Protein AF-0000000075153307 (afdb_homodimer)

Structure (mmCIF, N/CA/C/O backbone):
data_AF-0000000075153307-model_v1
#
loop_
_entity.id
_entity.type
_entity.pdbx_description
1 polymer 'Uncharacterized protein'
#
loop_
_atom_site.group_PDB
_atom_site.id
_atom_site.type_symbol
_atom_site.l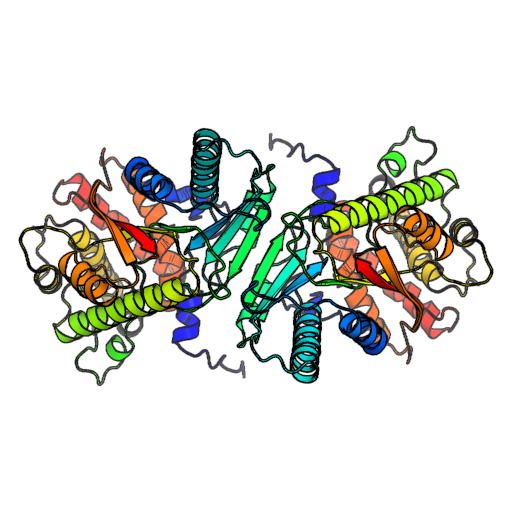abel_atom_id
_atom_site.label_alt_id
_atom_site.label_comp_id
_atom_site.label_asym_id
_atom_site.label_entity_id
_atom_site.label_seq_id
_atom_site.pdbx_PDB_ins_code
_atom_site.Cartn_x
_atom_site.Cartn_y
_atom_site.Cartn_z
_atom_site.occupancy
_atom_site.B_iso_or_equiv
_atom_site.auth_seq_id
_atom_site.auth_comp_id
_atom_site.auth_asym_id
_atom_site.auth_atom_id
_atom_site.pdbx_PDB_model_num
ATOM 1 N N . MET A 1 1 ? -23.688 -10.867 23.875 1 20.62 1 MET A N 1
ATOM 2 C CA . MET A 1 1 ? -22.672 -10.234 24.703 1 20.62 1 MET A CA 1
ATOM 3 C C . MET A 1 1 ? -21.453 -9.836 23.875 1 20.62 1 MET A C 1
ATOM 5 O O . MET A 1 1 ? -20.625 -10.688 23.531 1 20.62 1 MET A O 1
ATOM 9 N N . THR A 1 2 ? -21.656 -8.938 22.922 1 22.39 2 THR A N 1
ATOM 10 C CA . THR A 1 2 ? -20.875 -8.422 21.797 1 22.39 2 THR A CA 1
ATOM 11 C C . THR A 1 2 ? -19.609 -7.734 22.297 1 22.39 2 THR A C 1
ATOM 13 O O . THR A 1 2 ? -19.672 -6.746 23.031 1 22.39 2 THR A O 1
ATOM 16 N N . GLU A 1 3 ? -18.594 -8.57 22.703 1 26.27 3 GLU A N 1
ATOM 17 C CA . GLU A 1 3 ? -17.375 -8.195 23.406 1 26.27 3 GLU A CA 1
ATOM 18 C C . GLU A 1 3 ? -16.766 -6.926 22.812 1 26.27 3 GLU A C 1
ATOM 20 O O . GLU A 1 3 ? -16.766 -6.75 21.594 1 26.27 3 GLU A O 1
ATOM 25 N N . GLY A 1 4 ? -16.75 -5.906 23.594 1 27.17 4 GLY A N 1
ATOM 26 C CA . GLY A 1 4 ? -16.25 -4.543 23.578 1 27.17 4 GLY A CA 1
ATOM 27 C C . GLY A 1 4 ? -14.805 -4.438 23.125 1 27.17 4 GLY A C 1
ATOM 28 O O . GLY A 1 4 ? -13.93 -5.121 23.656 1 27.17 4 GLY A O 1
ATOM 29 N N . THR A 1 5 ? -14.594 -4.301 21.828 1 31.84 5 THR A N 1
ATOM 30 C CA . THR A 1 5 ? -13.242 -4.023 21.328 1 31.84 5 THR A CA 1
ATOM 31 C C . THR A 1 5 ? -12.516 -3.062 22.266 1 31.84 5 THR A C 1
ATOM 33 O O . THR A 1 5 ? -13.016 -1.968 22.547 1 31.84 5 THR A O 1
ATOM 36 N N . ASP A 1 6 ? -11.992 -3.479 23.359 1 32.81 6 ASP A N 1
ATOM 37 C CA . ASP A 1 6 ? -11.102 -2.754 24.266 1 32.81 6 ASP A CA 1
ATOM 38 C C . ASP A 1 6 ? -10.172 -1.82 23.484 1 32.81 6 ASP A C 1
ATOM 40 O O . ASP A 1 6 ? -9.086 -2.219 23.062 1 32.81 6 ASP A O 1
ATOM 44 N N . GLY A 1 7 ? -10.656 -1.181 22.5 1 35.25 7 GLY A N 1
ATOM 45 C CA . GLY A 1 7 ? -9.961 -0.26 21.609 1 35.25 7 GLY A CA 1
ATOM 46 C C . GLY A 1 7 ? -9.188 0.813 22.359 1 35.25 7 GLY A C 1
ATOM 47 O O . GLY A 1 7 ? -9.766 1.586 23.125 1 35.25 7 GLY A O 1
ATOM 48 N N . LYS A 1 8 ? -7.957 0.608 22.641 1 37.59 8 LYS A N 1
ATOM 49 C CA . LYS A 1 8 ? -7.195 1.725 23.203 1 37.59 8 LYS A CA 1
ATOM 50 C C . LYS A 1 8 ? -7.551 3.033 22.5 1 37.59 8 LYS A C 1
ATOM 52 O O . LYS A 1 8 ? -7.566 3.102 21.266 1 37.59 8 LYS A O 1
ATOM 57 N N . PRO A 1 9 ? -8.031 4.086 23.234 1 38.59 9 PRO A N 1
ATOM 58 C CA . PRO A 1 9 ? -8.508 5.363 22.703 1 38.59 9 PRO A CA 1
ATOM 59 C C . PRO A 1 9 ? -7.594 5.926 21.609 1 38.59 9 PRO A C 1
ATOM 61 O O . PRO A 1 9 ? -8.078 6.484 20.625 1 38.59 9 PRO A O 1
ATOM 64 N N . GLY A 1 10 ? -6.336 5.965 21.828 1 41.22 10 GLY A N 1
ATOM 65 C CA . GLY A 1 10 ? -5.383 6.512 20.891 1 41.22 10 GLY A CA 1
ATOM 66 C C . GLY A 1 10 ? -5.418 5.82 19.531 1 41.22 10 GLY A C 1
ATOM 67 O O . GLY A 1 10 ? -5.254 6.469 18.5 1 41.22 10 GLY A O 1
ATOM 68 N N . THR A 1 11 ? -5.52 4.492 19.562 1 45.19 11 THR A N 1
ATOM 69 C CA . THR A 1 11 ? -5.574 3.656 18.359 1 45.19 11 THR A CA 1
ATOM 70 C C . THR A 1 11 ? -6.793 4.004 17.516 1 45.19 11 THR A C 1
ATOM 72 O O . THR A 1 11 ? -6.723 3.99 16.281 1 45.19 11 THR A O 1
ATOM 75 N N . MET A 1 12 ? -7.812 4.629 18.219 1 48.25 12 MET A N 1
ATOM 76 C CA . MET A 1 12 ? -9.062 4.953 17.547 1 48.25 12 MET A CA 1
ATOM 77 C C . MET A 1 12 ? -8.93 6.227 16.719 1 48.25 12 MET A C 1
ATOM 79 O O . MET A 1 12 ? -9.469 6.32 15.617 1 48.25 12 MET A O 1
ATOM 83 N N . ILE A 1 13 ? -8.086 7.078 17.281 1 50.72 13 ILE A N 1
ATOM 84 C CA . ILE A 1 13 ? -8.07 8.375 16.625 1 50.72 13 ILE A CA 1
ATOM 85 C C . ILE A 1 13 ? -7.375 8.258 15.266 1 50.72 13 ILE A C 1
ATOM 87 O O . ILE A 1 13 ? -7.828 8.836 14.281 1 50.72 13 ILE A O 1
ATOM 91 N N . SER A 1 14 ? -6.41 7.43 15.312 1 58.91 14 SER A N 1
ATOM 92 C CA . SER A 1 14 ? -5.688 7.293 14.055 1 58.91 14 SER A CA 1
ATOM 93 C C . SER A 1 14 ? -6.578 6.703 12.969 1 58.91 14 SER A C 1
ATOM 95 O O . SER A 1 14 ? -6.387 6.984 11.781 1 58.91 14 SER A O 1
ATOM 97 N N . ARG A 1 15 ? -7.598 6.117 13.461 1 61.53 15 ARG A N 1
ATOM 98 C CA . ARG A 1 15 ? -8.477 5.445 12.5 1 61.53 15 ARG A CA 1
ATOM 99 C C . ARG A 1 15 ? -9.516 6.406 11.945 1 61.53 15 ARG A C 1
ATOM 101 O O . ARG A 1 15 ? -10.141 6.125 10.922 1 61.53 15 ARG A O 1
ATOM 108 N N . VAL A 1 16 ? -9.523 7.555 12.656 1 69.44 16 VAL A N 1
ATOM 109 C CA . VAL A 1 16 ? -10.617 8.422 12.227 1 69.44 16 VAL A CA 1
ATOM 110 C C . VAL A 1 16 ? -10.062 9.734 11.688 1 69.44 16 VAL A C 1
ATOM 112 O O . VAL A 1 16 ? -10.812 10.688 11.469 1 69.44 16 VAL A O 1
ATOM 115 N N . LEU A 1 17 ? -8.812 9.719 11.445 1 77.31 17 LEU A N 1
ATOM 116 C CA . LEU A 1 17 ? -8.195 10.953 10.977 1 77.31 17 LEU A CA 1
ATOM 117 C C . LEU A 1 17 ? -7.996 10.922 9.469 1 77.31 17 LEU A C 1
ATOM 119 O O . LEU A 1 17 ? -7.613 11.93 8.867 1 77.31 17 LEU A O 1
ATOM 123 N N . ALA A 1 18 ? -8.391 9.805 8.945 1 81.19 18 ALA A N 1
ATOM 124 C CA . ALA A 1 18 ? -8.289 9.75 7.488 1 81.19 18 ALA A CA 1
ATOM 125 C C . ALA A 1 18 ? -9.414 10.539 6.828 1 81.19 18 ALA A C 1
ATOM 127 O O . ALA A 1 18 ? -10.562 10.492 7.281 1 81.19 18 ALA A O 1
ATOM 128 N N . MET A 1 19 ? -9.031 11.227 5.77 1 87.19 19 MET A N 1
ATOM 129 C CA . MET A 1 19 ? -10.039 11.977 5.012 1 87.19 19 MET A CA 1
ATOM 130 C C . MET A 1 19 ? -10.914 11.031 4.199 1 87.19 19 MET A C 1
ATOM 132 O O . MET A 1 19 ? -10.586 9.859 4.027 1 87.19 19 MET A O 1
ATOM 136 N N . ILE A 1 20 ? -12.062 11.602 3.693 1 86.19 20 ILE A N 1
ATOM 137 C CA . ILE A 1 20 ? -13.008 10.75 2.979 1 86.19 20 ILE A CA 1
ATOM 138 C C . ILE A 1 20 ? -12.344 10.195 1.717 1 86.19 20 ILE A C 1
ATOM 140 O O . ILE A 1 20 ? -11.852 10.961 0.883 1 86.19 20 ILE A O 1
ATOM 144 N N . GLY A 1 21 ? -12.391 8.93 1.606 1 88.12 21 GLY A N 1
ATOM 145 C CA . GLY A 1 21 ? -11.75 8.25 0.489 1 88.12 21 GLY A CA 1
ATOM 146 C C . GLY A 1 21 ? -12.648 8.133 -0.728 1 88.12 21 GLY A C 1
ATOM 147 O O . GLY A 1 21 ? -13.797 8.594 -0.708 1 88.12 21 GLY A O 1
ATOM 148 N N . GLY A 1 22 ? -12.078 7.52 -1.791 1 89.56 22 GLY A N 1
ATOM 149 C CA . GLY A 1 22 ? -12.828 7.227 -3 1 89.56 22 GLY A CA 1
ATOM 150 C C . GLY A 1 22 ? -12.922 8.406 -3.945 1 89.56 22 GLY A C 1
ATOM 151 O O . GLY A 1 22 ? -12.125 9.344 -3.859 1 89.56 22 GLY A O 1
ATOM 152 N N . ASP A 1 23 ? -13.82 8.289 -4.875 1 88.5 23 ASP A N 1
ATOM 153 C CA . ASP A 1 23 ? -13.984 9.312 -5.906 1 88.5 23 ASP A CA 1
ATOM 154 C C . ASP A 1 23 ? -15.406 9.859 -5.922 1 88.5 23 ASP A C 1
ATOM 156 O O . ASP A 1 23 ? -15.859 10.406 -6.93 1 88.5 23 ASP A O 1
ATOM 160 N N . GLY A 1 24 ? -16.078 9.656 -4.855 1 89.38 24 GLY A N 1
ATOM 161 C CA . GLY A 1 24 ? -17.406 10.211 -4.742 1 89.38 24 GLY A CA 1
ATOM 162 C C . GLY A 1 24 ? -17.422 11.727 -4.617 1 89.38 24 GLY A C 1
ATOM 163 O O . GLY A 1 24 ? -16.375 12.344 -4.43 1 89.38 24 GLY A O 1
ATOM 164 N N . GLU A 1 25 ? -18.547 12.336 -4.598 1 88.88 25 GLU A N 1
ATOM 165 C CA . GLU A 1 25 ? -18.688 13.789 -4.574 1 88.88 25 GLU A CA 1
ATOM 166 C C . GLU A 1 25 ? -18.141 14.375 -3.277 1 88.88 25 GLU A C 1
ATOM 168 O O . GLU A 1 25 ? -17.594 15.484 -3.273 1 88.88 25 GLU A O 1
ATOM 173 N N . ASP A 1 26 ? -18.188 13.641 -2.27 1 89.44 26 ASP A N 1
ATOM 174 C CA . ASP A 1 26 ? -17.781 14.141 -0.959 1 89.44 26 ASP A CA 1
ATOM 175 C C . ASP A 1 26 ? -16.344 13.734 -0.638 1 89.44 26 ASP A C 1
ATOM 177 O O . ASP A 1 26 ? -15.836 14.039 0.44 1 89.44 26 ASP A O 1
ATOM 181 N N . SER A 1 27 ? -15.734 13.086 -1.601 1 90.69 27 SER A N 1
ATOM 182 C CA . SER A 1 27 ? -14.391 12.578 -1.362 1 90.69 27 SER A CA 1
ATOM 183 C C . SER A 1 27 ? -13.383 13.711 -1.271 1 90.69 27 SER A C 1
ATOM 185 O O . SER A 1 27 ? -13.578 14.773 -1.863 1 90.69 27 SER A O 1
ATOM 187 N N . TYR A 1 28 ? -12.336 13.516 -0.469 1 89.38 28 TYR A N 1
ATOM 188 C CA . TYR A 1 28 ? -11.234 14.469 -0.405 1 89.38 28 TYR A CA 1
ATOM 189 C C . TYR A 1 28 ? -10.594 14.656 -1.773 1 89.38 28 TYR A C 1
ATOM 191 O O . TYR A 1 28 ? -10.195 15.766 -2.137 1 89.38 28 TYR A O 1
ATOM 199 N N . ALA A 1 29 ? -10.539 13.617 -2.521 1 87.62 29 ALA A N 1
ATOM 200 C CA . ALA A 1 29 ? -9.969 13.656 -3.863 1 87.62 29 ALA A CA 1
ATOM 201 C C . ALA A 1 29 ? -10.648 14.719 -4.723 1 87.62 29 ALA A C 1
ATOM 203 O O . ALA A 1 29 ? -9.984 15.414 -5.496 1 87.62 29 ALA A O 1
ATOM 204 N N . ARG A 1 30 ? -11.883 14.891 -4.531 1 89.06 30 ARG A N 1
ATOM 205 C CA . ARG A 1 30 ? -12.641 15.812 -5.375 1 89.06 30 ARG A CA 1
ATOM 206 C C . ARG A 1 30 ? -12.758 17.188 -4.727 1 89.06 30 ARG A C 1
ATOM 208 O O . ARG A 1 30 ? -13.234 18.141 -5.355 1 89.06 30 ARG A O 1
ATOM 215 N N . ASN A 1 31 ? -12.352 17.297 -3.49 1 87.88 31 ASN A N 1
ATOM 216 C CA . ASN A 1 31 ? -12.602 18.531 -2.762 1 87.88 31 ASN A CA 1
ATOM 217 C C . ASN A 1 31 ? -11.32 19.078 -2.133 1 87.88 31 ASN A C 1
ATOM 219 O O . ASN A 1 31 ? -11.352 19.625 -1.027 1 87.88 31 ASN A O 1
ATOM 223 N N . SER A 1 32 ? -10.188 18.922 -2.844 1 89.44 32 SER A N 1
ATOM 224 C CA . SER A 1 32 ? -8.906 19.344 -2.271 1 89.44 32 SER A CA 1
ATOM 225 C C . SER A 1 32 ? -8.188 20.328 -3.18 1 89.44 32 SER A C 1
ATOM 227 O O . SER A 1 32 ? -6.961 20.391 -3.207 1 89.44 32 SER A O 1
ATOM 229 N N . SER A 1 33 ? -8.906 21.094 -3.975 1 88.06 33 SER A N 1
ATOM 230 C CA . SER A 1 33 ? -8.305 22.062 -4.891 1 88.06 33 SER A CA 1
ATOM 231 C C . SER A 1 33 ? -7.562 23.156 -4.133 1 88.06 33 SER A C 1
ATOM 233 O O . SER A 1 33 ? -6.527 23.641 -4.59 1 88.06 33 SER A O 1
ATOM 235 N N . PHE A 1 34 ? -8.094 23.594 -3.035 1 86.19 34 PHE A N 1
ATOM 236 C CA . PHE A 1 34 ? -7.438 24.609 -2.225 1 86.19 34 PHE A CA 1
ATOM 237 C C . PHE A 1 34 ? -6.055 24.141 -1.788 1 86.19 34 PHE A C 1
ATOM 239 O O . PHE A 1 34 ? -5.078 24.875 -1.898 1 86.19 34 PHE A O 1
ATOM 246 N N . GLN A 1 35 ? -5.98 22.938 -1.285 1 87.94 35 GLN A N 1
ATOM 247 C CA . GLN A 1 35 ? -4.699 22.375 -0.871 1 87.94 35 GLN A CA 1
ATOM 248 C C . GLN A 1 35 ? -3.715 22.328 -2.037 1 87.94 35 GLN A C 1
ATOM 250 O O . GLN A 1 35 ? -2.523 22.594 -1.863 1 87.94 35 GLN A O 1
ATOM 255 N N . GLN A 1 36 ? -4.207 22 -3.191 1 88.06 36 GLN A N 1
ATOM 256 C CA . GLN A 1 36 ? -3.369 22 -4.383 1 88.06 36 GLN A CA 1
ATOM 257 C C . GLN A 1 36 ? -2.781 23.375 -4.652 1 88.06 36 GLN A C 1
ATOM 259 O O . GLN A 1 36 ? -1.612 23.5 -5.02 1 88.06 36 GLN A O 1
ATOM 264 N N . GLU A 1 37 ? -3.58 24.344 -4.496 1 87.19 37 GLU A N 1
ATOM 265 C CA . GLU A 1 37 ? -3.125 25.703 -4.711 1 87.19 37 GLU A CA 1
ATOM 266 C C . GLU A 1 37 ? -2.025 26.094 -3.725 1 87.19 37 GLU A C 1
ATOM 268 O O . GLU A 1 37 ? -1.036 26.719 -4.102 1 87.19 37 GLU A O 1
ATOM 273 N N . VAL A 1 38 ? -2.211 25.781 -2.531 1 85.31 38 VAL A N 1
ATOM 274 C CA . VAL A 1 38 ? -1.221 26.047 -1.497 1 85.31 38 VAL A CA 1
ATOM 275 C C . VAL A 1 38 ? 0.106 25.391 -1.861 1 85.31 38 VAL A C 1
ATOM 277 O O . VAL A 1 38 ? 1.16 26.031 -1.806 1 85.31 38 VAL A O 1
ATOM 280 N N . ILE A 1 39 ? 0.04 24.188 -2.307 1 87.25 39 ILE A N 1
ATOM 281 C CA . ILE A 1 39 ? 1.22 23.406 -2.666 1 87.25 39 ILE A CA 1
ATOM 282 C C . ILE A 1 39 ? 1.925 24.062 -3.854 1 87.25 39 ILE A C 1
ATOM 284 O O . ILE A 1 39 ? 3.139 24.266 -3.824 1 87.25 39 ILE A O 1
ATOM 288 N N . SER A 1 40 ? 1.207 24.438 -4.809 1 87.75 40 SER A N 1
ATOM 289 C CA . SER A 1 40 ? 1.768 24.984 -6.043 1 87.75 40 SER A CA 1
ATOM 290 C C . SER A 1 40 ? 2.412 26.344 -5.805 1 87.75 40 SER A C 1
ATOM 292 O O . SER A 1 40 ? 3.369 26.719 -6.488 1 87.75 40 SER A O 1
ATOM 294 N N . SER A 1 41 ? 1.915 27 -4.867 1 87.56 41 SER A N 1
ATOM 295 C CA . SER A 1 41 ? 2.416 28.344 -4.582 1 87.56 41 SER A CA 1
ATOM 296 C C . SER A 1 41 ? 3.824 28.297 -4 1 87.56 41 SER A C 1
ATOM 298 O O . SER A 1 41 ? 4.516 29.312 -3.951 1 87.56 41 SER A O 1
ATOM 300 N N . ALA A 1 42 ? 4.242 27.141 -3.602 1 88.44 42 ALA A N 1
ATOM 301 C CA . ALA A 1 42 ? 5.535 27.016 -2.936 1 88.44 42 ALA A CA 1
ATOM 302 C C . ALA A 1 42 ? 6.543 26.281 -3.824 1 88.44 42 ALA A C 1
ATOM 304 O O . ALA A 1 42 ? 7.582 25.828 -3.348 1 88.44 42 ALA A O 1
ATOM 305 N N . ASP A 1 43 ? 6.328 26.188 -5.078 1 89.94 43 ASP A N 1
ATOM 306 C CA . ASP A 1 43 ? 7.156 25.438 -6.016 1 89.94 43 ASP A CA 1
ATOM 307 C C . ASP A 1 43 ? 8.578 25.984 -6.059 1 89.94 43 ASP A C 1
ATOM 309 O O . ASP A 1 43 ? 9.539 25.219 -6.207 1 89.94 43 ASP A O 1
ATOM 313 N N . ALA A 1 44 ? 8.656 27.281 -5.945 1 89.56 44 ALA A N 1
ATOM 314 C CA . ALA A 1 44 ? 9.969 27.906 -6.004 1 89.56 44 ALA A CA 1
ATOM 315 C C . ALA A 1 44 ? 10.852 27.453 -4.84 1 89.56 44 ALA A C 1
ATOM 317 O O . ALA A 1 44 ? 12.055 27.266 -5.004 1 89.56 44 ALA A O 1
ATOM 318 N N . VAL A 1 45 ? 10.234 27.312 -3.701 1 90.81 45 VAL A N 1
ATOM 319 C CA . VAL A 1 45 ? 10.961 26.859 -2.525 1 90.81 45 VAL A CA 1
ATOM 320 C C . VAL A 1 45 ? 11.43 25.422 -2.742 1 90.81 45 VAL A C 1
ATOM 322 O O . VAL A 1 45 ? 12.57 25.062 -2.422 1 90.81 45 VAL A O 1
ATOM 325 N N . LEU A 1 46 ? 10.586 24.609 -3.26 1 93.56 46 LEU A N 1
ATOM 326 C CA . LEU A 1 46 ? 10.93 23.219 -3.555 1 93.56 46 LEU A CA 1
ATOM 327 C C . LEU A 1 46 ? 12.109 23.156 -4.523 1 93.56 46 LEU A C 1
ATOM 329 O O . LEU A 1 46 ? 13.047 22.375 -4.312 1 93.56 46 LEU A O 1
ATOM 333 N N . ALA A 1 47 ? 12.07 23.984 -5.527 1 94.06 47 ALA A N 1
ATOM 334 C CA . ALA A 1 47 ? 13.148 24.031 -6.516 1 94.06 47 ALA A CA 1
ATOM 335 C C . ALA A 1 47 ? 14.477 24.391 -5.867 1 94.06 47 ALA A C 1
ATOM 337 O O . ALA A 1 47 ? 15.508 23.781 -6.168 1 94.06 47 ALA A O 1
ATOM 338 N N . THR A 1 48 ? 14.438 25.344 -4.992 1 94.69 48 THR A N 1
ATOM 339 C CA . THR A 1 48 ? 15.641 25.766 -4.277 1 94.69 48 THR A CA 1
ATOM 340 C C . THR A 1 48 ? 16.203 24.609 -3.445 1 94.69 48 THR A C 1
ATOM 342 O O . THR A 1 48 ? 17.422 24.422 -3.389 1 94.69 48 THR A O 1
ATOM 345 N N . GLY A 1 49 ? 15.336 23.891 -2.785 1 95.75 49 GLY A N 1
ATOM 346 C CA . GLY A 1 49 ? 15.766 22.719 -2.025 1 95.75 49 GLY A CA 1
ATOM 347 C C . GLY A 1 49 ? 16.422 21.656 -2.885 1 95.75 49 GLY A C 1
ATOM 348 O O . GLY A 1 49 ? 17.453 21.094 -2.508 1 95.75 49 GLY A O 1
ATOM 349 N N . ILE A 1 50 ? 15.859 21.391 -4.023 1 96.56 50 ILE A N 1
ATOM 350 C CA . ILE A 1 50 ? 16.328 20.359 -4.938 1 96.56 50 ILE A CA 1
ATOM 351 C C . ILE A 1 50 ? 17.734 20.688 -5.418 1 96.56 50 ILE A C 1
ATOM 353 O O . ILE A 1 50 ? 18.578 19.797 -5.57 1 96.56 50 ILE A O 1
ATOM 357 N N . GLU A 1 51 ? 18 21.953 -5.613 1 95.81 51 GLU A N 1
ATOM 358 C CA . GLU A 1 51 ? 19.312 22.391 -6.07 1 95.81 51 GLU A CA 1
ATOM 359 C C . GLU A 1 51 ? 20.406 22.047 -5.051 1 95.81 51 GLU A C 1
ATOM 361 O O . GLU A 1 51 ? 21.562 21.891 -5.41 1 95.81 51 GLU A O 1
ATOM 366 N N . GLN A 1 52 ? 20.031 21.938 -3.842 1 96.06 52 GLN A N 1
ATOM 367 C CA . GLN A 1 52 ? 21 21.688 -2.777 1 96.06 52 GLN A CA 1
ATOM 368 C C . GLN A 1 52 ? 21.125 20.203 -2.48 1 96.06 52 GLN A C 1
ATOM 370 O O . GLN A 1 52 ? 22.047 19.781 -1.769 1 96.06 52 GLN A O 1
ATOM 375 N N . LEU A 1 53 ? 20.266 19.391 -3.006 1 96.44 53 LEU A N 1
ATOM 376 C CA . LEU A 1 53 ? 20.188 17.938 -2.781 1 96.44 53 LEU A CA 1
ATOM 377 C C . LEU A 1 53 ? 21.438 17.25 -3.303 1 96.44 53 LEU A C 1
ATOM 379 O O . LEU A 1 53 ? 21.938 17.578 -4.383 1 96.44 53 LEU A O 1
ATOM 383 N N . THR A 1 54 ? 21.969 16.312 -2.529 1 95.94 54 THR A N 1
ATOM 384 C CA . THR A 1 54 ? 23 15.422 -3.039 1 95.94 54 THR A CA 1
ATOM 385 C C . THR A 1 54 ? 22.375 14.25 -3.797 1 95.94 54 THR A C 1
ATOM 387 O O . THR A 1 54 ? 21.641 13.453 -3.215 1 95.94 54 THR A O 1
ATOM 390 N N . LEU A 1 55 ? 22.672 14.18 -5.039 1 95.38 55 LEU A N 1
ATOM 391 C CA . LEU A 1 55 ? 22.141 13.078 -5.836 1 95.38 55 LEU A CA 1
ATOM 392 C C . LEU A 1 55 ? 22.891 11.789 -5.539 1 95.38 55 LEU A C 1
ATOM 394 O O . LEU A 1 55 ? 24.125 11.805 -5.355 1 95.38 55 LEU A O 1
ATOM 398 N N . PRO A 1 56 ? 22.125 10.68 -5.523 1 92.5 56 PRO A N 1
ATOM 399 C CA . PRO A 1 56 ? 22.828 9.406 -5.363 1 92.5 56 PRO A CA 1
ATOM 400 C C . PRO A 1 56 ? 23.906 9.188 -6.422 1 92.5 56 PRO A C 1
ATOM 402 O O . PRO A 1 56 ? 23.719 9.586 -7.578 1 92.5 56 PRO A O 1
ATOM 405 N N . ALA A 1 57 ? 24.984 8.5 -5.965 1 89.31 57 ALA A N 1
ATOM 406 C CA . ALA A 1 57 ? 26.047 8.141 -6.914 1 89.31 57 ALA A CA 1
ATOM 407 C C . ALA A 1 57 ? 25.516 7.18 -7.977 1 89.31 57 ALA A C 1
ATOM 409 O O . ALA A 1 57 ? 24.5 6.5 -7.766 1 89.31 57 ALA A O 1
ATOM 410 N N . PRO A 1 58 ? 26.266 7.203 -9.055 1 85.81 58 PRO A N 1
ATOM 411 C CA . PRO A 1 58 ? 25.891 6.207 -10.062 1 85.81 58 PRO A CA 1
ATOM 412 C C . PRO A 1 58 ? 25.891 4.781 -9.516 1 85.81 58 PRO A C 1
ATOM 414 O O . PRO A 1 58 ? 26.766 4.418 -8.734 1 85.81 58 PRO A O 1
ATOM 417 N N . ASN A 1 59 ? 24.906 3.996 -9.664 1 80.62 59 ASN A N 1
ATOM 418 C CA . ASN A 1 59 ? 24.781 2.596 -9.281 1 80.62 59 ASN A CA 1
ATOM 419 C C . ASN A 1 59 ? 24.406 2.453 -7.805 1 80.62 59 ASN A C 1
ATOM 421 O O . ASN A 1 59 ? 24.453 1.353 -7.254 1 80.62 59 ASN A O 1
ATOM 425 N N . ALA A 1 60 ? 24.203 3.664 -7.176 1 85.19 60 ALA A N 1
ATOM 426 C CA . ALA A 1 60 ? 23.844 3.604 -5.762 1 85.19 60 ALA A CA 1
ATOM 427 C C . ALA A 1 60 ? 22.359 3.297 -5.582 1 85.19 60 ALA A C 1
ATOM 429 O O . ALA A 1 60 ? 21.859 3.246 -4.457 1 85.19 60 ALA A O 1
ATOM 430 N N . GLY A 1 61 ? 21.719 3.004 -6.633 1 89.56 61 GLY A N 1
ATOM 431 C CA . GLY A 1 61 ? 20.297 2.719 -6.535 1 89.56 61 GLY A CA 1
ATOM 432 C C . GLY A 1 61 ? 19.422 3.895 -6.934 1 89.56 61 GLY A C 1
ATOM 433 O O . GLY A 1 61 ? 19.938 4.926 -7.383 1 89.56 61 GLY A O 1
ATOM 434 N N . PRO A 1 62 ? 18.141 3.734 -6.738 1 96.06 62 PRO A N 1
ATOM 435 C CA . PRO A 1 62 ? 17.219 4.793 -7.141 1 96.06 62 PRO A CA 1
ATOM 436 C C . PRO A 1 62 ? 17.219 5.977 -6.176 1 96.06 62 PRO A C 1
ATOM 438 O O . PRO A 1 62 ? 17.625 5.836 -5.016 1 96.06 62 PRO A O 1
ATOM 441 N N . LEU A 1 63 ? 16.938 7.16 -6.699 1 97.88 63 LEU A N 1
ATOM 442 C CA . LEU A 1 63 ? 16.578 8.258 -5.801 1 97.88 63 LEU A CA 1
ATOM 443 C C . LEU A 1 63 ? 15.211 8.016 -5.168 1 97.88 63 LEU A C 1
ATOM 445 O O . LEU A 1 63 ? 14.219 7.828 -5.875 1 97.88 63 LEU A O 1
ATOM 449 N N . VAL A 1 64 ? 15.141 8.016 -3.857 1 98.38 64 VAL A N 1
ATOM 450 C CA . VAL A 1 64 ? 13.953 7.633 -3.105 1 98.38 64 VAL A CA 1
ATOM 451 C C . VAL A 1 64 ? 13.242 8.883 -2.594 1 98.38 64 VAL A C 1
ATOM 453 O O . VAL A 1 64 ? 13.852 9.734 -1.951 1 98.38 64 VAL A O 1
ATOM 456 N N . ILE A 1 65 ? 11.961 8.977 -2.867 1 98.62 65 ILE A N 1
ATOM 457 C CA . ILE A 1 65 ? 11.094 10.062 -2.447 1 98.62 65 ILE A CA 1
ATOM 458 C C . ILE A 1 65 ? 9.953 9.516 -1.587 1 98.62 65 ILE A C 1
ATOM 460 O O . ILE A 1 65 ? 9.453 8.414 -1.837 1 98.62 65 ILE A O 1
ATOM 464 N N . SER A 1 66 ? 9.57 10.242 -0.6 1 98.81 66 SER A N 1
ATOM 465 C CA . SER A 1 66 ? 8.359 9.859 0.12 1 98.81 66 SER A CA 1
ATOM 466 C C . SER A 1 66 ? 7.457 11.07 0.362 1 98.81 66 SER A C 1
ATOM 468 O O . SER A 1 66 ? 7.926 12.117 0.823 1 98.81 66 SER A O 1
ATOM 470 N N . ASP A 1 67 ? 6.25 10.977 -0.005 1 98.69 67 ASP A N 1
ATOM 471 C CA . ASP A 1 67 ? 5.219 11.93 0.381 1 98.69 67 ASP A CA 1
ATOM 472 C C . ASP A 1 67 ? 4.555 11.523 1.694 1 98.69 67 ASP A C 1
ATOM 474 O O . ASP A 1 67 ? 3.797 10.555 1.736 1 98.69 67 ASP A O 1
ATOM 478 N N . LEU A 1 68 ? 4.773 12.234 2.756 1 98.44 68 LEU A N 1
ATOM 479 C CA . LEU A 1 68 ? 4.273 11.938 4.094 1 98.44 68 LEU A CA 1
ATOM 480 C C . LEU A 1 68 ? 2.92 12.609 4.324 1 98.44 68 LEU A C 1
ATOM 482 O O . LEU A 1 68 ? 2.795 13.828 4.199 1 98.44 68 LEU A O 1
ATOM 486 N N . GLY A 1 69 ? 1.95 11.797 4.781 1 96.88 69 GLY A N 1
ATOM 487 C CA . GLY A 1 69 ? 0.591 12.297 4.879 1 96.88 69 GLY A CA 1
ATOM 488 C C . GLY A 1 69 ? -0.058 12.539 3.529 1 96.88 69 GLY A C 1
ATOM 489 O O . GLY A 1 69 ? -0.62 13.609 3.283 1 96.88 69 GLY A O 1
ATOM 490 N N . CYS A 1 70 ? -0.009 11.516 2.705 1 96.19 70 CYS A N 1
ATOM 491 C CA . CYS A 1 70 ? -0.297 11.695 1.287 1 96.19 70 CYS A CA 1
ATOM 492 C C . CYS A 1 70 ? -1.799 11.695 1.031 1 96.19 70 CYS A C 1
ATOM 494 O O . CYS A 1 70 ? -2.25 12.117 -0.038 1 96.19 70 CYS A O 1
ATOM 496 N N . SER A 1 71 ? -2.566 11.266 1.958 1 93.5 71 SER A N 1
ATOM 497 C CA . SER A 1 71 ? -3.979 11.008 1.699 1 93.5 71 SER A CA 1
ATOM 498 C C . SER A 1 71 ? -4.164 10.133 0.466 1 93.5 71 SER A C 1
ATOM 500 O O . SER A 1 71 ? -3.365 9.227 0.217 1 93.5 71 SER A O 1
ATOM 502 N N . SER A 1 72 ? -5.289 10.172 -0.285 1 89.5 72 SER A N 1
ATOM 503 C CA . SER A 1 72 ? -5.5 9.172 -1.328 1 89.5 72 SER A CA 1
ATOM 504 C C . SER A 1 72 ? -5.867 9.82 -2.654 1 89.5 72 SER A C 1
ATOM 506 O O . SER A 1 72 ? -6.211 9.133 -3.619 1 89.5 72 SER A O 1
ATOM 508 N N . GLY A 1 73 ? -5.633 11.055 -2.898 1 88.75 73 GLY A N 1
ATOM 509 C CA . GLY A 1 73 ? -6.172 11.711 -4.078 1 88.75 73 GLY A CA 1
ATOM 510 C C . GLY A 1 73 ? -5.102 12.133 -5.066 1 88.75 73 GLY A C 1
ATOM 511 O O . GLY A 1 73 ? -3.936 11.75 -4.93 1 88.75 73 GLY A O 1
ATOM 512 N N . PRO A 1 74 ? -5.543 12.836 -6.082 1 92 74 PRO A N 1
ATOM 513 C CA . PRO A 1 74 ? -4.652 13.219 -7.18 1 92 74 PRO A CA 1
ATOM 514 C C . PRO A 1 74 ? -3.551 14.18 -6.734 1 92 74 PRO A C 1
ATOM 516 O O . PRO A 1 74 ? -2.48 14.227 -7.348 1 92 74 PRO A O 1
ATOM 519 N N . ASN A 1 75 ? -3.771 14.992 -5.668 1 93.31 75 ASN A N 1
ATOM 520 C CA . ASN A 1 75 ? -2.779 15.961 -5.227 1 93.31 75 ASN A CA 1
ATOM 521 C C . ASN A 1 75 ? -1.434 15.305 -4.941 1 93.31 75 ASN A C 1
ATOM 523 O O . ASN A 1 75 ? -0.387 15.828 -5.328 1 93.31 75 ASN A O 1
ATOM 527 N N . THR A 1 76 ? -1.469 14.195 -4.258 1 96.31 76 THR A N 1
ATOM 528 C CA . THR A 1 76 ? -0.223 13.516 -3.92 1 96.31 76 THR A CA 1
ATOM 529 C C . THR A 1 76 ? 0.45 12.969 -5.176 1 96.31 76 THR A C 1
ATOM 531 O O . THR A 1 76 ? 1.672 13.055 -5.32 1 96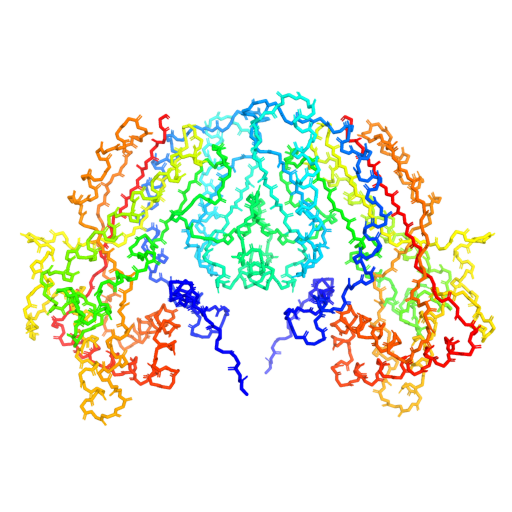.31 76 THR A O 1
ATOM 534 N N . VAL A 1 77 ? -0.301 12.414 -6.113 1 96.12 77 VAL A N 1
ATOM 535 C CA . VAL A 1 77 ? 0.245 11.898 -7.359 1 96.12 77 VAL A CA 1
ATOM 536 C C . VAL A 1 77 ? 0.875 13.031 -8.164 1 96.12 77 VAL A C 1
ATOM 538 O O . VAL A 1 77 ? 1.984 12.891 -8.68 1 96.12 77 VAL A O 1
ATOM 541 N N . ASN A 1 78 ? 0.222 14.141 -8.164 1 94.19 78 ASN A N 1
ATOM 542 C CA . ASN A 1 78 ? 0.674 15.297 -8.938 1 94.19 78 ASN A CA 1
ATOM 543 C C . ASN A 1 78 ? 1.962 15.883 -8.367 1 94.19 78 ASN A C 1
ATOM 545 O O . ASN A 1 78 ? 2.885 16.203 -9.117 1 94.19 78 ASN A O 1
ATOM 549 N N . ILE A 1 79 ? 2.01 16.094 -7.109 1 95.19 79 ILE A N 1
ATOM 550 C CA . ILE A 1 79 ? 3.188 16.734 -6.531 1 95.19 79 ILE A CA 1
ATOM 551 C C . ILE A 1 79 ? 4.398 15.82 -6.684 1 95.19 79 ILE A C 1
ATOM 553 O O . ILE A 1 79 ? 5.512 16.281 -6.926 1 95.19 79 ILE A O 1
ATOM 557 N N . VAL A 1 80 ? 4.242 14.531 -6.539 1 97.38 80 VAL A N 1
ATOM 558 C CA . VAL A 1 80 ? 5.34 13.594 -6.711 1 97.38 80 VAL A CA 1
ATOM 559 C C . VAL A 1 80 ? 5.793 13.586 -8.172 1 97.38 80 VAL A C 1
ATOM 561 O O . VAL A 1 80 ? 6.992 13.586 -8.453 1 97.38 80 VAL A O 1
ATOM 564 N N . SER A 1 81 ? 4.844 13.578 -9.094 1 96.25 81 SER A N 1
ATOM 565 C CA . SER A 1 81 ? 5.184 13.641 -10.516 1 96.25 81 SER A CA 1
ATOM 566 C C . SER A 1 81 ? 5.969 14.906 -10.836 1 96.25 81 SER A C 1
ATOM 568 O O . SER A 1 81 ? 6.941 14.859 -11.594 1 96.25 81 SER A O 1
ATOM 570 N N . ARG A 1 82 ? 5.527 16 -10.289 1 94.88 82 ARG A N 1
ATOM 571 C CA . ARG A 1 82 ? 6.223 17.266 -10.5 1 94.88 82 ARG A CA 1
ATOM 572 C C . ARG A 1 82 ? 7.633 17.219 -9.922 1 94.88 82 ARG A C 1
ATOM 574 O O . ARG A 1 82 ? 8.586 17.688 -10.547 1 94.88 82 ARG A O 1
ATOM 581 N N . LEU A 1 83 ? 7.715 16.719 -8.695 1 96.88 83 LEU A N 1
ATOM 582 C CA . LEU A 1 83 ? 9.031 16.562 -8.07 1 96.88 83 LEU A CA 1
ATOM 583 C C . LEU A 1 83 ? 9.953 15.719 -8.938 1 96.88 83 LEU A C 1
ATOM 585 O O . LEU A 1 83 ? 11.117 16.062 -9.133 1 96.88 83 LEU A O 1
ATOM 589 N N . VAL A 1 84 ? 9.477 14.594 -9.461 1 97.62 84 VAL A N 1
ATOM 590 C CA . VAL A 1 84 ? 10.266 13.703 -10.312 1 97.62 84 VAL A CA 1
ATOM 591 C C . VAL A 1 84 ? 10.742 14.461 -11.547 1 97.62 84 VAL A C 1
ATOM 593 O O . VAL A 1 84 ? 11.898 14.328 -11.953 1 97.62 84 VAL A O 1
ATOM 596 N N . LYS A 1 85 ? 9.875 15.258 -12.125 1 96.25 85 LYS A N 1
ATOM 597 C CA . LYS A 1 85 ? 10.266 16.062 -13.281 1 96.25 85 LYS A CA 1
ATOM 598 C C . LYS A 1 85 ? 11.383 17.047 -12.922 1 96.25 85 LYS A C 1
ATOM 600 O O . LYS A 1 85 ? 12.344 17.188 -13.68 1 96.25 85 LYS A O 1
ATOM 605 N N . MET A 1 86 ? 11.211 17.688 -11.82 1 96.38 86 MET A N 1
ATOM 606 C CA . MET A 1 86 ? 12.242 18.625 -11.359 1 96.38 86 MET A CA 1
ATOM 607 C C . MET A 1 86 ? 13.562 17.891 -11.133 1 96.38 86 MET A C 1
ATOM 609 O O . MET A 1 86 ? 14.625 18.406 -11.484 1 96.38 86 MET A O 1
ATOM 613 N N . LEU A 1 87 ? 13.5 16.703 -10.531 1 97.38 87 LEU A N 1
ATOM 614 C CA . LEU A 1 87 ? 14.703 15.93 -10.234 1 97.38 87 LEU A CA 1
ATOM 615 C C . LEU A 1 87 ? 15.367 15.461 -11.523 1 97.38 87 LEU A C 1
ATOM 617 O O . LEU A 1 87 ? 16.594 15.461 -11.633 1 97.38 87 LEU A O 1
ATOM 621 N N . LYS A 1 88 ? 14.586 15.055 -12.5 1 96.44 88 LYS A N 1
ATOM 622 C CA . LYS A 1 88 ? 15.125 14.68 -13.805 1 96.44 88 LYS A CA 1
ATOM 623 C C . LYS A 1 88 ? 15.906 15.828 -14.43 1 96.44 88 LYS A C 1
ATOM 625 O O . LYS A 1 88 ? 17 15.633 -14.953 1 96.44 88 LYS A O 1
ATOM 630 N N . SER A 1 89 ? 15.281 16.953 -14.352 1 95.69 89 SER A N 1
ATOM 631 C CA . SER A 1 89 ? 15.953 18.141 -14.867 1 95.69 89 SER A CA 1
ATOM 632 C C . SER A 1 89 ? 17.266 18.406 -14.133 1 95.69 89 SER A C 1
ATOM 634 O O . SER A 1 89 ? 18.25 18.812 -14.742 1 95.69 89 SER A O 1
ATOM 636 N N . GLU A 1 90 ? 17.219 18.234 -12.852 1 96.25 90 GLU A N 1
ATOM 637 C CA . GLU A 1 90 ? 18.438 18.422 -12.055 1 96.25 90 GLU A CA 1
ATOM 638 C C . GLU A 1 90 ? 19.516 17.422 -12.438 1 96.25 90 GLU A C 1
ATOM 640 O O . GLU A 1 90 ? 20.688 17.781 -12.531 1 96.25 90 GLU A O 1
ATOM 645 N N . TYR A 1 91 ? 19.156 16.125 -12.602 1 95.81 91 TYR A N 1
ATOM 646 C CA . TYR A 1 91 ? 20.094 15.109 -13.086 1 95.81 91 TYR A CA 1
ATOM 647 C C . TYR A 1 91 ? 20.734 15.539 -14.406 1 95.81 91 TYR A C 1
ATOM 649 O O . TYR A 1 91 ? 21.953 15.492 -14.562 1 95.81 91 TYR A O 1
ATOM 657 N N . GLN A 1 92 ? 19.906 16.016 -15.297 1 95.81 92 GLN A N 1
ATOM 658 C CA . GLN A 1 92 ? 20.375 16.438 -16.609 1 95.81 92 GLN A CA 1
ATOM 659 C C . GLN A 1 92 ? 21.312 17.641 -16.5 1 95.81 92 GLN A C 1
ATOM 661 O O . GLN A 1 92 ? 22.344 17.688 -17.172 1 95.81 92 GLN A O 1
ATOM 666 N N . ARG A 1 93 ? 20.938 18.562 -15.734 1 96.19 93 ARG A N 1
ATOM 667 C CA . ARG A 1 93 ? 21.75 19.75 -15.516 1 96.19 93 ARG A CA 1
ATOM 668 C C . ARG A 1 93 ? 23.141 19.375 -15.016 1 96.19 93 ARG A C 1
ATOM 670 O O . ARG A 1 93 ? 24.125 20.016 -15.359 1 96.19 93 ARG A O 1
ATOM 677 N N . ARG A 1 94 ? 23.156 18.266 -14.297 1 95.12 94 ARG A N 1
ATOM 678 C CA . ARG A 1 94 ? 24.422 17.828 -13.711 1 95.12 94 ARG A CA 1
ATOM 679 C C . ARG A 1 94 ? 25.109 16.781 -14.578 1 95.12 94 ARG A C 1
ATOM 681 O O . ARG A 1 94 ? 26.062 16.125 -14.141 1 95.12 94 ARG A O 1
ATOM 688 N N . GLY A 1 95 ? 24.625 16.484 -15.758 1 94.69 95 GLY A N 1
ATOM 689 C CA . GLY A 1 95 ? 25.234 15.617 -16.75 1 94.69 95 GLY A CA 1
ATOM 690 C C . GLY A 1 95 ? 25.047 14.141 -16.453 1 94.69 95 GLY A C 1
ATOM 691 O O . GLY A 1 95 ? 25.891 13.312 -16.797 1 94.69 95 GLY A O 1
ATOM 692 N N . ARG A 1 96 ? 24.016 13.82 -15.703 1 92.88 96 ARG A N 1
ATOM 693 C CA . ARG A 1 96 ? 23.719 12.445 -15.32 1 92.88 96 ARG A CA 1
ATOM 694 C C . ARG A 1 96 ? 22.484 11.922 -16.047 1 92.88 96 ARG A C 1
ATOM 696 O O . ARG A 1 96 ? 21.531 12.656 -16.25 1 92.88 96 ARG A O 1
ATOM 703 N N . ASP A 1 97 ? 22.531 10.617 -16.484 1 89.5 97 ASP A N 1
ATOM 704 C CA . ASP A 1 97 ? 21.406 9.992 -17.156 1 89.5 97 ASP A CA 1
ATOM 705 C C . ASP A 1 97 ? 21.047 8.656 -16.516 1 89.5 97 ASP A C 1
ATOM 707 O O . ASP A 1 97 ? 20.172 7.934 -17.016 1 89.5 97 ASP A O 1
ATOM 711 N N . ASP A 1 98 ? 21.594 8.375 -15.438 1 87.69 98 ASP A N 1
ATOM 712 C CA . ASP A 1 98 ? 21.422 7.102 -14.742 1 87.69 98 ASP A CA 1
ATOM 713 C C . ASP A 1 98 ? 20.453 7.234 -13.578 1 87.69 98 ASP A C 1
ATOM 715 O O . ASP A 1 98 ? 20.859 7.199 -12.414 1 87.69 98 ASP A O 1
ATOM 719 N N . TYR A 1 99 ? 19.25 7.531 -13.883 1 89.88 99 TYR A N 1
ATOM 720 C CA . TYR A 1 99 ? 18.344 7.715 -12.758 1 89.88 99 TYR A CA 1
ATOM 721 C C . TYR A 1 99 ? 17.156 6.758 -12.844 1 89.88 99 TYR A C 1
ATOM 723 O O . TYR A 1 99 ? 16.703 6.43 -13.938 1 89.88 99 TYR A O 1
ATOM 731 N N . GLU A 1 100 ? 16.781 6.199 -11.711 1 96.12 100 GLU A N 1
ATOM 732 C CA . GLU A 1 100 ? 15.477 5.609 -11.414 1 96.12 100 GLU A CA 1
ATOM 733 C C . GLU A 1 100 ? 14.875 6.215 -10.148 1 96.12 100 GLU A C 1
ATOM 735 O O . GLU A 1 100 ? 15.609 6.629 -9.242 1 96.12 100 GLU A O 1
ATOM 740 N N . PHE A 1 101 ? 13.617 6.379 -10.141 1 98.06 101 PHE A N 1
ATOM 741 C CA . PHE A 1 101 ? 12.945 6.977 -8.992 1 98.06 101 PHE A CA 1
ATOM 742 C C . PHE A 1 101 ? 12.031 5.969 -8.305 1 98.06 101 PHE A C 1
ATOM 744 O O . PHE A 1 101 ? 11.328 5.207 -8.977 1 98.06 101 PHE A O 1
ATOM 751 N N . GLN A 1 102 ? 12.125 5.883 -7.027 1 98.56 102 GLN A N 1
ATOM 752 C CA . GLN A 1 102 ? 11.195 5.152 -6.168 1 98.56 102 GLN A CA 1
ATOM 753 C C . GLN A 1 102 ? 10.398 6.109 -5.285 1 98.56 102 GLN A C 1
ATOM 755 O O . GLN A 1 102 ? 10.969 6.848 -4.484 1 98.56 102 GLN A O 1
ATOM 760 N N . ALA A 1 103 ? 9.117 6.105 -5.422 1 98.81 103 ALA A N 1
ATOM 761 C CA . ALA A 1 103 ? 8.258 6.988 -4.641 1 98.81 103 ALA A CA 1
ATOM 762 C C . ALA A 1 103 ? 7.453 6.199 -3.613 1 98.81 103 ALA A C 1
ATOM 764 O O . ALA A 1 103 ? 6.809 5.203 -3.951 1 98.81 103 ALA A O 1
ATOM 765 N N . TYR A 1 104 ? 7.516 6.629 -2.363 1 98.88 104 TYR A N 1
ATOM 766 C CA . TYR A 1 104 ? 6.699 6.078 -1.287 1 98.88 104 TYR A CA 1
ATOM 767 C C . TYR A 1 104 ? 5.586 7.039 -0.899 1 98.88 104 TYR A C 1
ATOM 769 O O . TYR A 1 104 ? 5.832 8.227 -0.676 1 98.88 104 TYR A O 1
ATOM 777 N N . PHE A 1 105 ? 4.406 6.539 -0.855 1 98.81 105 PHE A N 1
ATOM 778 C CA . PHE A 1 105 ? 3.242 7.281 -0.39 1 98.81 105 PHE A CA 1
ATOM 779 C C . PHE A 1 105 ? 2.834 6.828 1.007 1 98.81 105 PHE A C 1
ATOM 781 O O . PHE A 1 105 ? 2.361 5.707 1.188 1 98.81 105 PHE A O 1
ATOM 788 N N . ASN A 1 106 ? 2.975 7.73 1.935 1 98.5 106 ASN A N 1
ATOM 789 C CA . ASN A 1 106 ? 2.762 7.371 3.334 1 98.5 106 ASN A CA 1
ATOM 790 C C . ASN A 1 106 ? 1.521 8.055 3.904 1 98.5 106 ASN A C 1
ATOM 792 O O . ASN A 1 106 ? 1.296 9.242 3.664 1 98.5 106 ASN A O 1
ATOM 796 N N . ASP A 1 107 ? 0.792 7.344 4.625 1 97 107 ASP A N 1
ATOM 797 C CA . ASP A 1 107 ? -0.28 7.875 5.465 1 97 107 ASP A CA 1
ATOM 798 C C . ASP A 1 107 ? -0.717 6.848 6.508 1 97 107 ASP A C 1
ATOM 800 O O . ASP A 1 107 ? -0.154 5.754 6.586 1 97 107 ASP A O 1
ATOM 804 N N . LEU A 1 108 ? -1.626 7.242 7.316 1 94.81 108 LEU A N 1
ATOM 805 C CA . LEU A 1 108 ? -2.168 6.328 8.32 1 94.81 108 LEU A CA 1
ATOM 806 C C . LEU A 1 108 ? -2.803 5.109 7.656 1 94.81 108 LEU A C 1
ATOM 808 O O . LEU A 1 108 ? -3.309 5.203 6.535 1 94.81 108 LEU A O 1
ATOM 812 N N . PRO A 1 109 ? -2.836 3.912 8.359 1 93.25 109 PRO A N 1
ATOM 813 C CA . PRO A 1 109 ? -3.385 2.684 7.781 1 93.25 109 PRO A CA 1
ATOM 814 C C . PRO A 1 109 ? -4.852 2.824 7.379 1 93.25 109 PRO A C 1
ATOM 816 O O . PRO A 1 109 ? -5.324 2.105 6.496 1 93.25 109 PRO A O 1
ATOM 819 N N . SER A 1 110 ? -5.551 3.75 7.957 1 91.38 110 SER A N 1
ATOM 820 C CA . SER A 1 110 ? -6.973 3.926 7.691 1 91.38 110 SER A CA 1
ATOM 821 C C . SER A 1 110 ? -7.207 4.656 6.375 1 91.38 110 SER A C 1
ATOM 823 O O . SER A 1 110 ? -8.336 4.727 5.887 1 91.38 110 SER A O 1
ATOM 825 N N . THR A 1 111 ? -6.141 5.207 5.828 1 94 111 THR A N 1
ATOM 826 C CA . THR A 1 111 ? -6.25 5.895 4.547 1 94 111 THR A CA 1
ATOM 827 C C . THR A 1 111 ? -6.676 4.93 3.447 1 94 111 THR A C 1
ATOM 829 O O . THR A 1 111 ? -6.348 3.742 3.494 1 94 111 THR A O 1
ATOM 832 N N . ASP A 1 112 ? -7.406 5.398 2.48 1 94.5 112 ASP A N 1
ATOM 833 C CA . ASP A 1 112 ? -7.883 4.586 1.364 1 94.5 112 ASP A CA 1
ATOM 834 C C . ASP A 1 112 ? -6.762 4.32 0.361 1 94.5 112 ASP A C 1
ATOM 836 O O . ASP A 1 112 ? -6.762 4.871 -0.74 1 94.5 112 ASP A O 1
ATOM 840 N N . PHE A 1 113 ? -5.902 3.42 0.612 1 96.75 113 PHE A N 1
ATOM 841 C CA . PHE A 1 113 ? -4.785 3.076 -0.258 1 96.75 113 PHE A CA 1
ATOM 842 C C . PHE A 1 113 ? -5.277 2.387 -1.525 1 96.75 113 PHE A C 1
ATOM 844 O O . PHE A 1 113 ? -4.648 2.494 -2.58 1 96.75 113 PHE A O 1
ATOM 851 N N . ASN A 1 114 ? -6.41 1.618 -1.397 1 95.06 114 ASN A N 1
ATOM 852 C CA . ASN A 1 114 ? -6.949 0.979 -2.594 1 95.06 114 ASN A CA 1
ATOM 853 C C . ASN A 1 114 ? -7.262 2.002 -3.682 1 95.06 114 ASN A C 1
ATOM 855 O O . ASN A 1 114 ? -6.895 1.814 -4.84 1 95.06 114 ASN A O 1
ATOM 859 N N . PHE A 1 115 ? -7.867 3.104 -3.285 1 95.25 115 PHE A N 1
ATOM 860 C CA . PHE A 1 115 ? -8.18 4.148 -4.254 1 95.25 115 PHE A CA 1
ATOM 861 C C . PHE A 1 115 ? -6.902 4.785 -4.789 1 95.25 115 PHE A C 1
ATOM 863 O O . PHE A 1 115 ? -6.781 5.035 -5.992 1 95.25 115 PHE A O 1
ATOM 870 N N . LEU A 1 116 ? -5.984 5.059 -3.896 1 97.06 116 LEU A N 1
ATOM 871 C CA . LEU A 1 116 ? -4.711 5.637 -4.305 1 97.06 116 LEU A CA 1
ATOM 872 C C . LEU A 1 116 ? -4.016 4.75 -5.332 1 97.06 116 LEU A C 1
ATOM 874 O O . LEU A 1 116 ? -3.506 5.242 -6.34 1 97.06 116 LEU A O 1
ATOM 878 N N . PHE A 1 117 ? -3.988 3.473 -5.113 1 96.62 117 PHE A N 1
ATOM 879 C CA . PHE A 1 117 ? -3.303 2.541 -6 1 96.62 117 PHE A CA 1
ATOM 880 C C . PHE A 1 117 ? -4.008 2.459 -7.348 1 96.62 117 PHE A C 1
ATOM 882 O O . PHE A 1 117 ? -3.363 2.295 -8.383 1 96.62 117 PHE A O 1
ATOM 889 N N . GLU A 1 118 ? -5.281 2.549 -7.316 1 93.5 118 GLU A N 1
ATOM 890 C CA . GLU A 1 118 ? -6.016 2.635 -8.578 1 93.5 118 GLU A CA 1
ATOM 891 C C . GLU A 1 118 ? -5.602 3.869 -9.375 1 93.5 118 GLU A C 1
ATOM 893 O O . GLU A 1 118 ? -5.406 3.793 -10.586 1 93.5 118 GLU A O 1
ATOM 898 N N . LEU A 1 119 ? -5.496 4.961 -8.656 1 94.44 119 LEU A N 1
ATOM 899 C CA . LEU A 1 119 ? -5.086 6.203 -9.305 1 94.44 119 LEU A CA 1
ATOM 900 C C . LEU A 1 119 ? -3.672 6.078 -9.859 1 94.44 119 LEU A C 1
ATOM 902 O O . LEU A 1 119 ? -3.424 6.434 -11.016 1 94.44 119 LEU A O 1
ATOM 906 N N . LEU A 1 120 ? -2.795 5.59 -9.094 1 96.88 120 LEU A N 1
ATOM 907 C CA . LEU A 1 120 ? -1.394 5.465 -9.484 1 96.88 120 LEU A CA 1
ATOM 908 C C . LEU A 1 120 ? -1.236 4.512 -10.664 1 96.88 120 LEU A C 1
ATOM 910 O O . LEU A 1 120 ? -0.367 4.711 -11.516 1 96.88 120 LEU A O 1
ATOM 914 N N . SER A 1 121 ? -2.072 3.5 -10.688 1 94.06 121 SER A N 1
ATOM 915 C CA . SER A 1 121 ? -1.941 2.445 -11.68 1 94.06 121 SER A CA 1
ATOM 916 C C . SER A 1 121 ? -2.686 2.803 -12.969 1 94.06 121 SER A C 1
ATOM 918 O O . SER A 1 121 ? -2.652 2.047 -13.938 1 94.06 121 SER A O 1
ATOM 920 N N . SER A 1 122 ? -3.359 3.908 -12.969 1 91.88 122 SER A N 1
ATOM 921 C CA . SER A 1 122 ? -4.215 4.27 -14.094 1 91.88 122 SER A CA 1
ATOM 922 C C . SER A 1 122 ? -3.389 4.715 -15.297 1 91.88 122 SER A C 1
ATOM 924 O O . SER A 1 122 ? -3.875 4.707 -16.438 1 91.88 122 SER A O 1
ATOM 926 N N . GLU A 1 123 ? -2.182 5.121 -15.07 1 92.44 123 GLU A N 1
ATOM 927 C CA . GLU A 1 123 ? -1.268 5.508 -16.141 1 92.44 123 GLU A CA 1
ATOM 928 C C . GLU A 1 123 ? 0.169 5.113 -15.812 1 92.44 123 GLU A C 1
ATOM 930 O O . GLU A 1 123 ? 0.489 4.832 -14.656 1 92.44 123 GLU A O 1
ATOM 935 N N . ARG A 1 124 ? 0.896 5.082 -16.844 1 92.19 124 ARG A N 1
ATOM 936 C CA . ARG A 1 124 ? 2.311 4.785 -16.641 1 92.19 124 ARG A CA 1
ATOM 937 C C . ARG A 1 124 ? 3.01 5.922 -15.906 1 92.19 124 ARG A C 1
ATOM 939 O O . ARG A 1 124 ? 2.805 7.094 -16.219 1 92.19 124 ARG A O 1
ATOM 946 N N . ARG A 1 125 ? 3.771 5.57 -14.984 1 95.56 125 ARG A N 1
ATOM 947 C CA . ARG A 1 125 ? 4.508 6.547 -14.188 1 95.56 125 ARG A CA 1
ATOM 948 C C . ARG A 1 125 ? 6 6.484 -14.484 1 95.56 125 ARG A C 1
ATOM 950 O O . ARG A 1 125 ? 6.52 5.434 -14.875 1 95.56 125 ARG A O 1
ATOM 957 N N . GLU A 1 126 ? 6.703 7.555 -14.273 1 96.19 126 GLU A N 1
ATOM 958 C CA . GLU A 1 126 ? 8.148 7.625 -14.477 1 96.19 126 GLU A CA 1
ATOM 959 C C . GLU A 1 126 ? 8.898 7.258 -13.203 1 96.19 126 GLU A C 1
ATOM 961 O O . GLU A 1 126 ? 10.07 7.613 -13.039 1 96.19 126 GLU A O 1
ATOM 966 N N . PHE A 1 127 ? 8.195 6.684 -12.305 1 98.06 127 PHE A N 1
ATOM 967 C CA . PHE A 1 127 ? 8.766 6.23 -11.039 1 98.06 127 PHE A CA 1
ATOM 968 C C . PHE A 1 127 ? 8.07 4.961 -10.555 1 98.06 127 PHE A C 1
ATOM 970 O O . PHE A 1 127 ? 6.902 4.73 -10.875 1 98.06 127 PHE A O 1
ATOM 977 N N . PHE A 1 128 ? 8.828 4.125 -9.906 1 98.44 128 PHE A N 1
ATOM 978 C CA . PHE A 1 128 ? 8.203 3.041 -9.156 1 98.44 128 PHE A CA 1
ATOM 979 C C . PHE A 1 128 ? 7.516 3.574 -7.906 1 98.44 128 PHE A C 1
ATOM 981 O O . PHE A 1 128 ? 7.871 4.641 -7.402 1 98.44 128 PHE A O 1
ATOM 988 N N . TYR A 1 129 ? 6.508 2.895 -7.434 1 98.56 129 TYR A N 1
ATOM 989 C CA . TYR A 1 129 ? 5.785 3.457 -6.301 1 98.56 129 TYR A CA 1
ATOM 990 C C . TYR A 1 129 ? 5.32 2.357 -5.352 1 98.56 129 TYR A C 1
ATOM 992 O O . TYR A 1 129 ? 5.184 1.2 -5.75 1 98.56 129 TYR A O 1
ATOM 1000 N N . ALA A 1 130 ? 5.137 2.73 -4.098 1 98.75 130 ALA A N 1
ATOM 1001 C CA . ALA A 1 130 ? 4.645 1.868 -3.027 1 98.75 130 ALA A CA 1
ATOM 1002 C C . ALA A 1 130 ? 3.895 2.676 -1.971 1 98.75 130 ALA A C 1
ATOM 1004 O O . ALA A 1 130 ? 4.086 3.889 -1.856 1 98.75 130 ALA A O 1
ATOM 1005 N N . GLY A 1 131 ? 2.947 2.023 -1.324 1 98.69 131 GLY A N 1
ATOM 1006 C CA . GLY A 1 131 ? 2.248 2.621 -0.197 1 98.69 131 GLY A CA 1
ATOM 1007 C C . GLY A 1 131 ? 2.826 2.215 1.146 1 98.69 131 GLY A C 1
ATOM 1008 O O . GLY A 1 131 ? 3.141 1.042 1.364 1 98.69 131 GLY A O 1
ATOM 1009 N N . VAL A 1 132 ? 2.988 3.156 2.07 1 98.69 132 VAL A N 1
ATOM 1010 C CA . VAL A 1 132 ? 3.561 2.906 3.389 1 98.69 132 VAL A CA 1
ATOM 1011 C C . VAL A 1 132 ? 2.572 3.336 4.473 1 98.69 132 VAL A C 1
ATOM 1013 O O . VAL A 1 132 ? 2.469 4.523 4.793 1 98.69 132 VAL A O 1
ATOM 1016 N N . PRO A 1 133 ? 1.865 2.387 5.059 1 97.31 133 PRO A N 1
ATOM 1017 C CA . PRO A 1 133 ? 0.988 2.736 6.18 1 97.31 133 PRO A CA 1
ATOM 1018 C C . PRO A 1 133 ? 1.757 2.99 7.473 1 97.31 133 PRO A C 1
ATOM 1020 O O . PRO A 1 133 ? 2.729 2.291 7.766 1 97.31 133 PRO A O 1
ATOM 1023 N N . GLY A 1 134 ? 1.362 4.008 8.18 1 95.94 134 GLY A N 1
ATOM 1024 C CA . GLY A 1 134 ? 1.962 4.293 9.469 1 95.94 134 GLY A CA 1
ATOM 1025 C C . GLY A 1 134 ? 2.002 5.777 9.789 1 95.94 134 GLY A C 1
ATOM 1026 O O . GLY A 1 134 ? 1.838 6.613 8.898 1 95.94 134 GLY A O 1
ATOM 1027 N N . SER A 1 135 ? 2.252 6.062 11.023 1 95.44 135 SER A N 1
ATOM 1028 C CA . SER A 1 135 ? 2.381 7.453 11.445 1 95.44 135 SER A CA 1
ATOM 1029 C C . SER A 1 135 ? 3.787 7.984 11.188 1 95.44 135 SER A C 1
ATOM 1031 O O . SER A 1 135 ? 4.773 7.375 11.617 1 95.44 135 SER A O 1
ATOM 1033 N N . PHE A 1 136 ? 3.881 9.109 10.523 1 97.31 136 PHE A N 1
ATOM 1034 C CA . PHE A 1 136 ? 5.191 9.672 10.227 1 97.31 136 PHE A CA 1
ATOM 1035 C C . PHE A 1 136 ? 5.82 10.273 11.477 1 97.31 136 PHE A C 1
ATOM 1037 O O . PHE A 1 136 ? 6.957 10.75 11.445 1 97.31 136 PHE A O 1
ATOM 1044 N N . TYR A 1 137 ? 5.137 10.273 12.641 1 97 137 TYR A N 1
ATOM 1045 C CA . TYR A 1 137 ? 5.715 10.703 13.906 1 97 137 TYR A CA 1
ATOM 1046 C C . TYR A 1 137 ? 6.566 9.602 14.516 1 97 137 TYR A C 1
ATOM 1048 O O . TYR A 1 137 ? 7.199 9.805 15.555 1 97 137 TYR A O 1
ATOM 1056 N N . GLU A 1 138 ? 6.582 8.461 13.898 1 96.19 138 GLU A N 1
ATOM 1057 C CA . GLU A 1 138 ? 7.453 7.328 14.219 1 96.19 138 GLU A CA 1
ATOM 1058 C C . GLU A 1 138 ? 8.336 6.965 13.031 1 96.19 138 GLU A C 1
ATOM 1060 O O . GLU A 1 138 ? 8.156 7.484 11.93 1 96.19 138 GLU A O 1
ATOM 1065 N N . ARG A 1 139 ? 9.281 6.102 13.344 1 96.94 139 ARG A N 1
ATOM 1066 C CA . ARG A 1 139 ? 10.094 5.609 12.234 1 96.94 139 ARG A CA 1
ATOM 1067 C C . ARG A 1 139 ? 9.305 4.637 11.367 1 96.94 139 ARG A C 1
ATOM 1069 O O . ARG A 1 139 ? 8.742 3.662 11.867 1 96.94 139 ARG A O 1
ATOM 1076 N N . ILE A 1 140 ? 9.281 4.914 10.07 1 97.88 140 ILE A N 1
ATOM 1077 C CA . ILE A 1 140 ? 8.5 4.082 9.164 1 97.88 140 ILE A CA 1
ATOM 1078 C C . ILE A 1 140 ? 9.375 3.66 7.98 1 97.88 140 ILE A C 1
ATOM 1080 O O . ILE A 1 140 ? 8.906 2.975 7.066 1 97.88 140 ILE A O 1
ATOM 1084 N N . PHE A 1 141 ? 10.625 4.035 7.961 1 98.5 141 PHE A N 1
ATOM 1085 C CA . PHE A 1 141 ? 11.609 3.66 6.949 1 98.5 141 PHE A CA 1
ATOM 1086 C C . PHE A 1 141 ? 12.906 3.189 7.598 1 98.5 141 PHE A C 1
ATOM 1088 O O . PHE A 1 141 ? 13.211 3.568 8.727 1 98.5 141 PHE A O 1
ATOM 1095 N N . PRO A 1 142 ? 13.688 2.371 6.879 1 97.81 142 PRO A N 1
ATOM 1096 C CA . PRO A 1 142 ? 15.023 2.021 7.363 1 97.81 142 PRO A CA 1
ATOM 1097 C C . PRO A 1 142 ? 15.945 3.236 7.48 1 97.81 142 PRO A C 1
ATOM 1099 O O . PRO A 1 142 ? 15.641 4.297 6.926 1 97.81 142 PRO A O 1
ATOM 1102 N N . LYS A 1 143 ? 17 3.033 8.219 1 97 143 LYS A N 1
ATOM 1103 C CA . LYS A 1 143 ? 17.984 4.09 8.422 1 97 143 LYS A CA 1
ATOM 1104 C C . LYS A 1 143 ? 18.562 4.555 7.086 1 97 143 LYS A C 1
ATOM 1106 O O . LYS A 1 143 ? 18.891 3.734 6.227 1 97 143 LYS A O 1
ATOM 1111 N N . SER A 1 144 ? 18.578 5.879 6.887 1 96.12 144 SER A N 1
ATOM 1112 C CA . SER A 1 144 ? 19.25 6.516 5.754 1 96.12 144 SER A CA 1
ATOM 1113 C C . SER A 1 144 ? 18.797 5.902 4.434 1 96.12 144 SER A C 1
ATOM 1115 O O . SER A 1 144 ? 19.625 5.523 3.602 1 96.12 144 SER A O 1
ATOM 1117 N N . SER A 1 145 ? 17.5 5.84 4.258 1 96.81 145 SER A N 1
ATOM 1118 C CA . SER A 1 145 ? 16.984 5.125 3.092 1 96.81 145 SER A CA 1
ATOM 1119 C C . SER A 1 145 ? 16.172 6.047 2.186 1 96.81 145 SER A C 1
ATOM 1121 O O . SER A 1 145 ? 15.805 5.664 1.074 1 96.81 145 SER A O 1
ATOM 1123 N N . VAL A 1 146 ? 15.891 7.262 2.617 1 98.38 146 VAL A N 1
ATOM 1124 C CA . VAL A 1 146 ? 15.07 8.18 1.831 1 98.38 146 VAL A CA 1
ATOM 1125 C C . VAL A 1 146 ? 15.891 9.422 1.476 1 98.38 146 VAL A C 1
ATOM 1127 O O . VAL A 1 146 ? 16.594 9.969 2.322 1 98.38 146 VAL A O 1
ATOM 1130 N N . ASN A 1 147 ? 15.789 9.883 0.229 1 98.44 147 ASN A N 1
ATOM 1131 C CA . ASN A 1 147 ? 16.547 11.039 -0.23 1 98.44 147 ASN A CA 1
ATOM 1132 C C . ASN A 1 147 ? 15.766 12.336 -0.066 1 98.44 147 ASN A C 1
ATOM 1134 O O . ASN A 1 147 ? 16.344 13.383 0.231 1 98.44 147 ASN A O 1
ATOM 1138 N N . VAL A 1 148 ? 14.484 12.234 -0.309 1 98.75 148 VAL A N 1
ATOM 1139 C CA . VAL A 1 148 ? 13.633 13.422 -0.244 1 98.75 148 VAL A CA 1
ATOM 1140 C C . VAL A 1 148 ? 12.328 13.094 0.475 1 98.75 148 VAL A C 1
ATOM 1142 O O . VAL A 1 148 ? 11.594 12.195 0.057 1 98.75 148 VAL A O 1
ATOM 1145 N N . PHE A 1 149 ? 12.062 13.789 1.527 1 98.75 149 PHE A N 1
ATOM 1146 C CA . PHE A 1 149 ? 10.742 13.766 2.146 1 98.75 149 PHE A CA 1
ATOM 1147 C C . PHE A 1 149 ? 9.938 14.992 1.749 1 98.75 149 PHE A C 1
ATOM 1149 O O . PHE A 1 149 ? 10.438 16.125 1.796 1 98.75 149 PHE A O 1
ATOM 1156 N N . LEU A 1 150 ? 8.703 14.727 1.379 1 97.88 150 LEU A N 1
ATOM 1157 C CA . LEU A 1 150 ? 7.676 15.734 1.196 1 97.88 150 LEU A CA 1
ATOM 1158 C C . LEU A 1 150 ? 6.566 15.578 2.23 1 97.88 150 LEU A C 1
ATOM 1160 O O . LEU A 1 150 ? 6.137 14.461 2.518 1 97.88 150 LEU A O 1
ATOM 1164 N N . SER A 1 151 ? 6.16 16.625 2.812 1 97.75 151 SER A N 1
ATOM 1165 C CA . SER A 1 151 ? 4.969 16.641 3.654 1 97.75 151 SER A CA 1
ATOM 1166 C C . SER A 1 151 ? 4.176 17.938 3.461 1 97.75 151 SER A C 1
ATOM 1168 O O . SER A 1 151 ? 4.641 19.016 3.836 1 97.75 151 SER A O 1
ATOM 1170 N N . THR A 1 152 ? 2.98 17.781 2.922 1 96.06 152 THR A N 1
ATOM 1171 C CA . THR A 1 152 ? 2.229 18.984 2.594 1 96.06 152 THR A CA 1
ATOM 1172 C C . THR A 1 152 ? 0.877 18.984 3.301 1 96.06 152 THR A C 1
ATOM 1174 O O . THR A 1 152 ? 0.085 18.047 3.145 1 96.06 152 THR A O 1
ATOM 1177 N N . ASN A 1 153 ? 0.665 20 4.094 1 92.94 153 ASN A N 1
ATOM 1178 C CA . ASN A 1 153 ? -0.594 20.297 4.77 1 92.94 153 ASN A CA 1
ATOM 1179 C C . ASN A 1 153 ? -0.975 19.188 5.746 1 92.94 153 ASN A C 1
ATOM 1181 O O . ASN A 1 153 ? -2.145 18.797 5.836 1 92.94 153 ASN A O 1
ATOM 1185 N N . THR A 1 154 ? -0.007 18.672 6.422 1 93.75 154 THR A N 1
ATOM 1186 C CA . THR A 1 154 ? -0.321 17.531 7.277 1 93.75 154 THR A CA 1
ATOM 1187 C C . THR A 1 154 ? 0.252 17.719 8.68 1 93.75 154 THR A C 1
ATOM 1189 O O . THR A 1 154 ? -0.356 17.312 9.664 1 93.75 154 THR A O 1
ATOM 1192 N N . LEU A 1 155 ? 1.272 18.438 8.883 1 95.75 155 LEU A N 1
ATOM 1193 C CA . LEU A 1 155 ? 2.035 18.438 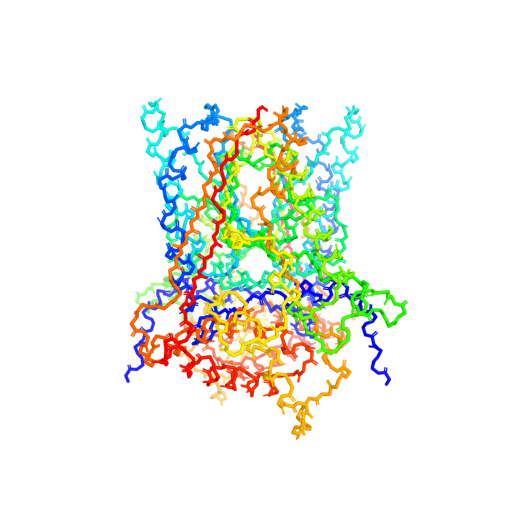10.125 1 95.75 155 LEU A CA 1
ATOM 1194 C C . LEU A 1 155 ? 1.312 19.234 11.203 1 95.75 155 LEU A C 1
ATOM 1196 O O . LEU A 1 155 ? 1.664 19.156 12.383 1 95.75 155 LEU A O 1
ATOM 1200 N N . HIS A 1 156 ? 0.282 20.031 10.867 1 93.62 156 HIS A N 1
ATOM 1201 C CA . HIS A 1 156 ? -0.522 20.703 11.875 1 93.62 156 HIS A CA 1
ATOM 1202 C C . HIS A 1 156 ? -1.524 19.75 12.516 1 93.62 156 HIS A C 1
ATOM 1204 O O . HIS A 1 156 ? -2.102 20.062 13.562 1 93.62 156 HIS A O 1
ATOM 1210 N N . TRP A 1 157 ? -1.743 18.641 11.836 1 93.88 157 TRP A N 1
ATOM 1211 C CA . TRP A 1 157 ? -2.457 17.547 12.492 1 93.88 157 TRP A CA 1
ATOM 1212 C C . TRP A 1 157 ? -1.556 16.828 13.492 1 93.88 157 TRP A C 1
ATOM 1214 O O . TRP A 1 157 ? -0.648 16.094 13.102 1 93.88 157 TRP A O 1
ATOM 1224 N N . ILE A 1 158 ? -1.86 16.969 14.742 1 94.81 158 ILE A N 1
ATOM 1225 C CA . ILE A 1 158 ? -1.025 16.328 15.75 1 94.81 158 ILE A CA 1
ATOM 1226 C C . ILE A 1 158 ? -1.479 14.875 15.953 1 94.81 158 ILE A C 1
ATOM 1228 O O . ILE A 1 158 ? -2.566 14.492 15.516 1 94.81 158 ILE A O 1
ATOM 1232 N N . SER A 1 159 ? -0.602 14.031 16.484 1 93.69 159 SER A N 1
ATOM 1233 C CA . SER A 1 159 ? -0.787 12.578 16.516 1 93.69 159 SER A CA 1
ATOM 1234 C C . SER A 1 159 ? -2.053 12.203 17.281 1 93.69 159 SER A C 1
ATOM 1236 O O . SER A 1 159 ? -2.652 11.156 17.031 1 93.69 159 SER A O 1
ATOM 1238 N N . GLN A 1 160 ? -2.455 13.039 18.266 1 92.25 160 GLN A N 1
ATOM 1239 C CA . GLN A 1 160 ? -3.645 12.852 19.094 1 92.25 160 GLN A CA 1
ATOM 1240 C C . GLN A 1 160 ? -3.986 14.117 19.859 1 92.25 160 GLN A C 1
ATOM 1242 O O . GLN A 1 160 ? -3.117 14.961 20.109 1 92.25 160 GLN A O 1
ATOM 1247 N N . ALA A 1 161 ? -5.258 14.203 20.188 1 93.12 161 ALA A N 1
ATOM 1248 C CA . ALA A 1 161 ? -5.574 15.203 21.203 1 93.12 161 ALA A CA 1
ATOM 1249 C C . ALA A 1 161 ? -4.914 14.859 22.531 1 93.12 161 ALA A C 1
ATOM 1251 O O . ALA A 1 161 ? -4.836 13.688 22.906 1 93.12 161 ALA A O 1
ATOM 1252 N N . PRO A 1 162 ? -4.465 15.961 23.172 1 95.31 162 PRO A N 1
ATOM 1253 C CA . PRO A 1 162 ? -3.891 15.648 24.484 1 95.31 162 PRO A CA 1
ATOM 1254 C C . PRO A 1 162 ? -4.848 14.859 25.375 1 95.31 162 PRO A C 1
ATOM 1256 O O . PRO A 1 162 ? -6.039 15.172 25.438 1 95.31 162 PRO A O 1
ATOM 1259 N N . ARG A 1 163 ? -4.34 13.859 26.047 1 92.06 163 ARG A N 1
ATOM 1260 C CA . ARG A 1 163 ? -5.176 12.992 26.875 1 92.06 163 ARG A CA 1
ATOM 1261 C C . ARG A 1 163 ? -5.824 13.773 28.016 1 92.06 163 ARG A C 1
ATOM 1263 O O . ARG A 1 163 ? -6.961 13.492 28.391 1 92.06 163 ARG A O 1
ATOM 1270 N N . GLU A 1 164 ? -5.145 14.734 28.453 1 95.5 164 GLU A N 1
ATOM 1271 C CA . GLU A 1 164 ? -5.582 15.5 29.625 1 95.5 164 GLU A CA 1
ATOM 1272 C C . GLU A 1 164 ? -6.859 16.281 29.312 1 95.5 164 GLU A C 1
ATOM 1274 O O . GLU A 1 164 ? -7.629 16.594 30.234 1 95.5 164 GLU A O 1
ATOM 1279 N N . VAL A 1 165 ? -7.117 16.594 28.109 1 95.88 165 VAL A N 1
ATOM 1280 C CA . VAL A 1 165 ? -8.211 17.5 27.766 1 95.88 165 VAL A CA 1
ATOM 1281 C C . VAL A 1 165 ? -9.547 16.766 27.906 1 95.88 165 VAL A C 1
ATOM 1283 O O . VAL A 1 165 ? -10.609 17.391 27.922 1 95.88 165 VAL A O 1
ATOM 1286 N N . THR A 1 166 ? -9.508 15.398 27.953 1 93.81 166 THR A N 1
ATOM 1287 C CA . THR A 1 166 ? -10.727 14.625 28.125 1 93.81 166 THR A CA 1
ATOM 1288 C C . THR A 1 166 ? -10.82 14.055 29.547 1 93.81 166 THR A C 1
ATOM 1290 O O . THR A 1 166 ? -11.75 13.32 29.859 1 93.81 166 THR A O 1
ATOM 1293 N N . ASP A 1 167 ? -9.844 14.305 30.359 1 95.31 167 ASP A N 1
ATOM 1294 C CA . ASP A 1 167 ? -9.82 13.859 31.734 1 95.31 167 ASP A CA 1
ATOM 1295 C C . ASP A 1 167 ? -10.492 14.875 32.656 1 95.31 167 ASP A C 1
ATOM 1297 O O . ASP A 1 167 ? -9.922 15.938 32.938 1 95.31 167 ASP A O 1
ATOM 1301 N N . GLU A 1 168 ? -11.547 14.539 33.281 1 94.81 168 GLU A N 1
ATOM 1302 C CA . GLU A 1 168 ? -12.359 15.453 34.062 1 94.81 168 GLU A CA 1
ATOM 1303 C C . GLU A 1 168 ? -11.602 15.914 35.312 1 94.81 168 GLU A C 1
ATOM 1305 O O . GLU A 1 168 ? -11.938 16.953 35.906 1 94.81 168 GLU A O 1
ATOM 1310 N N . ASN A 1 169 ? -10.648 15.211 35.656 1 96.38 169 ASN A N 1
ATOM 1311 C CA . ASN A 1 169 ? -9.898 15.539 36.844 1 96.38 169 ASN A CA 1
ATOM 1312 C C . ASN A 1 169 ? -8.664 16.375 36.531 1 96.38 169 ASN A C 1
ATOM 1314 O O . ASN A 1 169 ? -7.938 16.781 37.438 1 96.38 169 ASN A O 1
ATOM 1318 N N . SER A 1 170 ? -8.484 16.688 35.312 1 96.62 170 SER A N 1
ATOM 1319 C CA . SER A 1 170 ? -7.312 17.453 34.906 1 96.62 170 SER A CA 1
ATOM 1320 C C . SER A 1 170 ? -7.602 18.953 34.875 1 96.62 170 SER A C 1
ATOM 1322 O O . SER A 1 170 ? -8.711 19.359 34.531 1 96.62 170 SER A O 1
ATOM 1324 N N . ALA A 1 171 ? -6.586 19.719 35.188 1 96.88 171 ALA A N 1
ATOM 1325 C CA . ALA A 1 171 ? -6.695 21.156 35.031 1 96.88 171 ALA A CA 1
ATOM 1326 C C . ALA A 1 171 ? -6.906 21.547 33.562 1 96.88 171 ALA A C 1
ATOM 1328 O O . ALA A 1 171 ? -7.434 22.609 33.281 1 96.88 171 ALA A O 1
ATOM 1329 N N . ALA A 1 172 ? -6.582 20.703 32.656 1 96.75 172 ALA A N 1
ATOM 1330 C CA . ALA A 1 172 ? -6.695 20.953 31.219 1 96.75 172 ALA A CA 1
ATOM 1331 C C . ALA A 1 172 ? -7.965 20.328 30.656 1 96.75 172 ALA A C 1
ATOM 1333 O O . ALA A 1 172 ? -8.102 20.172 29.438 1 96.75 172 ALA A O 1
ATOM 1334 N N . TYR A 1 173 ? -8.797 19.938 31.562 1 96.38 173 TYR A N 1
ATOM 1335 C CA . TYR A 1 173 ? -10.078 19.438 31.078 1 96.38 173 TYR A CA 1
ATOM 1336 C C . TYR A 1 173 ? -10.781 20.5 30.219 1 96.38 173 TYR A C 1
ATOM 1338 O O . TYR A 1 173 ? -11.086 21.594 30.703 1 96.38 173 TYR A O 1
ATOM 1346 N N . ASN A 1 174 ? -11.094 20.188 28.953 1 94.38 174 ASN A N 1
ATOM 1347 C CA . ASN A 1 174 ? -11.633 21.172 28.016 1 94.38 174 ASN A CA 1
ATOM 1348 C C . ASN A 1 174 ? -13.156 21.141 27.984 1 94.38 174 ASN A C 1
ATOM 1350 O O . ASN A 1 174 ? -13.758 21.047 26.906 1 94.38 174 ASN A O 1
ATOM 1354 N N . LYS A 1 175 ? -13.703 21.234 29.109 1 90.81 175 LYS A N 1
ATOM 1355 C CA . LYS A 1 175 ? -15.156 21.172 29.234 1 90.81 175 LYS A CA 1
ATOM 1356 C C . LYS A 1 175 ? -15.828 22.281 28.438 1 90.81 175 LYS A C 1
ATOM 1358 O O . LYS A 1 175 ? -15.422 23.438 28.516 1 90.81 175 LYS A O 1
ATOM 1363 N N . GLY A 1 176 ? -16.812 21.875 27.672 1 90.88 176 GLY A N 1
ATOM 1364 C CA . GLY A 1 176 ? -17.641 22.844 26.969 1 90.88 176 GLY A CA 1
ATOM 1365 C C . GLY A 1 176 ? -17.062 23.25 25.625 1 90.88 176 GLY A C 1
ATOM 1366 O O . GLY A 1 176 ? -17.609 24.141 24.953 1 90.88 176 GLY A O 1
ATOM 1367 N N . ARG A 1 177 ? -15.938 22.609 25.25 1 91.81 177 ARG A N 1
ATOM 1368 C CA . ARG A 1 177 ? -15.297 22.984 24 1 91.81 177 ARG A CA 1
ATOM 1369 C C . ARG A 1 177 ? -14.781 21.75 23.266 1 91.81 177 ARG A C 1
ATOM 1371 O O . ARG A 1 177 ? -14.633 20.688 23.859 1 91.81 177 ARG A O 1
ATOM 1378 N N . ILE A 1 178 ? -14.5 21.938 21.938 1 91.62 178 ILE A N 1
ATOM 1379 C CA . ILE A 1 178 ? -13.961 20.812 21.172 1 91.62 178 ILE A CA 1
ATOM 1380 C C . ILE A 1 178 ? -12.547 21.141 20.703 1 91.62 178 ILE A C 1
ATOM 1382 O O . ILE A 1 178 ? -11.891 20.312 20.062 1 91.62 178 ILE A O 1
ATOM 1386 N N . TRP A 1 179 ? -12.148 22.438 20.969 1 89.44 179 TRP A N 1
ATOM 1387 C CA . TRP A 1 179 ? -10.82 22.859 20.531 1 89.44 179 TRP A CA 1
ATOM 1388 C C . TRP A 1 179 ? -10.281 23.969 21.422 1 89.44 179 TRP A C 1
ATOM 1390 O O . TRP A 1 179 ? -10.609 24.047 22.609 1 89.44 179 TRP A O 1
ATOM 1400 N N . LEU A 1 180 ? -9.391 24.875 20.891 1 87.19 180 LEU A N 1
ATOM 1401 C CA . LEU A 1 180 ? -8.594 25.797 21.688 1 87.19 180 LEU A CA 1
ATOM 1402 C C . LEU A 1 180 ? -9.344 27.109 21.906 1 87.19 180 LEU A C 1
ATOM 1404 O O . LEU A 1 180 ? -9.07 27.828 22.875 1 87.19 180 LEU A O 1
ATOM 1408 N N . HIS A 1 181 ? -10.258 27.391 21.062 1 82 181 HIS A N 1
ATOM 1409 C CA . HIS A 1 181 ? -10.891 28.703 21.156 1 82 181 HIS A CA 1
ATOM 1410 C C . HIS A 1 181 ? -11.703 28.828 22.438 1 82 181 HIS A C 1
ATOM 1412 O O . HIS A 1 181 ? -12.656 28.078 22.656 1 82 181 HIS A O 1
ATOM 1418 N N . GLY A 1 182 ? -11.336 29.859 23.203 1 80.88 182 GLY A N 1
ATOM 1419 C CA . GLY A 1 182 ? -12.031 30.094 24.453 1 80.88 182 GLY A CA 1
ATOM 1420 C C . GLY A 1 182 ? -11.641 29.125 25.562 1 80.88 182 GLY A C 1
ATOM 1421 O O . GLY A 1 182 ? -12.258 29.109 26.625 1 80.88 182 GLY A O 1
ATOM 1422 N N . ALA A 1 183 ? -10.656 28.344 25.312 1 87.94 183 ALA A N 1
ATOM 1423 C CA . ALA A 1 183 ? -10.203 27.375 26.297 1 87.94 183 ALA A CA 1
ATOM 1424 C C . ALA A 1 183 ? -9.352 28.047 27.375 1 87.94 183 ALA A C 1
ATOM 1426 O O . ALA A 1 183 ? -8.969 29.219 27.234 1 87.94 183 ALA A O 1
ATOM 1427 N N . ASN A 1 184 ? -9.172 27.375 28.469 1 88.81 184 ASN A N 1
ATOM 1428 C CA . ASN A 1 184 ? -8.305 27.922 29.5 1 88.81 184 ASN A CA 1
ATOM 1429 C C . ASN A 1 184 ? -6.828 27.719 29.156 1 88.81 184 ASN A C 1
ATOM 1431 O O . ASN A 1 184 ? -6.504 27.016 28.203 1 88.81 184 ASN A O 1
ATOM 1435 N N . GLU A 1 185 ? -6.012 28.266 29.969 1 91.69 185 GLU A N 1
ATOM 1436 C CA . GLU A 1 185 ? -4.586 28.297 29.672 1 91.69 185 GLU A CA 1
ATOM 1437 C C . GLU A 1 185 ? -3.979 26.906 29.734 1 91.69 185 GLU A C 1
ATOM 1439 O O . GLU A 1 185 ? -3.051 26.594 28.984 1 91.69 185 GLU A O 1
ATOM 1444 N N . HIS A 1 186 ? -4.484 26.031 30.562 1 95.69 186 HIS A N 1
ATOM 1445 C CA . HIS A 1 186 ? -3.949 24.688 30.719 1 95.69 186 HIS A CA 1
ATOM 1446 C C . HIS A 1 186 ? -4.227 23.844 29.469 1 95.69 186 HIS A C 1
ATOM 1448 O O . HIS A 1 186 ? -3.426 22.984 29.109 1 95.69 186 HIS A O 1
ATOM 1454 N N . VAL A 1 187 ? -5.363 24.078 28.844 1 95 187 VAL A N 1
ATOM 1455 C CA . VAL A 1 187 ? -5.707 23.391 27.594 1 95 187 VAL A CA 1
ATOM 1456 C C . VAL A 1 187 ? -4.746 23.812 26.484 1 95 187 VAL A C 1
ATOM 1458 O O . VAL A 1 187 ? -4.215 22.969 25.766 1 95 187 VAL A O 1
ATOM 1461 N N . ILE A 1 188 ? -4.52 25.078 26.406 1 92.88 188 ILE A N 1
ATOM 1462 C CA . ILE A 1 188 ? -3.617 25.625 25.391 1 92.88 188 ILE A CA 1
ATOM 1463 C C . ILE A 1 188 ? -2.217 25.047 25.594 1 92.88 188 ILE A C 1
ATOM 1465 O O . ILE A 1 188 ? -1.578 24.609 24.625 1 92.88 188 ILE A O 1
ATOM 1469 N N . ASP A 1 189 ? -1.79 24.984 26.797 1 95.44 189 ASP A N 1
ATOM 1470 C CA . ASP A 1 189 ? -0.473 24.438 27.109 1 95.44 189 ASP A CA 1
ATOM 1471 C C . ASP A 1 189 ? -0.384 22.953 26.734 1 95.44 189 ASP A C 1
ATOM 1473 O O . ASP A 1 189 ? 0.657 22.5 26.266 1 95.44 189 ASP A O 1
ATOM 1477 N N . ALA A 1 190 ? -1.428 22.25 27.016 1 96.75 190 ALA A N 1
ATOM 1478 C CA . ALA A 1 190 ? -1.452 20.812 26.688 1 96.75 190 ALA A CA 1
ATOM 1479 C C . ALA A 1 190 ? -1.325 20.594 25.188 1 96.75 190 ALA A C 1
ATOM 1481 O O . ALA A 1 190 ? -0.559 19.734 24.734 1 96.75 190 ALA A O 1
ATOM 1482 N N . TYR A 1 191 ? -2.018 21.391 24.406 1 95.19 191 TYR A N 1
ATOM 1483 C CA . TYR A 1 191 ? -1.944 21.281 22.953 1 95.19 191 TYR A CA 1
ATOM 1484 C C . TYR A 1 191 ? -0.569 21.688 22.453 1 95.19 191 TYR A C 1
ATOM 1486 O O . TYR A 1 191 ? -0.01 21.047 21.562 1 95.19 191 TYR A O 1
ATOM 1494 N N . LYS A 1 192 ? -0.078 22.734 23.016 1 95.06 192 LYS A N 1
ATOM 1495 C CA . LYS A 1 192 ? 1.266 23.188 22.656 1 95.06 192 LYS A CA 1
ATOM 1496 C C . LYS A 1 192 ? 2.293 22.078 22.922 1 95.06 192 LYS A C 1
ATOM 1498 O O . LYS A 1 192 ? 3.123 21.781 22.062 1 95.06 192 LYS A O 1
ATOM 1503 N N . ARG A 1 193 ? 2.213 21.5 24.062 1 97.25 193 ARG A N 1
ATOM 1504 C CA . ARG A 1 193 ? 3.139 20.438 24.438 1 97.25 193 ARG A CA 1
ATOM 1505 C C . ARG A 1 193 ? 3.018 19.25 23.469 1 97.25 193 ARG A C 1
ATOM 1507 O O . ARG A 1 193 ? 4.027 18.703 23.016 1 97.25 193 ARG A O 1
ATOM 1514 N N . GLN A 1 194 ? 1.816 18.875 23.188 1 96.56 194 GLN A N 1
ATOM 1515 C CA . GLN A 1 194 ? 1.578 17.766 22.266 1 96.56 194 GLN A CA 1
ATOM 1516 C C . GLN A 1 194 ? 2.117 18.078 20.875 1 96.56 194 GLN A C 1
ATOM 1518 O O . GLN A 1 194 ? 2.775 17.25 20.25 1 96.56 194 GLN A O 1
ATOM 1523 N N . GLY A 1 195 ? 1.833 19.266 20.391 1 96.62 195 GLY A N 1
ATOM 1524 C CA . GLY A 1 195 ? 2.309 19.688 19.094 1 96.62 195 GLY A CA 1
ATOM 1525 C C . GLY A 1 195 ? 3.822 19.75 18.984 1 96.62 195 GLY A C 1
ATOM 1526 O O . GLY A 1 195 ? 4.402 19.266 18.016 1 96.62 195 GLY A O 1
ATOM 1527 N N . GLU A 1 196 ? 4.43 20.297 19.969 1 97.69 196 GLU A N 1
ATOM 1528 C CA . GLU A 1 196 ? 5.887 20.391 20 1 97.69 196 GLU A CA 1
ATOM 1529 C C . GLU A 1 196 ? 6.523 19 20.078 1 97.69 196 GLU A C 1
ATOM 1531 O O . GLU A 1 196 ? 7.516 18.719 19.406 1 97.69 196 GLU A O 1
ATOM 1536 N N . ASN A 1 197 ? 5.949 18.188 20.938 1 97.81 197 ASN A N 1
ATOM 1537 C CA . ASN A 1 197 ? 6.449 16.812 21.047 1 97.81 197 ASN A CA 1
ATOM 1538 C C . ASN A 1 197 ? 6.328 16.062 19.719 1 97.81 197 ASN A C 1
ATOM 1540 O O . ASN A 1 197 ? 7.246 15.344 19.328 1 97.81 197 ASN A O 1
ATOM 1544 N N . ASP A 1 198 ? 5.215 16.188 19.094 1 97.62 198 ASP A N 1
ATOM 1545 C CA . ASP A 1 198 ? 5.008 15.531 17.812 1 97.62 198 ASP A CA 1
ATOM 1546 C C . ASP A 1 198 ? 6.023 16.016 16.781 1 97.62 198 ASP A C 1
ATOM 1548 O O . ASP A 1 198 ? 6.574 15.219 16.016 1 97.62 198 ASP A O 1
ATOM 1552 N N . MET A 1 199 ? 6.246 17.328 16.734 1 98.31 199 MET A N 1
ATOM 1553 C CA . MET A 1 199 ? 7.234 17.859 15.812 1 98.31 199 MET A CA 1
ATOM 1554 C C . MET A 1 199 ? 8.617 17.297 16.109 1 98.31 199 MET A C 1
ATOM 1556 O O . MET A 1 199 ? 9.352 16.922 15.188 1 98.31 199 MET A O 1
ATOM 1560 N N . ARG A 1 200 ? 9 17.203 17.328 1 98.56 200 ARG A N 1
ATOM 1561 C CA . ARG A 1 200 ? 10.281 16.625 17.703 1 98.56 200 ARG A CA 1
ATOM 1562 C C . ARG A 1 200 ? 10.359 15.164 17.312 1 98.56 200 ARG A C 1
ATOM 1564 O O . ARG A 1 200 ? 11.383 14.711 16.781 1 98.56 200 ARG A O 1
ATOM 1571 N N . ASN A 1 201 ? 9.297 14.398 17.609 1 98.5 201 ASN A N 1
ATOM 1572 C CA . ASN A 1 201 ? 9.25 13 17.188 1 98.5 201 ASN A CA 1
ATOM 1573 C C . ASN A 1 201 ? 9.422 12.852 15.688 1 98.5 201 ASN A C 1
ATOM 1575 O O . ASN A 1 201 ? 10.141 11.961 15.219 1 98.5 201 ASN A O 1
ATOM 1579 N N . PHE A 1 202 ? 8.75 13.742 15.008 1 98.56 202 PHE A N 1
ATOM 1580 C CA . PHE A 1 202 ? 8.836 13.766 13.547 1 98.56 202 PHE A CA 1
ATOM 1581 C C . PHE A 1 202 ? 10.273 13.992 13.102 1 98.56 202 PHE A C 1
ATOM 1583 O O . PHE A 1 202 ? 10.805 13.227 12.297 1 98.56 202 PHE A O 1
ATOM 1590 N N . LEU A 1 203 ? 10.883 14.977 13.57 1 98.75 203 LEU A N 1
ATOM 1591 C CA . LEU A 1 203 ? 12.242 15.32 13.18 1 98.75 203 LEU A CA 1
ATOM 1592 C C . LEU A 1 203 ? 13.227 14.227 13.602 1 98.75 203 LEU A C 1
ATOM 1594 O O . LEU A 1 203 ? 14.156 13.898 12.867 1 98.75 203 LEU A O 1
ATOM 1598 N N . ASP A 1 204 ? 13.039 13.664 14.797 1 98.62 204 ASP A N 1
ATOM 1599 C CA . ASP A 1 204 ? 13.891 12.578 15.258 1 98.62 204 ASP A CA 1
ATOM 1600 C C . ASP A 1 204 ? 13.836 11.383 14.305 1 98.62 204 ASP A C 1
ATOM 1602 O O . ASP A 1 204 ? 14.859 10.766 14.016 1 98.62 204 ASP A O 1
ATOM 1606 N N . ALA A 1 205 ? 12.648 11.055 13.859 1 98.56 205 ALA A N 1
ATOM 1607 C CA . ALA A 1 205 ? 12.492 9.969 12.891 1 98.56 205 ALA A CA 1
ATOM 1608 C C . ALA A 1 205 ? 13.18 10.312 11.578 1 98.56 205 ALA A C 1
ATOM 1610 O O . ALA A 1 205 ? 13.875 9.477 10.992 1 98.56 205 ALA A O 1
ATOM 1611 N N . LYS A 1 206 ? 13.008 11.547 11.109 1 98.56 206 LYS A N 1
ATOM 1612 C CA . LYS A 1 206 ? 13.562 11.953 9.82 1 98.56 206 LYS A CA 1
ATOM 1613 C C . LYS A 1 206 ? 15.078 12.039 9.875 1 98.56 206 LYS A C 1
ATOM 1615 O O . LYS A 1 206 ? 15.758 11.781 8.875 1 98.56 206 LYS A O 1
ATOM 1620 N N . VAL A 1 207 ? 15.625 12.367 11.016 1 97.88 207 VAL A N 1
ATOM 1621 C CA . VAL A 1 207 ? 17.078 12.359 11.195 1 97.88 207 VAL A CA 1
ATOM 1622 C C . VAL A 1 207 ? 17.625 10.969 10.898 1 97.88 207 VAL A C 1
ATOM 1624 O O . VAL A 1 207 ? 18.688 10.828 10.289 1 97.88 207 VAL A O 1
ATOM 1627 N N . GLN A 1 208 ? 16.953 9.977 11.281 1 97.62 208 GLN A N 1
ATOM 1628 C CA . GLN A 1 208 ? 17.391 8.594 11.102 1 97.62 208 GLN A CA 1
ATOM 1629 C C . GLN A 1 208 ? 17.125 8.109 9.68 1 97.62 208 GLN A C 1
ATOM 1631 O O . GLN A 1 208 ? 17.938 7.41 9.094 1 97.62 208 GLN A O 1
ATOM 1636 N N . GLU A 1 209 ? 16.031 8.5 9.102 1 98.5 209 GLU A N 1
ATOM 1637 C CA . GLU A 1 209 ? 15.539 7.906 7.859 1 98.5 209 GLU A CA 1
ATOM 1638 C C . GLU A 1 209 ? 16.125 8.602 6.637 1 98.5 209 GLU A C 1
ATOM 1640 O O . GLU A 1 209 ? 16.281 7.988 5.582 1 98.5 209 GLU A O 1
ATOM 1645 N N . LEU A 1 210 ? 16.375 9.875 6.781 1 98.38 210 LEU A N 1
ATOM 1646 C CA . LEU A 1 210 ? 16.875 10.672 5.676 1 98.38 210 LEU A CA 1
ATOM 1647 C C . LEU A 1 210 ? 18.359 10.406 5.453 1 98.38 210 LEU A C 1
ATOM 1649 O O . LEU A 1 210 ? 19.141 10.32 6.41 1 98.38 210 LEU A O 1
ATOM 1653 N N . VAL A 1 211 ? 18.781 10.234 4.203 1 97 211 VAL A N 1
ATOM 1654 C CA . VAL A 1 211 ? 20.203 10.055 3.875 1 97 211 VAL A CA 1
ATOM 1655 C C . VAL A 1 211 ? 20.938 11.367 4.105 1 97 211 VAL A C 1
ATOM 1657 O O . VAL A 1 211 ? 20.375 12.453 3.928 1 97 211 VAL A O 1
ATOM 1660 N N . PRO A 1 212 ? 22.234 11.305 4.512 1 96.38 212 PRO A N 1
ATOM 1661 C CA . PRO A 1 212 ? 23.016 12.539 4.477 1 96.38 212 PRO A CA 1
ATOM 1662 C C . PRO A 1 212 ? 22.969 13.227 3.111 1 96.38 212 PRO A C 1
ATOM 1664 O O . PRO A 1 212 ? 23.109 12.562 2.08 1 96.38 212 PRO A O 1
ATOM 1667 N N . GLY A 1 213 ? 22.688 14.516 3.105 1 97.69 213 GLY A N 1
ATOM 1668 C CA . GLY A 1 213 ? 22.531 15.242 1.858 1 97.69 213 GLY A CA 1
ATOM 1669 C C . GLY A 1 213 ? 21.109 15.227 1.324 1 97.69 213 GLY A C 1
ATOM 1670 O O . GLY A 1 213 ? 20.828 15.82 0.281 1 97.69 213 GLY A O 1
ATOM 1671 N N . GLY A 1 214 ? 20.234 14.547 2.072 1 98.5 214 GLY A N 1
ATOM 1672 C CA . GLY A 1 214 ? 18.844 14.477 1.672 1 98.5 214 GLY A CA 1
ATOM 1673 C C . GLY A 1 214 ? 18.047 15.719 2.037 1 98.5 214 GLY A C 1
ATOM 1674 O O . GLY A 1 214 ? 18.531 16.578 2.789 1 98.5 214 GLY A O 1
ATOM 1675 N N . LEU A 1 215 ? 16.875 15.852 1.507 1 98.62 215 LEU A N 1
ATOM 1676 C CA . LEU A 1 215 ? 16.031 17.047 1.646 1 98.62 215 LEU A CA 1
ATOM 1677 C C . LEU A 1 215 ? 14.734 16.719 2.363 1 98.62 215 LEU A C 1
ATOM 1679 O O . LEU A 1 215 ? 14.07 15.734 2.027 1 98.62 215 LEU A O 1
ATOM 1683 N N . LEU A 1 216 ? 14.414 17.422 3.381 1 98.62 216 LEU A N 1
ATOM 1684 C CA . LEU A 1 216 ? 13.102 17.422 4.008 1 98.62 216 LEU A CA 1
ATOM 1685 C C . LEU A 1 216 ? 12.336 18.703 3.662 1 98.62 216 LEU A C 1
ATOM 1687 O O . LEU A 1 216 ? 12.734 19.797 4.059 1 98.62 216 LEU A O 1
ATOM 1691 N N . TYR A 1 217 ? 11.266 18.594 2.936 1 98.19 217 TYR A N 1
ATOM 1692 C CA . TYR A 1 217 ? 10.453 19.719 2.49 1 98.19 217 TYR A CA 1
ATOM 1693 C C . TYR A 1 217 ? 9.047 19.625 3.08 1 98.19 217 TYR A C 1
ATOM 1695 O O . TYR A 1 217 ? 8.344 18.641 2.891 1 98.19 217 TYR A O 1
ATOM 1703 N N . CYS A 1 218 ? 8.602 20.703 3.709 1 97.69 218 CYS A N 1
ATOM 1704 C CA . CYS A 1 218 ? 7.312 20.688 4.395 1 97.69 218 CYS A CA 1
ATOM 1705 C C . CYS A 1 218 ? 6.539 21.969 4.137 1 97.69 218 CYS A C 1
ATOM 1707 O O . CYS A 1 218 ? 7.125 23.062 4.105 1 97.69 218 CYS A O 1
ATOM 1709 N N . ILE A 1 219 ? 5.281 21.844 3.967 1 96.75 219 ILE A N 1
ATOM 1710 C CA . ILE A 1 219 ? 4.297 22.922 4.027 1 96.75 219 ILE A CA 1
ATOM 1711 C C . ILE A 1 219 ? 3.193 22.547 5.02 1 96.75 219 ILE A C 1
ATOM 1713 O O . ILE A 1 219 ? 2.547 21.5 4.879 1 96.75 219 ILE A O 1
ATOM 1717 N N . PHE A 1 220 ? 2.975 23.344 6.004 1 95.44 220 PHE A N 1
ATOM 1718 C CA . PHE A 1 220 ? 1.937 23 6.965 1 95.44 220 PHE A CA 1
ATOM 1719 C C . PHE A 1 220 ? 1.383 24.25 7.641 1 95.44 220 PHE A C 1
ATOM 1721 O O . PHE A 1 220 ? 2.006 25.312 7.602 1 95.44 220 PHE A O 1
ATOM 1728 N N . GLY A 1 221 ? 0.222 24.125 8.18 1 92.62 221 GLY A N 1
ATOM 1729 C CA . GLY A 1 221 ? -0.463 25.25 8.797 1 92.62 221 GLY A CA 1
ATOM 1730 C C . GLY A 1 221 ? 0.336 25.906 9.914 1 92.62 221 GLY A C 1
ATOM 1731 O O . GLY A 1 221 ? 0.983 25.203 10.703 1 92.62 221 GLY A O 1
ATOM 1732 N N . SER A 1 222 ? 0.297 27.203 9.906 1 91.38 222 SER A N 1
ATOM 1733 C CA . SER A 1 222 ? 0.997 28 10.914 1 91.38 222 SER A CA 1
ATOM 1734 C C . SER A 1 222 ? 0.03 28.891 11.688 1 91.38 222 SER A C 1
ATOM 1736 O O . SER A 1 222 ? -1.053 29.219 11.195 1 91.38 222 SER A O 1
ATOM 1738 N N . ALA A 1 223 ? 0.417 29.141 12.953 1 84.44 223 ALA A N 1
ATOM 1739 C CA . ALA A 1 223 ? -0.335 30.141 13.711 1 84.44 223 ALA A CA 1
ATOM 1740 C C . ALA A 1 223 ? -0.155 31.531 13.109 1 84.44 223 ALA A C 1
ATOM 1742 O O . ALA A 1 223 ? 0.894 31.828 12.539 1 84.44 223 ALA A O 1
ATOM 1743 N N . ARG A 1 224 ? -1.244 32.188 12.977 1 72.12 224 ARG A N 1
ATOM 1744 C CA . ARG A 1 224 ? -1.229 33.531 12.344 1 72.12 224 ARG A CA 1
ATOM 1745 C C . ARG A 1 224 ? -0.13 34.406 12.938 1 72.12 224 ARG A C 1
ATOM 1747 O O . ARG A 1 224 ? 0.128 34.344 14.141 1 72.12 224 ARG A O 1
ATOM 1754 N N . ILE A 1 225 ? 0.609 35 11.961 1 58.34 225 ILE A N 1
ATOM 1755 C CA . ILE A 1 225 ? 1.769 35.844 12.156 1 58.34 225 ILE A CA 1
ATOM 1756 C C . ILE A 1 225 ? 1.338 37.156 12.844 1 58.34 225 ILE A C 1
ATOM 1758 O O . ILE A 1 225 ? 2.168 37.875 13.414 1 58.34 225 ILE A O 1
ATOM 1762 N N . GLU A 1 226 ? 0.117 37.469 12.898 1 54.72 226 GLU A N 1
ATOM 1763 C CA . GLU A 1 226 ? -0.138 38.812 13.328 1 54.72 226 GLU A CA 1
ATOM 1764 C C . GLU A 1 226 ? 0.498 39.094 14.688 1 54.72 226 GLU A C 1
ATOM 1766 O O . GLU A 1 226 ? 0.815 38.188 15.438 1 54.72 226 GLU A O 1
ATOM 1771 N N . ASN A 1 227 ? 0.724 40.344 14.914 1 48.56 227 ASN A N 1
ATOM 1772 C CA . ASN A 1 227 ? 1.489 41.094 15.906 1 48.56 227 ASN A CA 1
ATOM 1773 C C . ASN A 1 227 ? 1.127 40.688 17.328 1 48.56 227 ASN A C 1
ATOM 1775 O O . ASN A 1 227 ? 1.539 41.344 18.297 1 48.56 227 ASN A O 1
ATOM 1779 N N . GLY A 1 228 ? 0.393 39.438 17.406 1 51.81 228 GLY A N 1
ATOM 1780 C CA . GLY A 1 228 ? 0.204 39.125 18.812 1 51.81 228 GLY A CA 1
ATOM 1781 C C . GLY A 1 228 ? 0.543 37.688 19.156 1 51.81 228 GLY A C 1
ATOM 1782 O O . GLY A 1 228 ? 0.957 36.906 18.281 1 51.81 228 GLY A O 1
ATOM 1783 N N . ASP A 1 229 ? 0.543 37.406 20.469 1 55.88 229 ASP A N 1
ATOM 1784 C CA . ASP A 1 229 ? 0.744 36.125 21.094 1 55.88 229 ASP A CA 1
ATOM 1785 C C . ASP A 1 229 ? -0.336 35.125 20.672 1 55.88 229 ASP A C 1
ATOM 1787 O O . ASP A 1 229 ? -1.526 35.375 20.875 1 55.88 229 ASP A O 1
ATOM 1791 N N . THR A 1 230 ? -0.051 34.156 19.734 1 64.75 230 THR A N 1
ATOM 1792 C CA . THR A 1 230 ? -0.94 33.094 19.297 1 64.75 230 THR A CA 1
ATOM 1793 C C . THR A 1 230 ? -1.829 32.625 20.438 1 64.75 230 THR A C 1
ATOM 1795 O O . THR A 1 230 ? -3.016 32.344 20.25 1 64.75 230 THR A O 1
ATOM 1798 N N . ARG A 1 231 ? -1.337 32.688 21.547 1 71.69 231 ARG A N 1
ATOM 1799 C CA . ARG A 1 231 ? -2.051 32.25 22.75 1 71.69 231 ARG A CA 1
ATOM 1800 C C . ARG A 1 231 ? -3.225 33.188 23.047 1 71.69 231 ARG A C 1
ATOM 1802 O O . ARG A 1 231 ? -4.309 32.719 23.406 1 71.69 231 ARG A O 1
ATOM 1809 N N . GLU A 1 232 ? -3.025 34.406 22.812 1 65.81 232 GLU A N 1
ATOM 1810 C CA . GLU A 1 232 ? -4.059 35.375 23.125 1 65.81 232 GLU A CA 1
ATOM 1811 C C . GLU A 1 232 ? -5.266 35.219 22.203 1 65.81 232 GLU A C 1
ATOM 1813 O O . GLU A 1 232 ? -6.402 35.438 22.609 1 65.81 232 GLU A O 1
ATOM 1818 N N . GLN A 1 233 ? -4.93 34.75 21.078 1 70.06 233 GLN A N 1
ATOM 1819 C CA . GLN A 1 233 ? -6.004 34.562 20.109 1 70.06 233 GLN A CA 1
ATOM 1820 C C . GLN A 1 233 ? -6.934 33.438 20.531 1 70.06 233 GLN A C 1
ATOM 1822 O O . GLN A 1 233 ? -8.141 33.469 20.266 1 70.06 233 GLN A O 1
ATOM 1827 N N . TYR A 1 234 ? -6.418 32.5 21.219 1 74.25 234 TYR A N 1
ATOM 1828 C CA . TYR A 1 234 ? -7.219 31.375 21.688 1 74.25 234 TYR A CA 1
ATOM 1829 C C . TYR A 1 234 ? -8.008 31.734 22.938 1 74.25 234 TYR A C 1
ATOM 1831 O O . TYR A 1 234 ? -9.141 31.297 23.109 1 74.25 234 TYR A O 1
ATOM 1839 N N . LEU A 1 235 ? -7.379 32.625 23.719 1 68.88 235 LEU A N 1
ATOM 1840 C CA . LEU A 1 235 ? -7.961 32.938 25.031 1 68.88 235 LEU A CA 1
ATOM 1841 C C . LEU A 1 235 ? -9.047 34 24.891 1 68.88 235 LEU A C 1
ATOM 1843 O O . LEU A 1 235 ? -9.898 34.156 25.766 1 68.88 235 LEU A O 1
ATOM 1847 N N . ALA A 1 236 ? -8.953 34.719 23.734 1 66.5 236 ALA A N 1
ATOM 1848 C CA . ALA A 1 236 ? -9.891 35.812 23.578 1 66.5 236 ALA A CA 1
ATOM 1849 C C . ALA A 1 236 ? -11.328 35.312 23.484 1 66.5 236 ALA A C 1
ATOM 1851 O O . ALA A 1 236 ? -11.586 34.312 22.828 1 66.5 236 ALA A O 1
ATOM 1852 N N . PRO A 1 237 ? -12.125 35.969 24.312 1 62.03 237 PRO A N 1
ATOM 1853 C CA . PRO A 1 237 ? -13.539 35.594 24.188 1 62.03 237 PRO A CA 1
ATOM 1854 C C . PRO A 1 237 ? -14.086 35.812 22.781 1 62.03 237 PRO A C 1
ATOM 1856 O O . PRO A 1 237 ? -13.508 36.562 22 1 62.03 237 PRO A O 1
ATOM 1859 N N . PHE A 1 238 ? -15.086 35.062 22.5 1 59.12 238 PHE A N 1
ATOM 1860 C CA . PHE A 1 238 ? -15.758 35.219 21.203 1 59.12 238 PHE A CA 1
ATOM 1861 C C . PHE A 1 238 ? -16.297 36.625 21.047 1 59.12 238 PHE A C 1
ATOM 1863 O O . PHE A 1 238 ? -16.906 37.156 21.969 1 59.12 238 PHE A O 1
ATOM 1870 N N . SER A 1 239 ? -15.703 37.312 20.156 1 58.81 239 SER A N 1
ATOM 1871 C CA . SER A 1 239 ? -16.312 38.594 19.797 1 58.81 239 SER A CA 1
ATOM 1872 C C . SER A 1 239 ? -16.875 38.562 18.375 1 58.81 239 SER A C 1
ATOM 1874 O O . SER A 1 239 ? -16.25 38 17.469 1 58.81 239 SER A O 1
ATOM 1876 N N . GLU A 1 240 ? -18.094 38.844 18.25 1 54.66 240 GLU A N 1
ATOM 1877 C CA . GLU A 1 240 ? -18.75 38.906 16.953 1 54.66 240 GLU A CA 1
ATOM 1878 C C . GLU A 1 240 ? -17.938 39.719 15.961 1 54.66 240 GLU A C 1
ATOM 1880 O O . GLU A 1 240 ? -18.047 39.531 14.75 1 54.66 240 GLU A O 1
ATOM 1885 N N . ASP A 1 241 ? -17.094 40.562 16.5 1 53.25 241 ASP A N 1
ATOM 1886 C CA . ASP A 1 241 ? -16.344 41.469 15.648 1 53.25 241 ASP A CA 1
ATOM 1887 C C . ASP A 1 241 ? -15.008 40.875 15.242 1 53.25 241 ASP A C 1
ATOM 1889 O O . ASP A 1 241 ? -14.156 41.531 14.648 1 53.25 241 ASP A O 1
ATOM 1893 N N . GLU A 1 242 ? -14.969 39.656 15.57 1 57.09 242 GLU A N 1
ATOM 1894 C CA . GLU A 1 242 ? -13.656 39.062 15.328 1 57.09 242 GLU A CA 1
ATOM 1895 C C . GLU A 1 242 ? -13.43 38.812 13.836 1 57.09 242 GLU A C 1
ATOM 1897 O O . GLU A 1 242 ? -14.297 38.25 13.156 1 57.09 242 GLU A O 1
ATOM 1902 N N . THR A 1 243 ? -12.438 39.438 13.281 1 53.5 243 THR A N 1
ATOM 1903 C CA . THR A 1 243 ? -12.07 39.406 11.867 1 53.5 243 THR A CA 1
ATOM 1904 C C . THR A 1 243 ? -11.039 38.312 11.617 1 53.5 243 THR A C 1
ATOM 1906 O O . THR A 1 243 ? -10.625 38.094 10.477 1 53.5 243 THR A O 1
ATOM 1909 N N . SER A 1 244 ? -10.672 37.594 12.695 1 55.19 244 SER A N 1
ATOM 1910 C CA . SER A 1 244 ? -9.57 36.656 12.422 1 55.19 244 SER A CA 1
ATOM 1911 C C . SER A 1 244 ? -10.078 35.344 11.852 1 55.19 244 SER A C 1
ATOM 1913 O O . SER A 1 244 ? -11.102 34.812 12.297 1 55.19 244 SER A O 1
ATOM 1915 N N . THR A 1 245 ? -9.492 34.875 10.727 1 55.31 245 THR A N 1
ATOM 1916 C CA . THR A 1 245 ? -9.867 33.75 9.891 1 55.31 245 THR A CA 1
ATOM 1917 C C . THR A 1 245 ? -9.914 32.438 10.711 1 55.31 245 THR A C 1
ATOM 1919 O O . THR A 1 245 ? -10.875 31.688 10.625 1 55.31 245 THR A O 1
ATOM 1922 N N . ASN A 1 246 ? -8.734 32.062 11.344 1 56.16 246 ASN A N 1
ATOM 1923 C CA . ASN A 1 246 ? -8.648 30.781 12.047 1 56.16 246 ASN A CA 1
ATOM 1924 C C . ASN A 1 246 ? -9.539 30.766 13.289 1 56.16 246 ASN A C 1
ATOM 1926 O O . ASN A 1 246 ? -10.188 29.766 13.586 1 56.16 246 ASN A O 1
ATOM 1930 N N . VAL A 1 247 ? -9.578 31.922 13.805 1 57.44 247 VAL A N 1
ATOM 1931 C CA . VAL A 1 247 ? -10.352 32.031 15.039 1 57.44 247 VAL A CA 1
ATOM 1932 C C . VAL A 1 247 ? -11.844 31.984 14.719 1 57.44 247 VAL A C 1
ATOM 1934 O O . VAL A 1 247 ? -12.609 31.328 15.43 1 57.44 247 VAL A O 1
ATOM 1937 N N . SER A 1 248 ? -12.047 32.312 13.438 1 65.56 248 SER A N 1
ATOM 1938 C CA . SER A 1 248 ? -13.477 32.406 13.164 1 65.56 248 SER A CA 1
ATOM 1939 C C . SER A 1 248 ? -14.055 31.062 12.75 1 65.56 248 SER A C 1
ATOM 1941 O O . SER A 1 248 ? -15.164 30.703 13.164 1 65.56 248 SER A O 1
ATOM 1943 N N . PHE A 1 249 ? -13.109 30.281 12.133 1 74.56 249 PHE A N 1
ATOM 1944 C CA . PHE A 1 249 ? -13.625 28.984 11.703 1 74.56 249 PHE A CA 1
ATOM 1945 C C . PHE A 1 249 ? -13.898 28.094 12.906 1 74.56 249 PHE A C 1
ATOM 1947 O O . PHE A 1 249 ? -14.992 27.547 13.039 1 74.56 249 PHE A O 1
ATOM 1954 N N . GLY A 1 250 ? -12.953 28.031 13.781 1 78 250 GLY A N 1
ATOM 1955 C CA . GLY A 1 250 ? -13.086 27.234 14.984 1 78 250 GLY A CA 1
ATOM 1956 C C . GLY A 1 250 ? -14.102 27.797 15.961 1 78 250 GLY A C 1
ATOM 1957 O O . GLY A 1 250 ? -14.844 27.031 16.594 1 78 250 GLY A O 1
ATOM 1958 N N . ARG A 1 251 ? -14.133 29 15.969 1 80 251 ARG A N 1
ATOM 1959 C CA . ARG A 1 251 ? -15.062 29.656 16.891 1 80 251 ARG A CA 1
ATOM 1960 C C . ARG A 1 251 ? -16.5 29.453 16.438 1 80 251 ARG A C 1
ATOM 1962 O O . ARG A 1 251 ? -17.391 29.234 17.25 1 80 251 ARG A O 1
ATOM 1969 N N . ILE A 1 252 ? -16.672 29.656 15.164 1 85.44 252 ILE A N 1
ATOM 1970 C CA . ILE A 1 252 ? -18 29.453 14.617 1 85.44 252 ILE A CA 1
ATOM 1971 C C . ILE A 1 252 ? -18.453 28.016 14.875 1 85.44 252 ILE A C 1
ATOM 1973 O O . ILE A 1 252 ? -19.609 27.766 15.195 1 85.44 252 ILE A O 1
ATOM 1977 N N . LEU A 1 253 ? -17.516 27.156 14.734 1 88.81 253 LEU A N 1
ATOM 1978 C CA . LEU A 1 253 ? -17.812 25.75 14.984 1 88.81 253 LEU A CA 1
ATOM 1979 C C . LEU A 1 253 ? -18.234 25.531 16.438 1 88.81 253 LEU A C 1
ATOM 1981 O O . LEU A 1 253 ? -19.156 24.766 16.703 1 88.81 253 LEU A O 1
ATOM 1985 N N . GLU A 1 254 ? -17.578 26.172 17.359 1 88.06 254 GLU A N 1
ATOM 1986 C CA . GLU A 1 254 ? -17.953 26.094 18.766 1 88.06 254 GLU A CA 1
ATOM 1987 C C . GLU A 1 254 ? -19.375 26.578 19 1 88.06 254 GLU A C 1
ATOM 1989 O O . GLU A 1 254 ? -20.125 25.969 19.75 1 88.06 254 GLU A O 1
ATOM 1994 N N . HIS A 1 255 ? -19.703 27.594 18.344 1 87.94 255 HIS A N 1
ATOM 1995 C CA . HIS A 1 255 ? -21.047 28.156 18.469 1 87.94 255 HIS A CA 1
ATOM 1996 C C . HIS A 1 255 ? -22.094 27.188 17.922 1 87.94 255 HIS A C 1
ATOM 1998 O O . HIS A 1 255 ? -23.188 27.078 18.484 1 87.94 255 HIS A O 1
ATOM 2004 N N . VAL A 1 256 ? -21.766 26.641 16.859 1 93.06 256 VAL A N 1
ATOM 2005 C CA . VAL A 1 256 ? -22.688 25.672 16.266 1 93.06 256 VAL A CA 1
ATOM 2006 C C . VAL A 1 256 ? -22.906 24.516 17.234 1 93.06 256 VAL A C 1
ATOM 2008 O O . VAL A 1 256 ? -24.047 24.047 17.375 1 93.06 256 VAL A O 1
ATOM 2011 N N . TRP A 1 257 ? -21.875 24.062 17.906 1 94.56 257 TRP A N 1
ATOM 2012 C CA . TRP A 1 257 ? -22.016 23.031 18.938 1 94.56 257 TRP A CA 1
ATOM 2013 C C . TRP A 1 257 ? -22.953 23.484 20.047 1 94.56 257 TRP A C 1
ATOM 2015 O O . TRP A 1 257 ? -23.812 22.734 20.5 1 94.56 257 TRP A O 1
ATOM 2025 N N . ASP A 1 258 ? -22.859 24.703 20.469 1 94.19 258 ASP A N 1
ATOM 2026 C CA . ASP A 1 258 ? -23.734 25.266 21.5 1 94.19 258 ASP A CA 1
ATOM 2027 C C . ASP A 1 258 ? -25.203 25.188 21.062 1 94.19 258 ASP A C 1
ATOM 2029 O O . ASP A 1 258 ? -26.062 24.797 21.844 1 94.19 258 ASP A O 1
ATOM 2033 N N . GLU A 1 259 ? -25.422 25.594 19.844 1 95.56 259 GLU A N 1
ATOM 2034 C CA . GLU A 1 259 ? -26.766 25.594 19.297 1 95.56 259 GLU A CA 1
ATOM 2035 C C . GLU A 1 259 ? -27.359 24.188 19.281 1 95.56 259 GLU A C 1
ATOM 2037 O O . GLU A 1 259 ? -28.5 23.984 19.672 1 95.56 259 GLU A O 1
ATOM 2042 N N . LEU A 1 260 ? -26.594 23.25 18.812 1 97.31 260 LEU A N 1
ATOM 2043 C CA . LEU A 1 260 ? -27.094 21.875 18.656 1 97.31 260 LEU A CA 1
ATOM 2044 C C . LEU A 1 260 ? -27.344 21.234 20.016 1 97.31 260 LEU A C 1
ATOM 2046 O O . LEU A 1 260 ? -28.266 20.438 20.172 1 97.31 260 LEU A O 1
ATOM 2050 N N . ILE A 1 261 ? -26.578 21.578 21 1 97.25 261 ILE A N 1
ATOM 2051 C CA . ILE A 1 261 ? -26.797 21.078 22.359 1 97.25 261 ILE A CA 1
ATOM 2052 C C . ILE A 1 261 ? -28.031 21.719 22.953 1 97.25 261 ILE A C 1
ATOM 2054 O O . ILE A 1 261 ? -28.859 21.031 23.578 1 97.25 261 ILE A O 1
ATOM 2058 N N . ALA A 1 262 ? -28.219 23 22.781 1 97.56 262 ALA A N 1
ATOM 2059 C CA . ALA A 1 262 ? -29.391 23.703 23.266 1 97.56 262 ALA A CA 1
ATOM 2060 C C . ALA A 1 262 ? -30.672 23.109 22.672 1 97.56 262 ALA A C 1
ATOM 2062 O O . ALA A 1 262 ? -31.703 23.062 23.328 1 97.56 262 ALA A O 1
ATOM 2063 N N . GLU A 1 263 ? -30.547 22.656 21.453 1 97.25 263 GLU A N 1
ATOM 2064 C CA . GLU A 1 263 ? -31.688 22.078 20.75 1 97.25 263 GLU A CA 1
ATOM 2065 C C . GLU A 1 263 ? -31.891 20.609 21.109 1 97.25 263 GLU A C 1
ATOM 2067 O O . GLU A 1 263 ? -32.875 19.984 20.688 1 97.25 263 GLU A O 1
ATOM 2072 N N . GLY A 1 264 ? -30.922 20.016 21.812 1 96.94 264 GLY A N 1
ATOM 2073 C CA . GLY A 1 264 ? -31.031 18.625 22.25 1 96.94 264 GLY A CA 1
ATOM 2074 C C . GLY A 1 264 ? -30.547 17.625 21.219 1 96.94 264 GLY A C 1
ATOM 2075 O O . GLY A 1 264 ? -30.766 16.422 21.359 1 96.94 264 GLY A O 1
ATOM 2076 N N . LEU A 1 265 ? -29.891 18.094 20.188 1 97 265 LEU A N 1
ATOM 2077 C CA . LEU A 1 265 ? -29.422 17.219 19.125 1 97 265 LEU A CA 1
ATOM 2078 C C . LEU A 1 265 ? -28.078 16.578 19.5 1 97 265 LEU A C 1
ATOM 2080 O O . LEU A 1 265 ? -27.75 15.5 19.016 1 97 265 LEU A O 1
ATOM 2084 N N . LEU A 1 266 ? -27.281 17.281 20.328 1 97.56 266 LEU A N 1
ATOM 2085 C CA . LEU A 1 266 ? -26.016 16.781 20.875 1 97.56 266 LEU A CA 1
ATOM 2086 C C . LEU A 1 266 ? -25.969 16.953 22.391 1 97.56 266 LEU A C 1
ATOM 2088 O O . LEU A 1 266 ? -26.781 17.672 22.969 1 97.56 266 LEU A O 1
ATOM 2092 N N . THR A 1 267 ? -25.047 16.219 23.016 1 96.94 267 THR A N 1
ATOM 2093 C CA . THR A 1 267 ? -24.922 16.312 24.469 1 96.94 267 THR A CA 1
ATOM 2094 C C . THR A 1 267 ? -23.562 16.875 24.859 1 96.94 267 THR A C 1
ATOM 2096 O O . THR A 1 267 ? -22.609 16.812 24.062 1 96.94 267 THR A O 1
ATOM 2099 N N . GLU A 1 268 ? -23.531 17.344 26.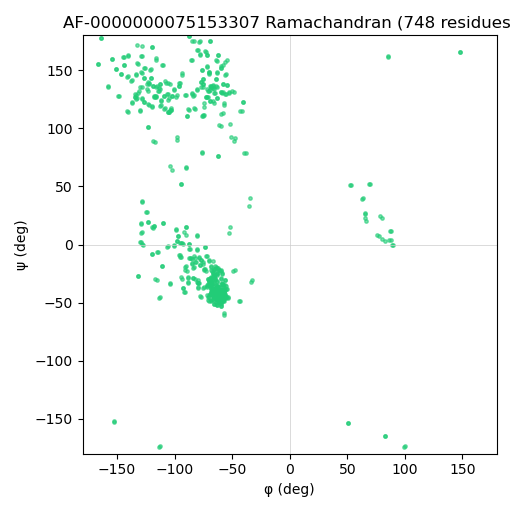031 1 95.5 268 GLU A N 1
ATOM 2100 C CA . GLU A 1 268 ? -22.266 17.812 26.562 1 95.5 268 GLU A CA 1
ATOM 2101 C C . GLU A 1 268 ? -21.266 16.672 26.719 1 95.5 268 GLU A C 1
ATOM 2103 O O . GLU A 1 268 ? -20.062 16.875 26.594 1 95.5 268 GLU A O 1
ATOM 2108 N N . GLU A 1 269 ? -21.734 15.555 26.953 1 93.69 269 GLU A N 1
ATOM 2109 C CA . GLU A 1 269 ? -20.875 14.391 27.062 1 93.69 269 GLU A CA 1
ATOM 2110 C C . GLU A 1 269 ? -20.203 14.078 25.734 1 93.69 269 GLU A C 1
ATOM 2112 O O . GLU A 1 269 ? -19 13.758 25.703 1 93.69 269 GLU A O 1
ATOM 2117 N N . GLN A 1 270 ? -20.938 14.156 24.688 1 94.12 270 GLN A N 1
ATOM 2118 C CA . GLN A 1 270 ? -20.375 13.953 23.344 1 94.12 270 GLN A CA 1
ATOM 2119 C C . GLN A 1 270 ? -19.312 15 23.031 1 94.12 270 GLN A C 1
ATOM 2121 O O . GLN A 1 270 ? -18.25 14.664 22.516 1 94.12 270 GLN A O 1
ATOM 2126 N N . ARG A 1 271 ? -19.609 16.203 23.391 1 94.56 271 ARG A N 1
ATOM 2127 C CA . ARG A 1 271 ? -18.672 17.281 23.141 1 94.56 271 ARG A CA 1
ATOM 2128 C C . ARG A 1 271 ? -17.375 17.078 23.938 1 94.56 271 ARG A C 1
ATOM 2130 O O . ARG A 1 271 ? -16.281 17.297 23.406 1 94.56 271 ARG A O 1
ATOM 2137 N N . ALA A 1 272 ? -17.531 16.672 25.156 1 92.56 272 ALA A N 1
ATOM 2138 C CA . ALA A 1 272 ? -16.375 16.516 26.047 1 92.56 272 ALA A CA 1
ATOM 2139 C C . ALA A 1 272 ? -15.414 15.453 25.516 1 92.56 272 ALA A C 1
ATOM 2141 O O . ALA A 1 272 ? -14.211 15.539 25.734 1 92.56 272 ALA A O 1
ATOM 2142 N N . ARG A 1 273 ? -15.938 14.594 24.781 1 91.62 273 ARG A N 1
ATOM 2143 C CA . ARG A 1 273 ? -15.117 13.508 24.25 1 91.62 273 ARG A CA 1
ATOM 2144 C C . ARG A 1 273 ? -14.508 13.891 22.906 1 91.62 273 ARG A C 1
ATOM 2146 O O . ARG A 1 273 ? -13.539 13.281 22.469 1 91.62 273 ARG A O 1
ATOM 2153 N N . CYS A 1 274 ? -15.086 14.875 22.328 1 92.88 274 CYS A N 1
ATOM 2154 C CA . CYS A 1 274 ? -14.711 15.273 20.984 1 92.88 274 CYS A CA 1
ATOM 2155 C C . CYS A 1 274 ? -13.742 16.453 21 1 92.88 274 CYS A C 1
ATOM 2157 O O . CYS A 1 274 ? -14.164 17.609 21.016 1 92.88 274 CYS A O 1
ATOM 2159 N N . ASN A 1 275 ? -12.461 16.219 21.031 1 93.56 275 ASN A N 1
ATOM 2160 C CA . ASN A 1 275 ? -11.453 17.281 20.953 1 93.56 275 ASN A CA 1
ATOM 2161 C C . ASN A 1 275 ? -10.602 17.141 19.688 1 93.56 275 ASN A C 1
ATOM 2163 O O . ASN A 1 275 ? -10.023 16.094 19.438 1 93.56 275 ASN A O 1
ATOM 2167 N N . LEU A 1 276 ? -10.492 18.188 18.922 1 91.69 276 LEU A N 1
ATOM 2168 C CA . LEU A 1 276 ? -9.797 18.156 17.625 1 91.69 276 LEU A CA 1
ATOM 2169 C C . LEU A 1 276 ? -8.289 18.047 17.828 1 91.69 276 LEU A C 1
ATOM 2171 O O . LEU A 1 276 ? -7.707 18.797 18.609 1 91.69 276 LEU A O 1
ATOM 2175 N N . PRO A 1 277 ? -7.625 17.156 17.094 1 92.94 277 PRO A N 1
ATOM 2176 C CA . PRO A 1 277 ? -6.172 17 17.188 1 92.94 277 PRO A CA 1
ATOM 2177 C C . PRO A 1 277 ? -5.418 17.891 16.203 1 92.94 277 PRO A C 1
ATOM 2179 O O . PRO A 1 277 ? -4.707 17.391 15.328 1 92.94 277 PRO A O 1
ATOM 2182 N N . TRP A 1 278 ? -5.543 19.156 16.438 1 90.75 278 TRP A N 1
ATOM 2183 C CA . TRP A 1 278 ? -4.93 20.156 15.578 1 90.75 278 TRP A CA 1
ATOM 2184 C C . TRP A 1 278 ? -4.176 21.203 16.391 1 90.75 278 TRP A C 1
ATOM 2186 O O . TRP A 1 278 ? -4.68 21.688 17.422 1 90.75 278 TRP A O 1
ATOM 2196 N N . TYR A 1 279 ? -3.002 21.453 16.016 1 92.25 279 TYR A N 1
ATOM 2197 C CA . TYR A 1 279 ? -2.207 22.516 16.625 1 92.25 279 TYR A CA 1
ATOM 2198 C C . TYR A 1 279 ? -1.252 23.125 15.609 1 92.25 279 TYR A C 1
ATOM 2200 O O . TYR A 1 279 ? -0.488 22.422 14.953 1 92.25 279 TYR A O 1
ATOM 2208 N N . LYS A 1 280 ? -1.261 24.406 15.469 1 92.38 280 LYS A N 1
ATOM 2209 C CA . LYS A 1 280 ? -0.392 25.125 14.547 1 92.38 280 LYS A CA 1
ATOM 2210 C C . LYS A 1 280 ? 0.761 25.797 15.289 1 92.38 280 LYS A C 1
ATOM 2212 O O . LYS A 1 280 ? 0.545 26.719 16.078 1 92.38 280 LYS A O 1
ATOM 2217 N N . LEU A 1 281 ? 1.904 25.406 15 1 93.88 281 LEU A N 1
ATOM 2218 C CA . LEU A 1 281 ? 3.088 26 15.602 1 93.88 281 LEU A CA 1
ATOM 2219 C C . LEU A 1 281 ? 3.283 27.438 15.102 1 93.88 281 LEU A C 1
ATOM 2221 O O . LEU A 1 281 ? 3.127 27.703 13.906 1 93.88 281 LEU A O 1
ATOM 2225 N N . SER A 1 282 ? 3.602 28.297 16.031 1 91.31 282 SER A N 1
ATOM 2226 C CA . SER A 1 282 ? 4.094 29.609 15.602 1 91.31 282 SER A CA 1
ATOM 2227 C C . SER A 1 282 ? 5.504 29.5 15.023 1 91.31 282 SER A C 1
ATOM 2229 O O . SER A 1 282 ? 6.18 28.484 15.195 1 91.31 282 SER A O 1
ATOM 2231 N N . GLU A 1 283 ? 5.875 30.516 14.312 1 92.69 283 GLU A N 1
ATOM 2232 C CA . GLU A 1 283 ? 7.238 30.531 13.781 1 92.69 283 GLU A CA 1
ATOM 2233 C C . GLU A 1 283 ? 8.266 30.453 14.906 1 92.69 283 GLU A C 1
ATOM 2235 O O . GLU A 1 283 ? 9.289 29.781 14.773 1 92.69 283 GLU A O 1
ATOM 2240 N N . GLU A 1 284 ? 8 31.188 15.969 1 92.06 284 GLU A N 1
ATOM 2241 C CA . GLU A 1 284 ? 8.906 31.188 17.125 1 92.06 284 GLU A CA 1
ATOM 2242 C C . GLU A 1 284 ? 9.047 29.781 17.703 1 92.06 284 GLU A C 1
ATOM 2244 O O . GLU A 1 284 ? 10.164 29.328 17.984 1 92.06 284 GLU A O 1
ATOM 2249 N N . GLU A 1 285 ? 7.922 29.141 17.922 1 93.5 285 GLU A N 1
ATOM 2250 C CA . GLU A 1 285 ? 7.945 27.766 18.422 1 93.5 285 GLU A CA 1
ATOM 2251 C C . GLU A 1 285 ? 8.727 26.844 17.5 1 93.5 285 GLU A C 1
ATOM 2253 O O . GLU A 1 285 ? 9.531 26.031 17.953 1 93.5 285 GLU A O 1
ATOM 2258 N N . LEU A 1 286 ? 8.484 26.984 16.219 1 96.12 286 LEU A N 1
ATOM 2259 C CA . LEU A 1 286 ? 9.156 26.156 15.227 1 96.12 286 LEU A CA 1
ATOM 2260 C C . LEU A 1 286 ? 10.664 26.406 15.25 1 96.12 286 LEU A C 1
ATOM 2262 O O . LEU A 1 286 ? 11.445 25.453 15.273 1 96.12 286 LEU A O 1
ATOM 2266 N N . ARG A 1 287 ? 11.078 27.625 15.25 1 95.75 287 ARG A N 1
ATOM 2267 C CA . ARG A 1 287 ? 12.5 27.984 15.273 1 95.75 287 ARG A CA 1
ATOM 2268 C C . ARG A 1 287 ? 13.172 27.453 16.531 1 95.75 287 ARG A C 1
ATOM 2270 O O . ARG A 1 287 ? 14.32 27 16.5 1 95.75 287 ARG A O 1
ATOM 2277 N N . ASP A 1 288 ? 12.445 27.578 17.594 1 96.25 288 ASP A N 1
ATOM 2278 C CA . ASP A 1 288 ? 12.984 27.062 18.859 1 96.25 288 ASP A CA 1
ATOM 2279 C C . ASP A 1 288 ? 13.242 25.562 18.766 1 96.25 288 ASP A C 1
ATOM 2281 O O . ASP A 1 288 ? 14.273 25.078 19.25 1 96.25 288 ASP A O 1
ATOM 2285 N N . ILE A 1 289 ? 12.359 24.828 18.25 1 97.88 289 ILE A N 1
ATOM 2286 C CA . ILE A 1 289 ? 12.523 23.375 18.078 1 97.88 289 ILE A CA 1
ATOM 2287 C C . ILE A 1 289 ? 13.695 23.109 17.141 1 97.88 289 ILE A C 1
ATOM 2289 O O . ILE A 1 289 ? 14.547 22.266 17.422 1 97.88 289 ILE A O 1
ATOM 2293 N N . LEU A 1 290 ? 13.82 23.828 16.016 1 98.12 290 LEU A N 1
ATOM 2294 C CA . LEU A 1 290 ? 14.828 23.578 14.992 1 98.12 290 LEU A CA 1
ATOM 2295 C C . LEU A 1 290 ? 16.219 23.859 15.523 1 98.12 290 LEU A C 1
ATOM 2297 O O . LEU A 1 290 ? 17.203 23.281 15.055 1 98.12 290 LEU A O 1
ATOM 2301 N N . LYS A 1 291 ? 16.297 24.719 16.5 1 97.94 291 LYS A N 1
ATOM 2302 C CA . LYS A 1 291 ? 17.594 25.016 17.125 1 97.94 291 LYS A CA 1
ATOM 2303 C C . LYS A 1 291 ? 18.234 23.75 17.703 1 97.94 291 LYS A C 1
ATOM 2305 O O . LYS A 1 291 ? 19.453 23.594 17.672 1 97.94 291 LYS A O 1
ATOM 2310 N N . SER A 1 292 ? 17.422 22.875 18.172 1 97.56 292 SER A N 1
ATOM 2311 C CA . SER A 1 292 ? 17.922 21.641 18.766 1 97.56 292 SER A CA 1
ATOM 2312 C C . SER A 1 292 ? 18.453 20.703 17.688 1 97.56 292 SER A C 1
ATOM 2314 O O . SER A 1 292 ? 19.109 19.703 18.016 1 97.56 292 SER A O 1
ATOM 2316 N N . TYR A 1 293 ? 18.234 20.984 16.453 1 98.25 293 TYR A N 1
ATOM 2317 C CA . TYR A 1 293 ? 18.641 20.109 15.367 1 98.25 293 TYR A CA 1
ATOM 2318 C C . TYR A 1 293 ? 19.656 20.797 14.453 1 98.25 293 TYR A C 1
ATOM 2320 O O . TYR A 1 293 ? 19.859 20.375 13.312 1 98.25 293 TYR A O 1
ATOM 2328 N N . GLU A 1 294 ? 20.25 21.859 14.875 1 96.88 294 GLU A N 1
ATOM 2329 C CA . GLU A 1 294 ? 21.094 22.703 14.039 1 96.88 294 GLU A CA 1
ATOM 2330 C C . GLU A 1 294 ? 22.344 21.969 13.586 1 96.88 294 GLU A C 1
ATOM 2332 O O . GLU A 1 294 ? 22.922 22.281 12.555 1 96.88 294 GLU A O 1
ATOM 2337 N N . ASP A 1 295 ? 22.734 20.922 14.297 1 97.44 295 ASP A N 1
ATOM 2338 C CA . ASP A 1 295 ? 23.922 20.156 13.961 1 97.44 295 ASP A CA 1
ATOM 2339 C C . ASP A 1 295 ? 23.609 19.094 12.914 1 97.44 295 ASP A C 1
ATOM 2341 O O . ASP A 1 295 ? 24.531 18.516 12.312 1 97.44 295 ASP A O 1
ATOM 2345 N N . VAL A 1 296 ? 22.344 18.859 12.672 1 97.88 296 VAL A N 1
ATOM 2346 C CA . VAL A 1 296 ? 21.953 17.75 11.805 1 97.88 296 VAL A CA 1
ATOM 2347 C C . VAL A 1 296 ? 21.266 18.281 10.555 1 97.88 296 VAL A C 1
ATOM 2349 O O . VAL A 1 296 ? 21.328 17.672 9.492 1 97.88 296 VAL A O 1
ATOM 2352 N N . PHE A 1 297 ? 20.594 19.406 10.719 1 98.25 297 PHE A N 1
ATOM 2353 C CA . PHE A 1 297 ? 19.859 20 9.602 1 98.25 297 PHE A CA 1
ATOM 2354 C C . PHE A 1 297 ? 20.344 21.422 9.328 1 98.25 297 PHE A C 1
ATOM 2356 O O . PHE A 1 297 ? 20.609 22.172 10.258 1 98.25 297 PHE A O 1
ATOM 2363 N N . LYS A 1 298 ? 20.484 21.766 8.125 1 97.94 298 LYS A N 1
ATOM 2364 C CA . LYS A 1 298 ? 20.594 23.141 7.648 1 97.94 298 LYS A CA 1
ATOM 2365 C C . LYS A 1 298 ? 19.25 23.656 7.148 1 97.94 298 LYS A C 1
ATOM 2367 O O . LYS A 1 298 ? 18.594 23.016 6.324 1 97.94 298 LYS A O 1
ATOM 2372 N N . ILE A 1 299 ? 18.859 24.781 7.629 1 97.69 299 ILE A N 1
ATOM 2373 C CA . ILE A 1 299 ? 17.672 25.422 7.09 1 97.69 299 ILE A CA 1
ATOM 2374 C C . ILE A 1 299 ? 18 26.062 5.734 1 97.69 299 ILE A C 1
ATOM 2376 O O . ILE A 1 299 ? 18.719 27.062 5.664 1 97.69 299 ILE A O 1
ATOM 2380 N N . VAL A 1 300 ? 17.453 25.484 4.691 1 96.56 300 VAL A N 1
ATOM 2381 C CA . VAL A 1 300 ? 17.625 26.047 3.354 1 96.56 300 VAL A CA 1
ATOM 2382 C C . VAL A 1 300 ? 16.703 27.25 3.172 1 96.56 300 VAL A C 1
ATOM 2384 O O . VAL A 1 300 ? 17.109 28.281 2.639 1 96.56 300 VAL A O 1
ATOM 2387 N N . LEU A 1 301 ? 15.438 27.047 3.639 1 94.88 301 LEU A N 1
ATOM 2388 C CA . LEU A 1 301 ? 14.453 28.109 3.555 1 94.88 301 LEU A CA 1
ATOM 2389 C C . LEU A 1 301 ? 13.336 27.906 4.57 1 94.88 301 LEU A C 1
ATOM 2391 O O . LEU A 1 301 ? 12.922 26.781 4.824 1 94.88 301 LEU A O 1
ATOM 2395 N N . LEU A 1 302 ? 12.984 28.891 5.188 1 94.31 302 LEU A N 1
ATOM 2396 C CA . LEU A 1 302 ? 11.773 28.984 5.988 1 94.31 302 LEU A CA 1
ATOM 2397 C C . LEU A 1 302 ? 10.977 30.234 5.633 1 94.31 302 LEU A C 1
ATOM 2399 O O . LEU A 1 302 ? 11.477 31.344 5.797 1 94.31 302 LEU A O 1
ATOM 2403 N N . GLN A 1 303 ? 9.844 30 5.121 1 92.94 303 GLN A N 1
ATOM 2404 C CA . GLN A 1 303 ? 8.992 31.094 4.68 1 92.94 303 GLN A CA 1
ATOM 2405 C C . GLN A 1 303 ? 7.559 30.906 5.164 1 92.94 303 GLN A C 1
ATOM 2407 O O . GLN A 1 303 ? 7.082 29.781 5.289 1 92.94 303 GLN A O 1
ATOM 2412 N N . ASN A 1 304 ? 6.953 32.031 5.43 1 91.88 304 ASN A N 1
ATOM 2413 C CA . ASN A 1 304 ? 5.531 32 5.758 1 91.88 304 ASN A CA 1
ATOM 2414 C C . ASN A 1 304 ? 4.684 32.531 4.594 1 91.88 304 ASN A C 1
ATOM 2416 O O . ASN A 1 304 ? 5.074 33.469 3.898 1 91.88 304 ASN A O 1
ATOM 2420 N N . MET A 1 305 ? 3.625 31.828 4.418 1 90.56 305 MET A N 1
ATOM 2421 C CA . MET A 1 305 ? 2.703 32.188 3.35 1 90.56 305 MET A CA 1
ATOM 2422 C C . MET A 1 305 ? 1.286 32.375 3.887 1 90.56 305 MET A C 1
ATOM 2424 O O . MET A 1 305 ? 0.93 31.766 4.902 1 90.56 305 MET A O 1
ATOM 2428 N N . GLU A 1 306 ? 0.533 33.219 3.213 1 86.75 306 GLU A N 1
ATOM 2429 C CA . GLU A 1 306 ? -0.885 33.406 3.506 1 86.75 306 GLU A CA 1
ATOM 2430 C C . GLU A 1 306 ? -1.722 33.375 2.23 1 86.75 306 GLU A C 1
ATOM 2432 O O . GLU A 1 306 ? -1.417 34.062 1.261 1 86.75 306 GLU A O 1
ATOM 2437 N N . GLN A 1 307 ? -2.686 32.531 2.242 1 85.88 307 GLN A N 1
ATOM 2438 C CA . GLN A 1 307 ? -3.582 32.375 1.1 1 85.88 307 GLN A CA 1
ATOM 2439 C C . GLN A 1 307 ? -5.035 32.594 1.515 1 85.88 307 GLN A C 1
ATOM 2441 O O . GLN A 1 307 ? -5.496 32.031 2.5 1 85.88 307 GLN A O 1
ATOM 2446 N N . PRO A 1 308 ? -5.742 33.406 0.74 1 85 308 PRO A N 1
ATOM 2447 C CA . PRO A 1 308 ? -7.168 33.531 1.047 1 85 308 PRO A CA 1
ATOM 2448 C C . PRO A 1 308 ? -7.945 32.25 0.806 1 85 308 PRO A C 1
ATOM 2450 O O . PRO A 1 308 ? -7.711 31.562 -0.192 1 85 308 PRO A O 1
ATOM 2453 N N . VAL A 1 309 ? -8.797 31.922 1.677 1 82.88 309 VAL A N 1
ATOM 2454 C CA . VAL A 1 309 ? -9.602 30.719 1.555 1 82.88 309 VAL A CA 1
ATOM 2455 C C . VAL A 1 309 ? -10.797 30.984 0.637 1 82.88 309 VAL A C 1
ATOM 2457 O O . VAL A 1 309 ? -11.289 30.062 -0.023 1 82.88 309 VAL A O 1
ATOM 2460 N N . CYS A 1 310 ? -11.266 32.188 0.611 1 81.31 310 CYS A N 1
ATOM 2461 C CA . CYS A 1 310 ? -12.336 32.656 -0.269 1 81.31 310 CYS A CA 1
ATOM 2462 C C . CYS A 1 310 ? -11.938 33.906 -1.023 1 81.31 310 CYS A C 1
ATOM 2464 O O . CYS A 1 310 ? -11.367 34.844 -0.439 1 81.31 310 CYS A O 1
ATOM 2466 N N . ARG A 1 311 ? -12.266 33.906 -2.34 1 81.75 311 ARG A N 1
ATOM 2467 C CA . ARG A 1 311 ? -11.93 35.062 -3.168 1 81.75 311 ARG A CA 1
ATOM 2468 C C . ARG A 1 311 ? -13.188 35.781 -3.639 1 81.75 311 ARG A C 1
ATOM 2470 O O . ARG A 1 311 ? -13.336 36.969 -3.428 1 81.75 311 ARG A O 1
ATOM 2477 N N . THR A 1 312 ? -14.109 35.062 -4.082 1 81.44 312 THR A N 1
ATOM 2478 C CA . THR A 1 312 ? -15.312 35.688 -4.66 1 81.44 312 THR A CA 1
ATOM 2479 C C . THR A 1 312 ? -16.406 35.812 -3.611 1 81.44 312 THR A C 1
ATOM 2481 O O . THR A 1 312 ? -17.312 36.625 -3.744 1 81.44 312 THR A O 1
ATOM 2484 N N . ARG A 1 313 ? -16.422 35 -2.709 1 82.38 313 ARG A N 1
ATOM 2485 C CA . ARG A 1 313 ? -17.375 34.969 -1.607 1 82.38 313 ARG A CA 1
ATOM 2486 C C . ARG A 1 313 ? -18.781 34.688 -2.109 1 82.38 313 ARG A C 1
ATOM 2488 O O . ARG A 1 313 ? -19.766 35.031 -1.458 1 82.38 313 ARG A O 1
ATOM 2495 N N . ASP A 1 314 ? -18.844 34.094 -3.238 1 87.44 314 ASP A N 1
ATOM 2496 C CA . ASP A 1 314 ? -20.172 33.719 -3.727 1 87.44 314 ASP A CA 1
ATOM 2497 C C . ASP A 1 314 ? -20.594 32.375 -3.152 1 87.44 314 ASP A C 1
ATOM 2499 O O . ASP A 1 314 ? -19.844 31.734 -2.426 1 87.44 314 ASP A O 1
ATOM 2503 N N . GLN A 1 315 ? -21.797 32.031 -3.469 1 88.94 315 GLN A N 1
ATOM 2504 C CA . GLN A 1 315 ? -22.391 30.844 -2.869 1 88.94 315 GLN A CA 1
ATOM 2505 C C . GLN A 1 315 ? -21.656 29.578 -3.322 1 88.94 315 GLN A C 1
ATOM 2507 O O . GLN A 1 315 ? -21.484 28.641 -2.541 1 88.94 315 GLN A O 1
ATOM 2512 N N . GLN A 1 316 ? -21.297 29.594 -4.508 1 90.19 316 GLN A N 1
ATOM 2513 C CA . GLN A 1 316 ? -20.594 28.422 -5.02 1 90.19 316 GLN A CA 1
ATOM 2514 C C . GLN A 1 316 ? -19.281 28.188 -4.277 1 90.19 316 GLN A C 1
ATOM 2516 O O . GLN A 1 316 ? -18.953 27.062 -3.922 1 90.19 316 GLN A O 1
ATOM 2521 N N . GLU A 1 317 ? -18.531 29.203 -4.152 1 89.5 317 GLU A N 1
ATOM 2522 C CA . GLU A 1 317 ? -17.281 29.094 -3.428 1 89.5 317 GLU A CA 1
ATOM 2523 C C . GLU A 1 317 ? -17.5 28.641 -1.99 1 89.5 317 GLU A C 1
ATOM 2525 O O . GLU A 1 317 ? -16.719 27.844 -1.457 1 89.5 317 GLU A O 1
ATOM 2530 N N . LEU A 1 318 ? -18.516 29.125 -1.419 1 88.31 318 LEU A N 1
ATOM 2531 C CA . LEU A 1 318 ? -18.844 28.734 -0.053 1 88.31 318 LEU A CA 1
ATOM 2532 C C . LEU A 1 318 ? -19.219 27.266 0.013 1 88.31 318 LEU A C 1
ATOM 2534 O O . LEU A 1 318 ? -18.812 26.547 0.938 1 88.31 318 LEU A O 1
ATOM 2538 N N . ASP A 1 319 ? -19.984 26.844 -0.916 1 91.5 319 ASP A N 1
ATOM 2539 C CA . ASP A 1 319 ? -20.359 25.438 -0.994 1 91.5 319 ASP A CA 1
ATOM 2540 C C . ASP A 1 319 ? -19.109 24.562 -1.161 1 91.5 319 ASP A C 1
ATOM 2542 O O . ASP A 1 319 ? -19.016 23.5 -0.533 1 91.5 319 ASP A O 1
ATOM 2546 N N . ASP A 1 320 ? -18.25 24.969 -1.981 1 90.56 320 ASP A N 1
ATOM 2547 C CA . ASP A 1 320 ? -17 24.25 -2.207 1 90.56 320 ASP A CA 1
ATOM 2548 C C . ASP A 1 320 ? -16.172 24.156 -0.928 1 90.56 320 ASP A C 1
ATOM 2550 O O . ASP A 1 320 ? -15.586 23.125 -0.626 1 90.56 320 ASP A O 1
ATOM 2554 N N . LEU A 1 321 ? -16.125 25.234 -0.253 1 88.94 321 LEU A N 1
ATOM 2555 C CA . LEU A 1 321 ? -15.375 25.297 0.999 1 88.94 321 LEU A CA 1
ATOM 2556 C C . LEU A 1 321 ? -15.945 24.328 2.021 1 88.94 321 LEU A C 1
ATOM 2558 O O . LEU A 1 321 ? -15.203 23.641 2.721 1 88.94 321 LEU A O 1
ATOM 2562 N N . MET A 1 322 ? -17.188 24.266 2.129 1 90.5 322 MET A N 1
ATOM 2563 C CA . MET A 1 322 ? -17.812 23.391 3.115 1 90.5 322 MET A CA 1
ATOM 2564 C C . MET A 1 322 ? -17.672 21.922 2.709 1 90.5 322 MET A C 1
ATOM 2566 O O . MET A 1 322 ? -17.531 21.047 3.564 1 90.5 322 MET A O 1
ATOM 2570 N N . ARG A 1 323 ? -17.719 21.672 1.4 1 92.44 323 ARG A N 1
ATOM 2571 C CA . ARG A 1 323 ? -17.453 20.312 0.938 1 92.44 323 ARG A CA 1
ATOM 2572 C C . ARG A 1 323 ? -16.031 19.891 1.288 1 92.44 323 ARG A C 1
ATOM 2574 O O . ARG A 1 323 ? -15.805 18.75 1.679 1 92.44 323 ARG A O 1
ATOM 2581 N N . MET A 1 324 ? -15.172 20.781 1.112 1 92.06 324 MET A N 1
ATOM 2582 C CA . MET A 1 324 ? -13.789 20.531 1.516 1 92.06 324 MET A CA 1
ATOM 2583 C C . MET A 1 324 ? -13.703 20.234 3.01 1 92.06 324 MET A C 1
ATOM 2585 O O . MET A 1 324 ? -13.102 19.234 3.418 1 92.06 324 MET A O 1
ATOM 2589 N N . ALA A 1 325 ? -14.281 21.078 3.783 1 91.19 325 ALA A N 1
ATOM 2590 C CA . ALA A 1 325 ? -14.258 20.891 5.234 1 91.19 325 ALA A CA 1
ATOM 2591 C C . ALA A 1 325 ? -14.844 19.531 5.625 1 91.19 325 ALA A C 1
ATOM 2593 O O . ALA A 1 325 ? -14.297 18.828 6.48 1 91.19 325 ALA A O 1
ATOM 2594 N N . ARG A 1 326 ? -15.93 19.25 5.016 1 93.31 326 ARG A N 1
ATOM 2595 C CA . ARG A 1 326 ? -16.578 17.969 5.297 1 93.31 326 ARG A CA 1
ATOM 2596 C C . ARG A 1 326 ? -15.656 16.797 4.938 1 93.31 326 ARG A C 1
ATOM 2598 O O . ARG A 1 326 ? -15.547 15.836 5.691 1 93.31 326 ARG A O 1
ATOM 2605 N N . SER A 1 327 ? -15.055 16.859 3.781 1 93.12 327 SER A N 1
ATOM 2606 C CA . SER A 1 327 ? -14.164 15.789 3.332 1 93.12 327 SER A CA 1
ATOM 2607 C C . SER A 1 327 ? -13.008 15.586 4.305 1 93.12 327 SER A C 1
ATOM 2609 O O . SER A 1 327 ? -12.477 14.477 4.422 1 93.12 327 SER A O 1
ATOM 2611 N N . ILE A 1 328 ? -12.672 16.625 5.039 1 92.12 328 ILE A N 1
ATOM 2612 C CA . ILE A 1 328 ? -11.523 16.594 5.945 1 92.12 328 ILE A CA 1
ATOM 2613 C C . ILE A 1 328 ? -11.969 16.141 7.332 1 92.12 328 ILE A C 1
ATOM 2615 O O . ILE A 1 328 ? -11.359 15.25 7.926 1 92.12 328 ILE A O 1
ATOM 2619 N N . TYR A 1 329 ? -13.141 16.609 7.816 1 92.44 329 TYR A N 1
ATOM 2620 C CA . TYR A 1 329 ? -13.43 16.5 9.242 1 92.44 329 TYR A CA 1
ATOM 2621 C C . TYR A 1 329 ? -14.547 15.5 9.5 1 92.44 329 TYR A C 1
ATOM 2623 O O . TYR A 1 329 ? -14.727 15.047 10.633 1 92.44 329 TYR A O 1
ATOM 2631 N N . ALA A 1 330 ? -15.32 15.172 8.539 1 93.06 330 ALA A N 1
ATOM 2632 C CA . ALA A 1 330 ? -16.531 14.383 8.758 1 93.06 330 ALA A CA 1
ATOM 2633 C C . ALA A 1 330 ? -16.188 13.031 9.398 1 93.06 330 ALA A C 1
ATOM 2635 O O . ALA A 1 330 ? -16.875 12.594 10.328 1 93.06 330 ALA A O 1
ATOM 2636 N N . PRO A 1 331 ? -15.117 12.344 8.859 1 91.12 331 PRO A N 1
ATOM 2637 C CA . PRO A 1 331 ? -14.828 11.055 9.5 1 91.12 331 PRO A CA 1
ATOM 2638 C C . PRO A 1 331 ? -14.578 11.188 11 1 91.12 331 PRO A C 1
ATOM 2640 O O . PRO A 1 331 ? -15.031 10.344 11.773 1 91.12 331 PRO A O 1
ATOM 2643 N N . PHE A 1 332 ? -13.914 12.203 11.398 1 91.12 332 PHE A N 1
ATOM 2644 C CA . PHE A 1 332 ? -13.641 12.453 12.805 1 91.12 332 PHE A CA 1
ATOM 2645 C C . PHE A 1 332 ? -14.938 12.688 13.578 1 91.12 332 PHE A C 1
ATOM 2647 O O . PHE A 1 332 ? -15.195 12.023 14.578 1 91.12 332 PHE A O 1
ATOM 2654 N N . PHE A 1 333 ? -15.773 13.555 13.164 1 93.75 333 PHE A N 1
ATOM 2655 C CA . PHE A 1 333 ? -17.016 13.891 13.852 1 93.75 333 PHE A CA 1
ATOM 2656 C C . PHE A 1 333 ? -17.984 12.711 13.844 1 93.75 333 PHE A C 1
ATOM 2658 O O . PHE A 1 333 ? -18.672 12.461 14.828 1 93.75 333 PHE A O 1
ATOM 2665 N N . ASN A 1 334 ? -18.047 12 12.727 1 93.69 334 ASN A N 1
ATOM 2666 C CA . ASN A 1 334 ? -18.906 10.82 12.633 1 93.69 334 ASN A CA 1
ATOM 2667 C C . ASN A 1 334 ? -18.609 9.828 13.75 1 93.69 334 ASN A C 1
ATOM 2669 O O . ASN A 1 334 ? -19.531 9.172 14.258 1 93.69 334 ASN A O 1
ATOM 2673 N N . SER A 1 335 ? -17.406 9.695 14.055 1 91.19 335 SER A N 1
ATOM 2674 C CA . SER A 1 335 ? -17 8.711 15.055 1 91.19 335 SER A CA 1
ATOM 2675 C C . SER A 1 335 ? -17.5 9.094 16.438 1 91.19 335 SER A C 1
ATOM 2677 O O . SER A 1 335 ? -17.656 8.234 17.312 1 91.19 335 SER A O 1
ATOM 2679 N N . PHE A 1 336 ? -17.797 10.344 16.719 1 91.81 336 PHE A N 1
ATOM 2680 C CA . PHE A 1 336 ? -18.172 10.789 18.062 1 91.81 336 PHE A CA 1
ATOM 2681 C C . PHE A 1 336 ? -19.672 11.031 18.141 1 91.81 336 PHE A C 1
ATOM 2683 O O . PHE A 1 336 ? -20.281 10.805 19.188 1 91.81 336 PHE A O 1
ATOM 2690 N N . ILE A 1 337 ? -20.234 11.484 17.031 1 95.69 337 ILE A N 1
ATOM 2691 C CA . ILE A 1 337 ? -21.625 11.938 17.172 1 95.69 337 ILE A CA 1
ATOM 2692 C C . ILE A 1 337 ? -22.5 11.258 16.125 1 95.69 337 ILE A C 1
ATOM 2694 O O . ILE A 1 337 ? -23.703 11.477 16.078 1 95.69 337 ILE A O 1
ATOM 2698 N N . GLY A 1 338 ? -21.891 10.406 15.289 1 94 338 GLY A N 1
ATOM 2699 C CA . GLY A 1 338 ? -22.641 9.711 14.25 1 94 338 GLY A CA 1
ATOM 2700 C C . GLY A 1 338 ? -22.797 10.516 12.977 1 94 338 GLY A C 1
ATOM 2701 O O . GLY A 1 338 ? -22.688 11.75 13 1 94 338 GLY A O 1
ATOM 2702 N N . ALA A 1 339 ? -23.109 9.898 11.914 1 94.12 339 ALA A N 1
ATOM 2703 C CA . ALA A 1 339 ? -23.156 10.492 10.586 1 94.12 339 ALA A CA 1
ATOM 2704 C C . ALA A 1 339 ? -24.297 11.5 10.469 1 94.12 339 ALA A C 1
ATOM 2706 O O . ALA A 1 339 ? -24.156 12.547 9.836 1 94.12 339 ALA A O 1
ATOM 2707 N N . GLU A 1 340 ? -25.391 11.203 11 1 95.75 340 GLU A N 1
ATOM 2708 C CA . GLU A 1 340 ? -26.562 12.07 10.891 1 95.75 340 GLU A CA 1
ATOM 2709 C C . GLU A 1 340 ? -26.344 13.398 11.602 1 95.75 340 GLU A C 1
ATOM 2711 O O . GLU A 1 340 ? -26.562 14.461 11.023 1 95.75 340 GLU A O 1
ATOM 2716 N N . SER A 1 341 ? -25.922 13.32 12.836 1 96.56 341 SER A N 1
ATOM 2717 C CA . SER A 1 341 ? -25.656 14.531 13.594 1 96.56 341 SER A CA 1
ATOM 2718 C C . SER A 1 341 ? -24.516 15.336 12.969 1 96.56 341 SER A C 1
ATOM 2720 O O . SER A 1 341 ? -24.547 16.562 12.977 1 96.56 341 SER A O 1
ATOM 2722 N N . SER A 1 342 ? -23.531 14.664 12.445 1 95.75 342 SER A N 1
ATOM 2723 C CA . SER A 1 342 ? -22.438 15.32 11.75 1 95.75 342 SER A CA 1
ATOM 2724 C C . SER A 1 342 ? -22.938 16.125 10.547 1 95.75 342 SER A C 1
ATOM 2726 O O . SER A 1 342 ? -22.484 17.25 10.32 1 95.75 342 SER A O 1
ATOM 2728 N N . ALA A 1 343 ? -23.875 15.523 9.836 1 96 343 ALA A N 1
ATOM 2729 C CA . ALA A 1 343 ? -24.438 16.219 8.68 1 96 343 ALA A CA 1
ATOM 2730 C C . ALA A 1 343 ? -25.125 17.516 9.094 1 96 343 ALA A C 1
ATOM 2732 O O . ALA A 1 343 ? -24.984 18.547 8.422 1 96 343 ALA A O 1
ATOM 2733 N N . ILE A 1 344 ? -25.828 17.469 10.141 1 97.31 344 ILE A N 1
ATOM 2734 C CA . ILE A 1 344 ? -26.516 18.641 10.656 1 97.31 344 ILE A CA 1
ATOM 2735 C C . ILE A 1 344 ? -25.5 19.688 11.102 1 97.31 344 ILE A C 1
ATOM 2737 O O . ILE A 1 344 ? -25.656 20.875 10.828 1 97.31 344 ILE A O 1
ATOM 2741 N N . LEU A 1 345 ? -24.516 19.234 11.758 1 96.88 345 LEU A N 1
ATOM 2742 C CA . LEU A 1 345 ? -23.438 20.125 12.227 1 96.88 345 LEU A CA 1
ATOM 2743 C C . LEU A 1 345 ? -22.797 20.859 11.062 1 96.88 345 LEU A C 1
ATOM 2745 O O . LEU A 1 345 ? -22.656 22.094 11.102 1 96.88 345 LEU A O 1
ATOM 2749 N N . PHE A 1 346 ? -22.453 20.203 10.008 1 95.75 346 PHE A N 1
ATOM 2750 C CA . PHE A 1 346 ? -21.781 20.812 8.867 1 95.75 346 PHE A CA 1
ATOM 2751 C C . PHE A 1 346 ? -22.719 21.781 8.141 1 95.75 346 PHE A C 1
ATOM 2753 O O . PHE A 1 346 ? -22.281 22.828 7.656 1 95.75 346 PHE A O 1
ATOM 2760 N N . ALA A 1 347 ? -23.953 21.391 8.07 1 95.62 347 ALA A N 1
ATOM 2761 C CA . ALA A 1 347 ? -24.922 22.281 7.453 1 95.62 347 ALA A CA 1
ATOM 2762 C C . ALA A 1 347 ? -25.031 23.594 8.227 1 95.62 347 ALA A C 1
ATOM 2764 O O . ALA A 1 347 ? -25 24.688 7.629 1 95.62 347 ALA A O 1
ATOM 2765 N N . ARG A 1 348 ? -25.188 23.5 9.523 1 95.75 348 ARG A N 1
ATOM 2766 C CA . ARG A 1 348 ? -25.297 24.672 10.375 1 95.75 348 ARG A CA 1
ATOM 2767 C C . ARG A 1 348 ? -24 25.484 10.336 1 95.75 348 ARG A C 1
ATOM 2769 O O . ARG A 1 348 ? -24.047 26.719 10.32 1 95.75 348 ARG A O 1
ATOM 2776 N N . TRP A 1 349 ? -22.891 24.812 10.406 1 93.25 349 TRP A N 1
ATOM 2777 C CA . TRP A 1 349 ? -21.594 25.469 10.328 1 93.25 349 TRP A CA 1
ATOM 2778 C C . TRP A 1 349 ? -21.453 26.266 9.031 1 93.25 349 TRP A C 1
ATOM 2780 O O . TRP A 1 349 ? -21.031 27.422 9.055 1 93.25 349 TRP A O 1
ATOM 2790 N N . GLY A 1 350 ? -21.828 25.656 7.91 1 91.44 350 GLY A N 1
ATOM 2791 C CA . GLY A 1 350 ? -21.781 26.328 6.621 1 91.44 350 GLY A CA 1
ATOM 2792 C C . GLY A 1 350 ? -22.656 27.562 6.562 1 91.44 350 GLY A C 1
ATOM 2793 O O . GLY A 1 350 ? -22.25 28.578 5.992 1 91.44 350 GLY A O 1
ATOM 2794 N N . GLU A 1 351 ? -23.781 27.469 7.133 1 92.44 351 GLU A N 1
ATOM 2795 C CA . GLU A 1 351 ? -24.703 28.609 7.168 1 92.44 351 GLU A CA 1
ATOM 2796 C C . GLU A 1 351 ? -24.109 29.766 7.965 1 92.44 351 GLU A C 1
ATOM 2798 O O . GLU A 1 351 ? -24.125 30.906 7.512 1 92.44 351 GLU A O 1
ATOM 2803 N N . ARG A 1 352 ? -23.672 29.438 9.141 1 89.31 352 ARG A N 1
ATOM 2804 C CA . ARG A 1 352 ? -23.125 30.484 10.008 1 89.31 352 ARG A CA 1
ATOM 2805 C C . ARG A 1 352 ? -21.859 31.094 9.414 1 89.31 352 ARG A C 1
ATOM 2807 O O . ARG A 1 352 ? -21.672 32.312 9.477 1 89.31 352 ARG A O 1
ATOM 2814 N N . PHE A 1 353 ? -21.047 30.281 8.875 1 86.12 353 PHE A N 1
ATOM 2815 C CA . PHE A 1 353 ? -19.828 30.75 8.25 1 86.12 353 PHE A CA 1
ATOM 2816 C C . PHE A 1 353 ? -20.125 31.578 7.008 1 86.12 353 PHE A C 1
ATOM 2818 O O . PHE A 1 353 ? -19.531 32.625 6.789 1 86.12 353 PHE A O 1
ATOM 2825 N N . GLY A 1 354 ? -21 31.062 6.195 1 85.75 354 GLY A N 1
ATOM 2826 C CA . GLY A 1 354 ? -21.391 31.766 4.988 1 85.75 354 GLY A CA 1
ATOM 2827 C C . GLY A 1 354 ? -21.938 33.156 5.258 1 85.75 354 GLY A C 1
ATOM 2828 O O . GLY A 1 354 ? -21.625 34.094 4.535 1 85.75 354 GLY A O 1
ATOM 2829 N N . GLU A 1 355 ? -22.703 33.281 6.254 1 85.19 355 GLU A N 1
ATOM 2830 C CA . GLU A 1 355 ? -23.25 34.562 6.637 1 85.19 355 GLU A CA 1
ATOM 2831 C C . GLU A 1 355 ? -22.141 35.562 6.965 1 85.19 355 GLU A C 1
ATOM 2833 O O . GLU A 1 355 ? -22.203 36.719 6.555 1 85.19 355 GLU A O 1
ATOM 2838 N N . ARG A 1 356 ? -21.203 35.125 7.594 1 83.06 356 ARG A N 1
ATOM 2839 C CA . ARG A 1 356 ? -20.125 36 8.031 1 83.06 356 ARG A CA 1
ATOM 2840 C C . ARG A 1 356 ? -19.219 36.375 6.867 1 83.06 356 ARG A C 1
ATOM 2842 O O . ARG A 1 356 ? -18.703 37.5 6.805 1 83.06 356 ARG A O 1
ATOM 2849 N N . ILE A 1 357 ? -19.016 35.438 5.996 1 83 357 ILE A N 1
ATOM 2850 C CA . ILE A 1 357 ? -18.172 35.688 4.824 1 83 357 ILE A CA 1
ATOM 2851 C C . ILE A 1 357 ? -18.891 36.656 3.891 1 83 357 ILE A C 1
ATOM 2853 O O . ILE A 1 357 ? -18.281 37.625 3.393 1 83 357 ILE A O 1
ATOM 2857 N N . GLN A 1 358 ? -20.109 36.438 3.738 1 81.25 358 GLN A N 1
ATOM 2858 C CA . GLN A 1 358 ? -20.875 37.281 2.814 1 81.25 358 GLN A CA 1
ATOM 2859 C C . GLN A 1 358 ? -21.062 38.688 3.371 1 81.25 358 GLN A C 1
ATOM 2861 O O . GLN A 1 358 ? -21.094 39.656 2.613 1 81.25 358 GLN A O 1
ATOM 2866 N N . ASN A 1 359 ? -21.109 38.812 4.656 1 78.38 359 ASN A N 1
ATOM 2867 C CA . ASN A 1 359 ? -21.25 40.125 5.266 1 78.38 359 ASN A CA 1
ATOM 2868 C C . ASN A 1 359 ? -19.906 40.781 5.484 1 78.38 359 ASN A C 1
ATOM 2870 O O . ASN A 1 359 ? -19.828 41.906 6.004 1 78.38 359 ASN A O 1
ATOM 2874 N N . ARG A 1 360 ? -18.828 40.094 5.086 1 71.25 360 ARG A N 1
ATOM 2875 C CA . ARG A 1 360 ? -17.453 40.594 5.059 1 71.25 360 ARG A CA 1
ATOM 2876 C C . ARG A 1 360 ? -16.938 40.875 6.465 1 71.25 360 ARG A C 1
ATOM 2878 O O . ARG A 1 360 ? -16.094 41.75 6.656 1 71.25 360 ARG A O 1
ATOM 2885 N N . THR A 1 361 ? -17.5 40.188 7.402 1 72 361 THR A N 1
ATOM 2886 C CA . THR A 1 361 ? -17 40.312 8.766 1 72 361 THR A CA 1
ATOM 2887 C C . THR A 1 361 ? -15.828 39.375 8.992 1 72 361 THR A C 1
ATOM 2889 O O . THR A 1 361 ? -15.078 39.531 9.961 1 72 361 THR A O 1
ATOM 2892 N N . VAL A 1 362 ? -15.766 38.469 8.07 1 72.81 362 VAL A N 1
ATOM 2893 C CA . VAL A 1 362 ? -14.641 37.531 8.141 1 72.81 362 VAL A CA 1
ATOM 2894 C C . VAL A 1 362 ? -14.016 37.375 6.758 1 72.81 362 VAL A C 1
ATOM 2896 O O . VAL A 1 362 ? -14.727 37.281 5.754 1 72.81 362 VAL A O 1
ATOM 2899 N N . SER A 1 363 ? -12.727 37.531 6.754 1 75.75 363 SER A N 1
ATOM 2900 C CA . SER A 1 363 ? -11.938 37.188 5.574 1 75.75 363 SER A CA 1
ATOM 2901 C C . SER A 1 363 ? -10.938 36.094 5.875 1 75.75 363 SER A C 1
ATOM 2903 O O . SER A 1 363 ? -9.773 36.344 6.184 1 75.75 363 SER A O 1
ATOM 2905 N N . PRO A 1 364 ? -11.438 34.875 5.68 1 79.19 364 PRO A N 1
ATOM 2906 C CA . PRO A 1 364 ? -10.609 33.75 6.105 1 79.19 364 PRO A CA 1
ATOM 2907 C C . PRO A 1 364 ? -9.367 33.562 5.234 1 79.19 364 PRO A C 1
ATOM 2909 O O . PRO A 1 364 ? -9.43 33.75 4.016 1 79.19 364 PRO A O 1
ATOM 2912 N N . SER A 1 365 ? -8.258 33.406 5.895 1 83.75 365 SER A N 1
ATOM 2913 C CA . SER A 1 365 ? -6.988 33.094 5.242 1 83.75 365 SER A CA 1
ATOM 2914 C C . SER A 1 365 ? -6.316 31.875 5.879 1 83.75 365 SER A C 1
ATOM 2916 O O . SER A 1 365 ? -6.594 31.547 7.031 1 83.75 365 SER A O 1
ATOM 2918 N N . TYR A 1 366 ? -5.633 31.156 5.082 1 86.75 366 TYR A N 1
ATOM 2919 C CA . TYR A 1 366 ? -4.816 30.031 5.539 1 86.75 366 TYR A CA 1
ATOM 2920 C C . TYR A 1 366 ? -3.342 30.406 5.57 1 86.75 366 TYR A C 1
ATOM 2922 O O . TYR A 1 366 ? -2.77 30.812 4.551 1 86.75 366 TYR A O 1
ATOM 2930 N N . CYS A 1 367 ? -2.799 30.406 6.777 1 88.75 367 CYS A N 1
ATOM 2931 C CA . CYS A 1 367 ? -1.374 30.672 6.949 1 88.75 367 CYS A CA 1
ATOM 2932 C C . CYS A 1 367 ? -0.585 29.359 7.031 1 88.75 367 CYS A C 1
ATOM 2934 O O . CYS A 1 367 ? -1.039 28.391 7.645 1 88.75 367 CYS A O 1
ATOM 2936 N N . SER A 1 368 ? 0.575 29.344 6.371 1 92.44 368 SER A N 1
ATOM 2937 C CA . SER A 1 368 ? 1.379 28.125 6.363 1 92.44 368 SER A CA 1
ATOM 2938 C C . SER A 1 368 ? 2.865 28.453 6.484 1 92.44 368 SER A C 1
ATOM 2940 O O . SER A 1 368 ? 3.309 29.531 6.098 1 92.44 368 SER A O 1
ATOM 2942 N N . HIS A 1 369 ? 3.588 27.578 7.18 1 95 369 HIS A N 1
ATOM 2943 C CA . HIS A 1 369 ? 5.039 27.516 7.066 1 95 369 HIS A CA 1
ATOM 2944 C C . HIS A 1 369 ? 5.465 26.734 5.824 1 95 369 HIS A C 1
ATOM 2946 O O . HIS A 1 369 ? 4.895 25.688 5.52 1 95 369 HIS A O 1
ATOM 2952 N N . VAL A 1 370 ? 6.379 27.25 5.082 1 96.44 370 VAL A N 1
ATOM 2953 C CA . VAL A 1 370 ? 7.113 26.5 4.07 1 96.44 370 VAL A CA 1
ATOM 2954 C C . VAL A 1 370 ? 8.555 26.297 4.527 1 96.44 370 VAL A C 1
ATOM 2956 O O . VAL A 1 370 ? 9.297 27.266 4.727 1 96.44 370 VAL A O 1
ATOM 2959 N N . LEU A 1 371 ? 8.922 25.062 4.715 1 97.12 371 LEU A N 1
ATOM 2960 C CA . LEU A 1 371 ? 10.195 24.719 5.34 1 97.12 371 LEU A CA 1
ATOM 2961 C C . LEU A 1 371 ? 10.977 23.734 4.484 1 97.12 371 LEU A C 1
ATOM 2963 O O . LEU A 1 371 ? 10.438 22.719 4.059 1 97.12 371 LEU A O 1
ATOM 2967 N N . ALA A 1 372 ? 12.211 24.047 4.133 1 97.88 372 ALA A N 1
ATOM 2968 C CA . ALA A 1 372 ? 13.148 23.141 3.49 1 97.88 372 ALA A CA 1
ATOM 2969 C C . ALA A 1 372 ? 14.391 22.938 4.355 1 97.88 372 ALA A C 1
ATOM 2971 O O . ALA A 1 372 ? 15.109 23.891 4.66 1 97.88 372 ALA A O 1
ATOM 2972 N N . LEU A 1 373 ? 14.625 21.688 4.766 1 98.31 373 LEU A N 1
ATOM 2973 C CA . LEU A 1 373 ? 15.789 21.328 5.566 1 98.31 373 LEU A CA 1
ATOM 2974 C C . LEU A 1 373 ? 16.703 20.375 4.797 1 98.31 373 LEU A C 1
ATOM 2976 O O . LEU A 1 373 ? 16.219 19.453 4.129 1 98.31 373 LEU A O 1
ATOM 2980 N N . LEU A 1 374 ? 17.938 20.594 4.855 1 98.44 374 LEU A N 1
ATOM 2981 C CA . LEU A 1 374 ? 18.953 19.703 4.285 1 98.44 374 LEU A CA 1
ATOM 2982 C C . LEU A 1 374 ? 19.672 18.922 5.379 1 98.44 374 LEU A C 1
ATOM 2984 O O . LEU A 1 374 ? 20.172 19.516 6.332 1 98.44 374 LEU A O 1
ATOM 2988 N N . ARG A 1 375 ? 19.656 17.656 5.254 1 98.38 375 ARG A N 1
ATOM 2989 C CA . ARG A 1 375 ? 20.391 16.828 6.211 1 98.38 375 ARG A CA 1
ATOM 2990 C C . ARG A 1 375 ? 21.906 16.969 6.016 1 98.38 375 ARG A C 1
ATOM 2992 O O . ARG A 1 375 ? 22.406 16.766 4.914 1 98.38 375 ARG A O 1
ATOM 2999 N N . LEU A 1 376 ? 22.594 17.281 7.074 1 97 376 LEU A N 1
ATOM 3000 C CA . LEU A 1 376 ? 24.047 17.484 7 1 97 376 LEU A CA 1
ATOM 3001 C C . LEU A 1 376 ? 24.766 16.141 7.059 1 97 376 LEU A C 1
ATOM 3003 O O . LEU A 1 376 ? 24.266 15.18 7.652 1 97 376 LEU A O 1
ATOM 3007 N N . MET B 1 1 ? -27.531 7.863 -21.578 1 20.78 1 MET B N 1
ATOM 3008 C CA . MET B 1 1 ? -26.562 7.27 -22.5 1 20.78 1 MET B CA 1
ATOM 3009 C C . MET B 1 1 ? -25.219 7.074 -21.828 1 20.78 1 MET B C 1
ATOM 3011 O O . MET B 1 1 ? -24.453 8.031 -21.656 1 20.78 1 MET B O 1
ATOM 3015 N N . THR B 1 2 ? -25.203 6.238 -20.781 1 22.61 2 THR B N 1
ATOM 3016 C CA . THR B 1 2 ? -24.234 5.918 -19.734 1 22.61 2 THR B CA 1
ATOM 3017 C C . THR B 1 2 ? -22.953 5.332 -20.344 1 22.61 2 THR B C 1
ATOM 3019 O O . THR B 1 2 ? -23 4.289 -21 1 22.61 2 THR B O 1
ATOM 3022 N N . GLU B 1 3 ? -22.109 6.227 -20.938 1 26.19 3 GLU B N 1
ATOM 3023 C CA . GLU B 1 3 ? -20.938 5.934 -21.766 1 26.19 3 GLU B CA 1
ATOM 3024 C C . GLU B 1 3 ? -20.125 4.781 -21.188 1 26.19 3 GLU B C 1
ATOM 3026 O O . GLU B 1 3 ? -19.953 4.695 -19.969 1 26.19 3 GLU B O 1
ATOM 3031 N N . GLY B 1 4 ? -20.078 3.701 -21.906 1 27.14 4 GLY B N 1
ATOM 3032 C CA . GLY B 1 4 ? -19.406 2.404 -21.875 1 27.14 4 GLY B CA 1
ATOM 3033 C C . GLY B 1 4 ? -17.922 2.494 -21.594 1 27.14 4 GLY B C 1
ATOM 3034 O O . GLY B 1 4 ? -17.203 3.246 -22.25 1 27.14 4 GLY B O 1
ATOM 3035 N N . THR B 1 5 ? -17.547 2.41 -20.328 1 31.66 5 THR B N 1
ATOM 3036 C CA . THR B 1 5 ? -16.141 2.338 -20 1 31.66 5 THR B CA 1
ATOM 3037 C C . THR B 1 5 ? -15.391 1.457 -21 1 31.66 5 THR B C 1
ATOM 3039 O O . THR B 1 5 ? -15.734 0.287 -21.172 1 31.66 5 THR B O 1
ATOM 3042 N N . ASP B 1 6 ? -15.07 1.892 -22.141 1 33.09 6 ASP B N 1
ATOM 3043 C CA . ASP B 1 6 ? -14.195 1.299 -23.141 1 33.09 6 ASP B CA 1
ATOM 3044 C C . ASP B 1 6 ? -13.023 0.572 -22.484 1 33.09 6 ASP B C 1
ATOM 3046 O O . ASP B 1 6 ? -11.922 1.117 -22.391 1 33.09 6 ASP B O 1
ATOM 3050 N N . GLY B 1 7 ? -13.203 0.021 -21.391 1 35.56 7 GLY B N 1
ATOM 3051 C CA . GLY B 1 7 ? -12.172 -0.691 -20.656 1 35.56 7 GLY B CA 1
ATOM 3052 C C . GLY B 1 7 ? -11.461 -1.736 -21.484 1 35.56 7 GLY B C 1
ATOM 3053 O O . GLY B 1 7 ? -12.102 -2.555 -22.141 1 35.56 7 GLY B O 1
ATOM 3054 N N . LYS B 1 8 ? -10.281 -1.507 -21.938 1 37.88 8 LYS B N 1
ATOM 3055 C CA . LYS B 1 8 ? -9.508 -2.561 -22.594 1 37.88 8 LYS B CA 1
ATOM 3056 C C . LYS B 1 8 ? -9.672 -3.891 -21.859 1 37.88 8 LYS B C 1
ATOM 3058 O O . LYS B 1 8 ? -9.531 -3.955 -20.641 1 37.88 8 LYS B O 1
ATOM 3063 N N . PRO B 1 9 ? -10.141 -4.965 -22.531 1 38.75 9 PRO B N 1
ATOM 3064 C CA . PRO B 1 9 ? -10.43 -6.277 -21.953 1 38.75 9 PRO B CA 1
ATOM 3065 C C . PRO B 1 9 ? -9.344 -6.742 -20.984 1 38.75 9 PRO B C 1
ATOM 3067 O O . PRO B 1 9 ? -9.656 -7.336 -19.938 1 38.75 9 PRO B O 1
ATOM 3070 N N . GLY B 1 10 ? -8.125 -6.676 -21.328 1 40.97 10 GLY B N 1
ATOM 3071 C CA . GLY B 1 10 ? -7.016 -7.121 -20.5 1 40.97 10 GLY B CA 1
ATOM 3072 C C . GLY B 1 10 ? -6.965 -6.43 -19.156 1 40.97 10 GLY B C 1
ATOM 3073 O O . GLY B 1 10 ? -6.621 -7.051 -18.141 1 40.97 10 GLY B O 1
ATOM 3074 N N . THR B 1 11 ? -7.203 -5.113 -19.141 1 45.34 11 THR B N 1
ATOM 3075 C CA . THR B 1 11 ? -7.203 -4.277 -17.953 1 45.34 11 THR B CA 1
ATOM 3076 C C . THR B 1 11 ? -8.273 -4.742 -16.969 1 45.34 11 THR B C 1
ATOM 3078 O O . THR B 1 11 ? -8.062 -4.723 -15.758 1 45.34 11 THR B O 1
ATOM 3081 N N . MET B 1 12 ? -9.305 -5.488 -17.562 1 48.38 12 MET B N 1
ATOM 3082 C CA . MET B 1 12 ? -10.43 -5.93 -16.75 1 48.38 12 MET B CA 1
ATOM 3083 C C . MET B 1 12 ? -10.07 -7.172 -15.945 1 48.38 12 MET B C 1
ATOM 3085 O O . MET B 1 12 ? -10.461 -7.297 -14.781 1 48.38 12 MET B O 1
ATOM 3089 N N . ILE B 1 13 ? -9.227 -7.938 -16.594 1 50.97 13 ILE B N 1
ATOM 3090 C CA . ILE B 1 13 ? -9 -9.219 -15.945 1 50.97 13 ILE B CA 1
ATOM 3091 C C . ILE B 1 13 ? -8.172 -9.023 -14.68 1 50.97 13 ILE B C 1
ATOM 3093 O O . ILE B 1 13 ? -8.445 -9.625 -13.641 1 50.97 13 ILE B O 1
ATOM 3097 N N . SER B 1 14 ? -7.301 -8.109 -14.836 1 59.06 14 SER B N 1
ATOM 3098 C CA . SER B 1 14 ? -6.453 -7.887 -13.672 1 59.06 14 SER B CA 1
ATOM 3099 C C . SER B 1 14 ? -7.266 -7.383 -12.484 1 59.06 14 SER B C 1
ATOM 3101 O O . SER B 1 14 ? -6.91 -7.629 -11.328 1 59.06 14 SER B O 1
ATOM 3103 N N . ARG B 1 15 ? -8.391 -6.895 -12.852 1 61.47 15 ARG B N 1
ATOM 3104 C CA . ARG B 1 15 ? -9.211 -6.301 -11.797 1 61.47 15 ARG B CA 1
ATOM 3105 C C . ARG B 1 15 ? -10.07 -7.355 -11.117 1 61.47 15 ARG B C 1
ATOM 3107 O O . ARG B 1 15 ? -10.602 -7.125 -10.023 1 61.47 15 ARG B O 1
ATOM 3114 N N . VAL B 1 16 ? -10.047 -8.523 -11.82 1 69.81 16 VAL B N 1
ATOM 3115 C CA . VAL B 1 16 ? -10.992 -9.484 -11.258 1 69.81 16 VAL B CA 1
ATOM 3116 C C . VAL B 1 16 ? -10.242 -10.734 -10.797 1 69.81 16 VAL B C 1
ATOM 3118 O O . VAL B 1 16 ? -10.852 -11.766 -10.516 1 69.81 16 VAL B O 1
ATOM 3121 N N . LEU B 1 17 ? -8.977 -10.594 -10.703 1 77.81 17 LEU B N 1
ATOM 3122 C CA . LEU B 1 17 ? -8.188 -11.75 -10.32 1 77.81 17 LEU B CA 1
ATOM 3123 C C . LEU B 1 17 ? -7.812 -11.688 -8.844 1 77.81 17 LEU B C 1
ATOM 3125 O O . LEU B 1 17 ? -7.25 -12.641 -8.297 1 77.81 17 LEU B O 1
ATOM 3129 N N . ALA B 1 18 ? -8.266 -10.617 -8.266 1 81.56 18 ALA B N 1
ATOM 3130 C CA . ALA B 1 18 ? -7.996 -10.547 -6.836 1 81.56 18 ALA B CA 1
ATOM 3131 C C . ALA B 1 18 ? -8.945 -11.445 -6.051 1 81.56 18 ALA B C 1
ATOM 3133 O O . ALA B 1 18 ? -10.141 -11.531 -6.367 1 81.56 18 ALA B O 1
ATOM 3134 N N . MET B 1 19 ? -8.391 -12.094 -5.055 1 87.44 19 MET B N 1
ATOM 3135 C CA . MET B 1 19 ? -9.211 -12.93 -4.188 1 87.44 19 MET B CA 1
ATOM 3136 C C . MET B 1 19 ? -10.086 -12.086 -3.271 1 87.44 19 MET B C 1
ATOM 3138 O O . MET B 1 19 ? -9.852 -10.883 -3.129 1 87.44 19 MET B O 1
ATOM 3142 N N . ILE B 1 20 ? -11.094 -12.773 -2.643 1 86 20 ILE B N 1
ATOM 3143 C CA . ILE B 1 20 ? -12.031 -12.023 -1.821 1 86 20 ILE B CA 1
ATOM 3144 C C . ILE B 1 20 ? -11.297 -11.391 -0.641 1 86 20 ILE B C 1
ATOM 3146 O O . ILE B 1 20 ? -10.633 -12.094 0.128 1 86 20 ILE B O 1
ATOM 3150 N N . GLY B 1 21 ? -11.461 -10.133 -0.515 1 88.31 21 GLY B N 1
ATOM 3151 C CA . GLY B 1 21 ? -10.773 -9.383 0.526 1 88.31 21 GLY B CA 1
ATOM 3152 C C . GLY B 1 21 ? -11.531 -9.352 1.839 1 88.31 21 GLY B C 1
ATOM 3153 O O . GLY B 1 21 ? -12.609 -9.938 1.95 1 88.31 21 GLY B O 1
ATOM 3154 N N . GLY B 1 22 ? -10.914 -8.672 2.82 1 89.69 22 GLY B N 1
ATOM 3155 C CA . GLY B 1 22 ? -11.555 -8.453 4.109 1 89.69 22 GLY B CA 1
ATOM 3156 C C . GLY B 1 22 ? -11.414 -9.633 5.051 1 89.69 22 GLY B C 1
ATOM 3157 O O . GLY B 1 22 ? -10.531 -10.477 4.875 1 89.69 22 GLY B O 1
ATOM 3158 N N . ASP B 1 23 ? -12.211 -9.609 6.07 1 88.62 23 ASP B N 1
ATOM 3159 C CA . ASP B 1 23 ? -12.141 -10.641 7.105 1 88.62 23 ASP B CA 1
ATOM 3160 C C . ASP B 1 23 ? -13.492 -11.336 7.277 1 88.62 23 ASP B C 1
ATOM 3162 O O . ASP B 1 23 ? -13.758 -11.93 8.32 1 88.62 23 ASP B O 1
ATOM 3166 N N . GLY B 1 24 ? -14.297 -11.211 6.309 1 89.5 24 GLY B N 1
ATOM 3167 C CA . GLY B 1 24 ? -15.57 -11.906 6.348 1 89.5 24 GLY B CA 1
ATOM 3168 C C . GLY B 1 24 ? -15.438 -13.406 6.215 1 89.5 24 GLY B C 1
ATOM 3169 O O . GLY B 1 24 ? -14.352 -13.914 5.91 1 89.5 24 GLY B O 1
ATOM 3170 N N . GLU B 1 25 ? -16.484 -14.133 6.324 1 88.88 25 GLU B N 1
ATOM 3171 C CA . GLU B 1 25 ? -16.469 -15.594 6.309 1 88.88 25 GLU B CA 1
ATOM 3172 C C . GLU B 1 25 ? -16.016 -16.125 4.957 1 88.88 25 GLU B C 1
ATOM 3174 O O . GLU B 1 25 ? -15.359 -17.172 4.891 1 88.88 25 GLU B O 1
ATOM 3179 N N . ASP B 1 26 ? -16.25 -15.406 3.963 1 89.31 26 ASP B N 1
ATOM 3180 C CA . ASP B 1 26 ? -15.945 -15.867 2.613 1 89.31 26 ASP B CA 1
ATOM 3181 C C . ASP B 1 26 ? -14.609 -15.312 2.135 1 89.31 26 ASP B C 1
ATOM 3183 O O . ASP B 1 26 ? -14.188 -15.57 1.003 1 89.31 26 ASP B O 1
ATOM 3187 N N . SER B 1 27 ? -13.961 -14.602 3.021 1 90.88 27 SER B N 1
ATOM 3188 C CA . SER B 1 27 ? -12.719 -13.945 2.635 1 90.88 27 SER B CA 1
ATOM 3189 C C . SER B 1 27 ? -11.602 -14.969 2.42 1 90.88 27 SER B C 1
ATOM 3191 O O . SER B 1 27 ? -11.609 -16.047 3.027 1 90.88 27 SER B O 1
ATOM 3193 N N . TYR B 1 28 ? -10.688 -14.672 1.509 1 89.69 28 TYR B N 1
ATOM 3194 C CA . TYR B 1 28 ? -9.508 -15.5 1.314 1 89.69 28 TYR B CA 1
ATOM 3195 C C . TYR B 1 28 ? -8.695 -15.609 2.602 1 89.69 28 TYR B C 1
ATOM 3197 O O . TYR B 1 28 ? -8.141 -16.672 2.908 1 89.69 28 TYR B O 1
ATOM 3205 N N . ALA B 1 29 ? -8.68 -14.57 3.348 1 88 29 ALA B N 1
ATOM 3206 C CA . ALA B 1 29 ? -7.957 -14.531 4.617 1 88 29 ALA B CA 1
ATOM 3207 C C . ALA B 1 29 ? -8.414 -15.664 5.539 1 88 29 ALA B C 1
ATOM 3209 O O . ALA B 1 29 ? -7.598 -16.281 6.227 1 88 29 ALA B O 1
ATOM 3210 N N . ARG B 1 30 ? -9.633 -15.977 5.48 1 89.31 30 ARG B N 1
ATOM 3211 C CA . ARG B 1 30 ? -10.188 -16.969 6.402 1 89.31 30 ARG B CA 1
ATOM 3212 C C . ARG B 1 30 ? -10.227 -18.344 5.762 1 89.31 30 ARG B C 1
ATOM 3214 O O . ARG B 1 30 ? -10.531 -19.344 6.43 1 89.31 30 ARG B O 1
ATOM 3221 N N . ASN B 1 31 ? -9.945 -18.406 4.484 1 88.19 31 ASN B N 1
ATOM 3222 C CA . ASN B 1 31 ? -10.141 -19.672 3.777 1 88.19 31 ASN B CA 1
ATOM 3223 C C . ASN B 1 31 ? -8.891 -20.078 3 1 88.19 31 ASN B C 1
ATOM 3225 O O . ASN B 1 31 ? -8.992 -20.625 1.897 1 88.19 31 ASN B O 1
ATOM 3229 N N . SER B 1 32 ? -7.711 -19.812 3.584 1 89.62 32 SER B N 1
ATOM 3230 C CA . SER B 1 32 ? -6.469 -20.094 2.865 1 89.62 32 SER B CA 1
ATOM 3231 C C . SER B 1 32 ? -5.551 -21 3.676 1 89.62 32 SER B C 1
ATOM 3233 O O . SER B 1 32 ? -4.328 -20.922 3.561 1 89.62 32 SER B O 1
ATOM 3235 N N . SER B 1 33 ? -6.086 -21.828 4.539 1 88 33 SER B N 1
ATOM 3236 C CA . SER B 1 33 ? -5.289 -22.719 5.375 1 88 33 SER B CA 1
ATOM 3237 C C . SER B 1 33 ? -4.527 -23.734 4.531 1 88 33 SER B C 1
ATOM 3239 O O . SER B 1 33 ? -3.396 -24.109 4.863 1 88 33 SER B O 1
ATOM 3241 N N . PHE B 1 34 ? -5.137 -24.234 3.508 1 86.38 34 PHE B N 1
ATOM 3242 C CA . PHE B 1 34 ? -4.469 -25.172 2.621 1 86.38 34 PHE B CA 1
ATOM 3243 C C . PHE B 1 34 ? -3.205 -24.562 2.031 1 86.38 34 PHE B C 1
ATOM 3245 O O . PHE B 1 34 ? -2.148 -25.203 2.021 1 86.38 34 PHE B O 1
ATOM 3252 N N . GLN B 1 35 ? -3.314 -23.359 1.528 1 87.88 35 GLN B N 1
ATOM 3253 C CA . GLN B 1 35 ? -2.156 -22.672 0.972 1 87.88 35 GLN B CA 1
ATOM 3254 C C . GLN B 1 35 ? -1.055 -22.516 2.016 1 87.88 35 GLN B C 1
ATOM 3256 O O . GLN B 1 35 ? 0.129 -22.656 1.703 1 87.88 35 GLN B O 1
ATOM 3261 N N . GLN B 1 36 ? -1.446 -22.219 3.221 1 88.31 36 GLN B N 1
ATOM 3262 C CA . GLN B 1 36 ? -0.478 -22.125 4.309 1 88.31 36 GLN B CA 1
ATOM 3263 C C . GLN B 1 36 ? 0.278 -23.438 4.496 1 88.31 36 GLN B C 1
ATOM 3265 O O . GLN B 1 36 ? 1.489 -23.438 4.727 1 88.31 36 GLN B O 1
ATOM 3270 N N . GLU B 1 37 ? -0.421 -24.469 4.422 1 87.31 37 GLU B N 1
ATOM 3271 C CA . GLU B 1 37 ? 0.199 -25.781 4.574 1 87.31 37 GLU B CA 1
ATOM 3272 C C . GLU B 1 37 ? 1.211 -26.047 3.463 1 87.31 37 GLU B C 1
ATOM 3274 O O . GLU B 1 37 ? 2.299 -26.578 3.719 1 87.31 37 GLU B O 1
ATOM 3279 N N . VAL B 1 38 ? 0.857 -25.766 2.305 1 85.44 38 VAL B N 1
ATOM 3280 C CA . VAL B 1 38 ? 1.747 -25.938 1.162 1 85.44 38 VAL B CA 1
ATOM 3281 C C . VAL B 1 38 ? 3.027 -25.141 1.378 1 85.44 38 VAL B C 1
ATOM 3283 O O . VAL B 1 38 ? 4.133 -25.656 1.197 1 85.44 38 VAL B O 1
ATOM 3286 N N . ILE B 1 39 ? 2.877 -23.953 1.839 1 87.44 39 ILE B N 1
ATOM 3287 C CA . ILE B 1 39 ? 4 -23.047 2.07 1 87.44 39 ILE B CA 1
ATOM 3288 C C . ILE B 1 39 ? 4.902 -23.625 3.164 1 87.44 39 ILE B C 1
ATOM 3290 O O . ILE B 1 39 ? 6.117 -23.703 2.99 1 87.44 39 ILE B O 1
ATOM 3294 N N . SER B 1 40 ? 4.344 -24.062 4.195 1 87.94 40 SER B N 1
ATOM 3295 C CA . SER B 1 40 ? 5.094 -24.547 5.352 1 87.94 40 SER B CA 1
ATOM 3296 C C . SER B 1 40 ? 5.848 -25.828 5.031 1 87.94 40 SER B C 1
ATOM 3298 O O . SER B 1 40 ? 6.914 -26.094 5.598 1 87.94 40 SER B O 1
ATOM 3300 N N . SER B 1 41 ? 5.32 -26.547 4.152 1 87.69 41 SER B N 1
ATOM 3301 C CA . SER B 1 41 ? 5.926 -27.828 3.805 1 87.69 41 SER B CA 1
ATOM 3302 C C . SER B 1 41 ? 7.246 -27.625 3.066 1 87.69 41 SER B C 1
ATOM 3304 O O . SER B 1 41 ? 8.031 -28.578 2.938 1 87.69 41 SER B O 1
ATOM 3306 N N . ALA B 1 42 ? 7.48 -26.438 2.625 1 88.75 42 ALA B N 1
ATOM 3307 C CA . ALA B 1 42 ? 8.672 -26.172 1.82 1 88.75 42 ALA B CA 1
ATOM 3308 C C . ALA B 1 42 ? 9.688 -25.328 2.596 1 88.75 42 ALA B C 1
ATOM 3310 O O . ALA B 1 42 ? 10.609 -24.766 2.01 1 88.75 42 ALA B O 1
ATOM 3311 N N . ASP B 1 43 ? 9.609 -25.25 3.865 1 90.06 43 ASP B N 1
ATOM 3312 C CA . ASP B 1 43 ? 10.453 -24.406 4.711 1 90.06 43 ASP B CA 1
ATOM 3313 C C . ASP B 1 43 ? 11.922 -24.797 4.594 1 90.06 43 ASP B C 1
ATOM 3315 O O . ASP B 1 43 ? 12.805 -23.938 4.633 1 90.06 43 ASP B O 1
ATOM 3319 N N . ALA B 1 44 ? 12.117 -26.094 4.457 1 89.44 44 ALA B N 1
ATOM 3320 C CA . ALA B 1 44 ? 13.492 -26.562 4.363 1 89.44 44 ALA B CA 1
ATOM 3321 C C . ALA B 1 44 ? 14.18 -26.031 3.113 1 89.44 44 ALA B C 1
ATOM 3323 O O . ALA B 1 44 ? 15.375 -25.719 3.137 1 89.44 44 ALA B O 1
ATOM 3324 N N . VAL B 1 45 ? 13.43 -25.969 2.059 1 90.62 45 VAL B N 1
ATOM 3325 C CA . VAL B 1 45 ? 13.969 -25.438 0.811 1 90.62 45 VAL B CA 1
ATOM 3326 C C . VAL B 1 45 ? 14.297 -23.953 0.98 1 90.62 45 VAL B C 1
ATOM 3328 O O . VAL B 1 45 ? 15.352 -23.5 0.531 1 90.62 45 VAL B O 1
ATOM 3331 N N . LEU B 1 46 ? 13.438 -23.234 1.597 1 93.44 46 LEU B N 1
ATOM 3332 C CA . LEU B 1 46 ? 13.672 -21.828 1.856 1 93.44 46 LEU B CA 1
ATOM 3333 C C . LEU B 1 46 ? 14.93 -21.625 2.686 1 93.44 46 LEU B C 1
ATOM 3335 O O . LEU B 1 46 ? 15.75 -20.75 2.375 1 93.44 46 LEU B O 1
ATOM 3339 N N . ALA B 1 47 ? 15.102 -22.453 3.676 1 94 47 ALA B N 1
ATOM 3340 C CA . ALA B 1 47 ? 16.281 -22.375 4.535 1 94 47 ALA B CA 1
ATOM 3341 C C . ALA B 1 47 ? 17.562 -22.594 3.736 1 94 47 ALA B C 1
ATOM 3343 O O . ALA B 1 47 ? 18.547 -21.875 3.92 1 94 47 ALA B O 1
ATOM 3344 N N . THR B 1 48 ? 17.516 -23.547 2.861 1 94.56 48 THR B N 1
ATOM 3345 C CA . THR B 1 48 ? 18.672 -23.844 2.01 1 94.56 48 THR B CA 1
ATOM 3346 C C . THR B 1 48 ? 19.016 -22.641 1.128 1 94.56 48 THR B C 1
ATOM 3348 O O . THR B 1 48 ? 20.188 -22.328 0.937 1 94.56 48 THR B O 1
ATOM 3351 N N . GLY B 1 49 ? 18 -22.016 0.576 1 95.62 49 GLY B N 1
ATOM 3352 C CA . GLY B 1 49 ? 18.21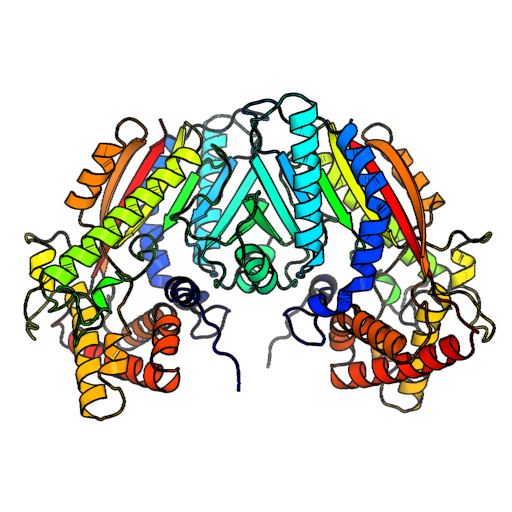9 -20.812 -0.22 1 95.62 49 GLY B CA 1
ATOM 3353 C C . GLY B 1 49 ? 18.844 -19.688 0.565 1 95.62 49 GLY B C 1
ATOM 3354 O O . GLY B 1 49 ? 19.766 -19.016 0.077 1 95.62 49 GLY B O 1
ATOM 3355 N N . ILE B 1 50 ? 18.391 -19.469 1.755 1 96.5 50 ILE B N 1
ATOM 3356 C CA . ILE B 1 50 ? 18.844 -18.375 2.617 1 96.5 50 ILE B CA 1
ATOM 3357 C C . ILE B 1 50 ? 20.328 -18.562 2.93 1 96.5 50 ILE B C 1
ATOM 3359 O O . ILE B 1 50 ? 21.078 -17.578 2.992 1 96.5 50 ILE B O 1
ATOM 3363 N N . GLU B 1 51 ? 20.75 -19.781 3.084 1 95.75 51 GLU B N 1
ATOM 3364 C CA . GLU B 1 51 ? 22.141 -20.078 3.385 1 95.75 51 GLU B CA 1
ATOM 3365 C C . GLU B 1 51 ? 23.062 -19.641 2.25 1 95.75 51 GLU B C 1
ATOM 3367 O O . GLU B 1 51 ? 24.234 -19.344 2.475 1 95.75 51 GLU B O 1
ATOM 3372 N N . GLN B 1 52 ? 22.547 -19.562 1.091 1 95.94 52 GLN B N 1
ATOM 3373 C CA . GLN B 1 52 ? 23.359 -19.219 -0.074 1 95.94 52 GLN B CA 1
ATOM 3374 C C . GLN B 1 52 ? 23.297 -17.734 -0.377 1 95.94 52 GLN B C 1
ATOM 3376 O O . GLN B 1 52 ? 24.062 -17.219 -1.195 1 95.94 52 GLN B O 1
ATOM 3381 N N . LEU B 1 53 ? 22.406 -17.016 0.251 1 96.38 53 LEU B N 1
ATOM 3382 C CA . LEU B 1 53 ? 22.156 -15.594 0.045 1 96.38 53 LEU B CA 1
ATOM 3383 C C . LEU B 1 53 ? 23.375 -14.758 0.421 1 96.38 53 LEU B C 1
ATOM 3385 O O . LEU B 1 53 ? 24.031 -15.031 1.433 1 96.38 53 LEU B O 1
ATOM 3389 N N . THR B 1 54 ? 23.719 -13.781 -0.412 1 95.81 54 THR B N 1
ATOM 3390 C CA . THR B 1 54 ? 24.703 -12.773 -0.022 1 95.81 54 THR B CA 1
ATOM 3391 C C . THR B 1 54 ? 24.047 -11.68 0.812 1 95.81 54 THR B C 1
ATOM 3393 O O . THR B 1 54 ? 23.156 -10.969 0.331 1 95.81 54 THR B O 1
ATOM 3396 N N . LEU B 1 55 ? 24.469 -11.57 2.016 1 95.25 55 LEU B N 1
ATOM 3397 C CA . LEU B 1 55 ? 23.922 -10.523 2.879 1 95.25 55 LEU B CA 1
ATOM 3398 C C . LEU B 1 55 ? 24.5 -9.164 2.504 1 95.25 55 LEU B C 1
ATOM 3400 O O . LEU B 1 55 ? 25.688 -9.055 2.174 1 95.25 55 LEU B O 1
ATOM 3404 N N . PRO B 1 56 ? 23.625 -8.141 2.586 1 92.38 56 PRO B N 1
ATOM 3405 C CA . PRO B 1 56 ? 24.156 -6.797 2.354 1 92.38 56 PRO B CA 1
ATOM 3406 C C . PRO B 1 56 ? 25.312 -6.461 3.281 1 92.38 56 PRO B C 1
ATOM 3408 O O . PRO B 1 56 ? 25.328 -6.875 4.445 1 92.38 56 PRO B O 1
ATOM 3411 N N . ALA B 1 57 ? 26.25 -5.664 2.709 1 89.12 57 ALA B N 1
ATOM 3412 C CA . ALA B 1 57 ? 27.359 -5.184 3.527 1 89.12 57 ALA B CA 1
ATOM 3413 C C . ALA B 1 57 ? 26.875 -4.285 4.656 1 89.12 57 ALA B C 1
ATOM 3415 O O . ALA B 1 57 ? 25.781 -3.713 4.566 1 89.12 57 ALA B O 1
ATOM 3416 N N . PRO B 1 58 ? 27.734 -4.23 5.637 1 85.69 58 PRO B N 1
ATOM 3417 C CA . PRO B 1 58 ? 27.375 -3.281 6.695 1 85.69 58 PRO B CA 1
ATOM 3418 C C . PRO B 1 58 ? 27.156 -1.866 6.164 1 85.69 58 PRO B C 1
ATOM 3420 O O . PRO B 1 58 ? 27.906 -1.406 5.297 1 85.69 58 PRO B O 1
ATOM 3423 N N . ASN B 1 59 ? 26.109 -1.188 6.449 1 80.69 59 ASN B N 1
ATOM 3424 C CA . ASN B 1 59 ? 25.766 0.188 6.094 1 80.69 59 ASN B CA 1
ATOM 3425 C C . ASN B 1 59 ? 25.234 0.286 4.668 1 80.69 59 ASN B C 1
ATOM 3427 O O . ASN B 1 59 ? 25.109 1.384 4.125 1 80.69 59 ASN B O 1
ATOM 3431 N N . ALA B 1 60 ? 25.094 -0.935 4.059 1 85.19 60 ALA B N 1
ATOM 3432 C CA . ALA B 1 60 ? 24.578 -0.915 2.689 1 85.19 60 ALA B CA 1
ATOM 3433 C C . ALA B 1 60 ? 23.062 -0.778 2.676 1 85.19 60 ALA B C 1
ATOM 3435 O O . ALA B 1 60 ? 22.438 -0.804 1.61 1 85.19 60 ALA B O 1
ATOM 3436 N N . GLY B 1 61 ? 22.516 -0.539 3.785 1 89.56 61 GLY B N 1
ATOM 3437 C CA . GLY B 1 61 ? 21.062 -0.413 3.844 1 89.56 61 GLY B CA 1
ATOM 3438 C C . GLY B 1 61 ? 20.375 -1.672 4.336 1 89.56 61 GLY B C 1
ATOM 3439 O O . GLY B 1 61 ? 21.047 -2.635 4.727 1 89.56 61 GLY B O 1
ATOM 3440 N N . PRO B 1 62 ? 19.078 -1.661 4.297 1 96.06 62 PRO B N 1
ATOM 3441 C CA . PRO B 1 62 ? 18.328 -2.811 4.793 1 96.06 62 PRO B CA 1
ATOM 3442 C C . PRO B 1 62 ? 18.344 -3.994 3.828 1 96.06 62 PRO B C 1
ATOM 3444 O O . PRO B 1 62 ? 18.594 -3.818 2.633 1 96.06 62 PRO B O 1
ATOM 3447 N N . LEU B 1 63 ? 18.25 -5.207 4.379 1 97.88 63 LEU B N 1
ATOM 3448 C CA . LEU B 1 63 ? 17.906 -6.336 3.52 1 97.88 63 LEU B CA 1
ATOM 3449 C C . LEU B 1 63 ? 16.469 -6.246 3.047 1 97.88 63 LEU B C 1
ATOM 3451 O O . LEU B 1 63 ? 15.539 -6.16 3.865 1 97.88 63 LEU B O 1
ATOM 3455 N N . VAL B 1 64 ? 16.25 -6.258 1.75 1 98.44 64 VAL B N 1
ATOM 3456 C CA . VAL B 1 64 ? 14.945 -6.008 1.141 1 98.44 64 VAL B CA 1
ATOM 3457 C C . VAL B 1 64 ? 14.312 -7.332 0.707 1 98.44 64 VAL B C 1
ATOM 3459 O O . VAL B 1 64 ? 14.938 -8.117 -0.012 1 98.44 64 VAL B O 1
ATOM 3462 N N . ILE B 1 65 ? 13.086 -7.555 1.127 1 98.62 65 ILE B N 1
ATOM 3463 C CA . ILE B 1 65 ? 12.297 -8.734 0.804 1 98.62 65 ILE B CA 1
ATOM 3464 C C . ILE B 1 65 ? 11.016 -8.312 0.081 1 98.62 65 ILE B C 1
ATOM 3466 O O . ILE B 1 65 ? 10.43 -7.273 0.394 1 98.62 65 ILE B O 1
ATOM 3470 N N . SER B 1 66 ? 10.602 -9.078 -0.859 1 98.81 66 SER B N 1
ATOM 3471 C CA . SER B 1 66 ? 9.281 -8.836 -1.432 1 98.81 66 SER B CA 1
ATOM 3472 C C . SER B 1 66 ? 8.492 -10.133 -1.574 1 98.81 66 SER B C 1
ATOM 3474 O O . SER B 1 66 ? 9.008 -11.125 -2.092 1 98.81 66 SER B O 1
ATOM 3476 N N . ASP B 1 67 ? 7.332 -10.164 -1.064 1 98.69 67 ASP B N 1
ATOM 3477 C CA . ASP B 1 67 ? 6.371 -11.227 -1.335 1 98.69 67 ASP B CA 1
ATOM 3478 C C . ASP B 1 67 ? 5.52 -10.898 -2.561 1 98.69 67 ASP B C 1
ATOM 3480 O O . ASP B 1 67 ? 4.668 -10.008 -2.512 1 98.69 67 ASP B O 1
ATOM 3484 N N . LEU B 1 68 ? 5.688 -11.586 -3.65 1 98.44 68 LEU B N 1
ATOM 3485 C CA . LEU B 1 68 ? 5.008 -11.359 -4.922 1 98.44 68 LEU B CA 1
ATOM 3486 C C . LEU B 1 68 ? 3.715 -12.172 -4.996 1 98.44 68 LEU B C 1
ATOM 3488 O O . LEU B 1 68 ? 3.734 -13.398 -4.863 1 98.44 68 LEU B O 1
ATOM 3492 N N . GLY B 1 69 ? 2.615 -11.469 -5.336 1 96.94 69 GLY B N 1
ATOM 3493 C CA . GLY B 1 69 ? 1.316 -12.117 -5.285 1 96.94 69 GLY B CA 1
ATOM 3494 C C . GLY B 1 69 ? 0.854 -12.414 -3.871 1 96.94 69 GLY B C 1
ATOM 3495 O O . GLY B 1 69 ? 0.438 -13.539 -3.572 1 96.94 69 GLY B O 1
ATOM 3496 N N . CYS B 1 70 ? 0.891 -11.398 -3.059 1 96.19 70 CYS B N 1
ATOM 3497 C CA . CYS B 1 70 ? 0.789 -11.602 -1.618 1 96.19 70 CYS B CA 1
ATOM 3498 C C . CYS B 1 70 ? -0.665 -11.766 -1.191 1 96.19 70 CYS B C 1
ATOM 3500 O O . CYS B 1 70 ? -0.943 -12.227 -0.082 1 96.19 70 CYS B O 1
ATOM 3502 N N . SER B 1 71 ? -1.576 -11.43 -2.012 1 93.5 71 SER B N 1
ATOM 3503 C CA . SER B 1 71 ? -2.969 -11.32 -1.593 1 93.5 71 SER B CA 1
ATOM 3504 C C . SER B 1 71 ? -3.107 -10.461 -0.345 1 93.5 71 SER B C 1
ATOM 3506 O O . SER B 1 71 ? -2.389 -9.469 -0.187 1 93.5 71 SER B O 1
ATOM 3508 N N . SER B 1 72 ? -4.125 -10.617 0.521 1 89.88 72 SER B N 1
ATOM 3509 C CA . SER B 1 72 ? -4.324 -9.633 1.581 1 89.88 72 SER B CA 1
ATOM 3510 C C . SER B 1 72 ? -4.461 -10.312 2.941 1 89.88 72 SER B C 1
ATOM 3512 O O . SER B 1 72 ? -4.754 -9.648 3.941 1 89.88 72 SER B O 1
ATOM 3514 N N . GLY B 1 73 ? -4.09 -11.508 3.143 1 88.94 73 GLY B N 1
ATOM 3515 C CA . GLY B 1 73 ? -4.41 -12.203 4.379 1 88.94 73 GLY B CA 1
ATOM 3516 C C . GLY B 1 73 ? -3.189 -12.5 5.227 1 88.94 73 GLY B C 1
ATOM 3517 O O . GLY B 1 73 ? -2.096 -12.008 4.949 1 88.94 73 GLY B O 1
ATOM 3518 N N . PRO B 1 74 ? -3.422 -13.242 6.285 1 92.12 74 PRO B N 1
ATOM 3519 C CA . PRO B 1 74 ? -2.371 -13.516 7.27 1 92.12 74 PRO B CA 1
ATOM 3520 C C . PRO B 1 74 ? -1.233 -14.359 6.695 1 92.12 74 PRO B C 1
ATOM 3522 O O . PRO B 1 74 ? -0.101 -14.281 7.18 1 92.12 74 PRO B O 1
ATOM 3525 N N . ASN B 1 75 ? -1.488 -15.195 5.66 1 93.5 75 ASN B N 1
ATOM 3526 C CA . ASN B 1 75 ? -0.455 -16.062 5.105 1 93.5 75 ASN B CA 1
ATOM 3527 C C . ASN B 1 75 ? 0.773 -15.266 4.676 1 93.5 75 ASN B C 1
ATOM 3529 O O . ASN B 1 75 ? 1.906 -15.672 4.941 1 93.5 75 ASN B O 1
ATOM 3533 N N . THR B 1 76 ? 0.545 -14.164 4.012 1 96.31 76 THR B N 1
ATOM 3534 C CA . THR B 1 76 ? 1.664 -13.359 3.539 1 96.31 76 THR B CA 1
ATOM 3535 C C . THR B 1 76 ? 2.414 -12.734 4.711 1 96.31 76 THR B C 1
ATOM 3537 O O . THR B 1 76 ? 3.646 -12.695 4.715 1 96.31 76 THR B O 1
ATOM 3540 N N . VAL B 1 77 ? 1.719 -12.258 5.727 1 96.12 77 VAL B N 1
ATOM 3541 C CA . VAL B 1 77 ? 2.346 -11.68 6.91 1 96.12 77 VAL B CA 1
ATOM 3542 C C . VAL B 1 77 ? 3.178 -12.734 7.629 1 96.12 77 VAL B C 1
ATOM 3544 O O . VAL B 1 77 ? 4.316 -12.477 8.023 1 96.12 77 VAL B O 1
ATOM 3547 N N . ASN B 1 78 ? 2.656 -13.906 7.699 1 94.19 78 ASN B N 1
ATOM 3548 C CA . ASN B 1 78 ? 3.312 -15 8.406 1 94.19 78 ASN B CA 1
ATOM 3549 C C . ASN B 1 78 ? 4.582 -15.453 7.695 1 94.19 78 ASN B C 1
ATOM 3551 O O . ASN B 1 78 ? 5.613 -15.672 8.328 1 94.19 78 ASN B O 1
ATOM 3555 N N . ILE B 1 79 ? 4.508 -15.664 6.441 1 95.25 79 ILE B N 1
ATOM 3556 C CA . ILE B 1 79 ? 5.672 -16.172 5.73 1 95.25 79 ILE B CA 1
ATOM 3557 C C . ILE B 1 79 ? 6.789 -15.133 5.746 1 95.25 79 ILE B C 1
ATOM 3559 O O . ILE B 1 79 ? 7.969 -15.484 5.859 1 95.25 79 ILE B O 1
ATOM 3563 N N . VAL B 1 80 ? 6.477 -13.883 5.621 1 97.44 80 VAL B N 1
ATOM 3564 C CA . VAL B 1 80 ? 7.48 -12.828 5.672 1 97.44 80 VAL B CA 1
ATOM 3565 C C . VAL B 1 80 ? 8.094 -12.758 7.07 1 97.44 80 VAL B C 1
ATOM 3567 O O . VAL B 1 80 ? 9.312 -12.633 7.215 1 97.44 80 VAL B O 1
ATOM 3570 N N . SER B 1 81 ? 7.258 -12.844 8.086 1 96.25 81 SER B N 1
ATOM 3571 C CA . SER B 1 81 ? 7.758 -12.859 9.461 1 96.25 81 SER B CA 1
ATOM 3572 C C . SER B 1 81 ? 8.703 -14.031 9.688 1 96.25 81 SER B C 1
ATOM 3574 O O . SER B 1 81 ? 9.75 -13.883 10.32 1 96.25 81 SER B O 1
ATOM 3576 N N . ARG B 1 82 ? 8.328 -15.172 9.195 1 94.88 82 ARG B N 1
ATOM 3577 C CA . ARG B 1 82 ? 9.18 -16.359 9.312 1 94.88 82 ARG B CA 1
ATOM 3578 C C . ARG B 1 82 ? 10.5 -16.172 8.578 1 94.88 82 ARG B C 1
ATOM 3580 O O . ARG B 1 82 ? 11.562 -16.516 9.094 1 94.88 82 ARG B O 1
ATOM 3587 N N . LEU B 1 83 ? 10.391 -15.664 7.355 1 96.88 83 LEU B N 1
ATOM 3588 C CA . LEU B 1 83 ? 11.602 -15.383 6.586 1 96.88 83 LEU B CA 1
ATOM 3589 C C . LEU B 1 83 ? 12.516 -14.438 7.348 1 96.88 83 LEU B C 1
ATOM 3591 O O . LEU B 1 83 ? 13.727 -14.656 7.406 1 96.88 83 LEU B O 1
ATOM 3595 N N . VAL B 1 84 ? 11.992 -13.367 7.926 1 97.56 84 VAL B N 1
ATOM 3596 C CA . VAL B 1 84 ? 12.766 -12.391 8.68 1 97.56 84 VAL B CA 1
ATOM 3597 C C . VAL B 1 84 ? 13.461 -13.078 9.852 1 97.56 84 VAL B C 1
ATOM 3599 O O . VAL B 1 84 ? 14.633 -12.82 10.125 1 97.56 84 VAL B O 1
ATOM 3602 N N . LYS B 1 85 ? 12.766 -13.961 10.523 1 96.19 85 LYS B N 1
ATOM 3603 C CA . LYS B 1 85 ? 13.367 -14.711 11.625 1 96.19 85 LYS B CA 1
ATOM 3604 C C . LYS B 1 85 ? 14.531 -15.57 11.133 1 96.19 85 LYS B C 1
ATOM 3606 O O . LYS B 1 85 ? 15.586 -15.609 11.773 1 96.19 85 LYS B O 1
ATOM 3611 N N . MET B 1 86 ? 14.305 -16.25 10.055 1 96.31 86 MET B N 1
ATOM 3612 C CA . MET B 1 86 ? 15.367 -17.062 9.477 1 96.31 86 MET B CA 1
ATOM 3613 C C . MET B 1 86 ? 16.578 -16.203 9.102 1 96.31 86 MET B C 1
ATOM 3615 O O . MET B 1 86 ? 17.719 -16.594 9.328 1 96.31 86 MET B O 1
ATOM 3619 N N . LEU B 1 87 ? 16.312 -15.039 8.508 1 97.31 87 LEU B N 1
ATOM 3620 C CA . LEU B 1 87 ? 17.375 -14.133 8.086 1 97.31 87 LEU B CA 1
ATOM 3621 C C . LEU B 1 87 ? 18.125 -13.586 9.289 1 97.31 87 LEU B C 1
ATOM 3623 O O . LEU B 1 87 ? 19.359 -13.453 9.258 1 97.31 87 LEU B O 1
ATOM 3627 N N . LYS B 1 88 ? 17.438 -13.258 10.344 1 96.25 88 LYS B N 1
ATOM 3628 C CA . LYS B 1 88 ? 18.078 -12.812 11.578 1 96.25 88 LYS B CA 1
ATOM 3629 C C . LYS B 1 88 ? 19.031 -13.867 12.102 1 96.25 88 LYS B C 1
ATOM 3631 O O . LYS B 1 88 ? 20.156 -13.555 12.492 1 96.25 88 LYS B O 1
ATOM 3636 N N . SER B 1 89 ? 18.531 -15.062 12.102 1 95.62 89 SER B N 1
ATOM 3637 C CA . SER B 1 89 ? 19.375 -16.172 12.531 1 95.62 89 SER B CA 1
ATOM 3638 C C . SER B 1 89 ? 20.625 -16.297 11.656 1 95.62 89 SER B C 1
ATOM 3640 O O . SER B 1 89 ? 21.719 -16.578 12.148 1 95.62 89 SER B O 1
ATOM 3642 N N . GLU B 1 90 ? 20.422 -16.141 10.383 1 96.12 90 GLU B N 1
ATOM 3643 C CA . GLU B 1 90 ? 21.547 -16.203 9.453 1 96.12 90 GLU B CA 1
ATOM 3644 C C . GLU B 1 90 ? 22.547 -15.086 9.711 1 96.12 90 GLU B C 1
ATOM 3646 O O . GLU B 1 90 ? 23.766 -15.312 9.664 1 96.12 90 GLU B O 1
ATOM 3651 N N . TYR B 1 91 ? 22.078 -13.82 9.922 1 95.69 91 TYR B N 1
ATOM 3652 C CA . TYR B 1 91 ? 22.953 -12.711 10.305 1 95.69 91 TYR B CA 1
ATOM 3653 C C . TYR B 1 91 ? 23.766 -13.055 11.539 1 95.69 91 TYR B C 1
ATOM 3655 O O . TYR B 1 91 ? 24.984 -12.875 11.555 1 95.69 91 TYR B O 1
ATOM 3663 N N . GLN B 1 92 ? 23.109 -13.617 12.508 1 95.62 92 GLN B N 1
ATOM 3664 C CA . GLN B 1 92 ? 23.781 -13.977 13.758 1 95.62 92 GLN B CA 1
ATOM 3665 C C . GLN B 1 92 ? 24.812 -15.07 13.539 1 95.62 92 GLN B C 1
ATOM 3667 O O . GLN B 1 92 ? 25.922 -15 14.078 1 95.62 92 GLN B O 1
ATOM 3672 N N . ARG B 1 93 ? 24.453 -16.031 12.82 1 96.12 93 ARG B N 1
ATOM 3673 C CA . ARG B 1 93 ? 25.359 -17.141 12.508 1 96.12 93 ARG B CA 1
ATOM 3674 C C . ARG B 1 93 ? 26.641 -16.625 11.852 1 96.12 93 ARG B C 1
ATOM 3676 O O . ARG B 1 93 ? 27.719 -17.156 12.078 1 96.12 93 ARG B O 1
ATOM 3683 N N . ARG B 1 94 ? 26.453 -15.516 11.133 1 95 94 ARG B N 1
ATOM 3684 C CA . ARG B 1 94 ? 27.594 -14.961 10.398 1 95 94 ARG B CA 1
ATOM 3685 C C . ARG B 1 94 ? 28.25 -13.836 11.188 1 95 94 ARG B C 1
ATOM 3687 O O . ARG B 1 94 ? 29.062 -13.094 10.648 1 95 94 ARG B O 1
ATOM 3694 N N . GLY B 1 95 ? 27.875 -13.578 12.414 1 94.5 95 GLY B N 1
ATOM 3695 C CA . GLY B 1 95 ? 28.516 -12.633 13.328 1 94.5 95 GLY B CA 1
ATOM 3696 C C . GLY B 1 95 ? 28.125 -11.195 13.062 1 94.5 95 GLY B C 1
ATOM 3697 O O . GLY B 1 95 ? 28.922 -10.281 13.312 1 94.5 95 GLY B O 1
ATOM 3698 N N . ARG B 1 96 ? 27 -11 12.438 1 92.69 96 ARG B N 1
ATOM 3699 C CA . ARG B 1 96 ? 26.516 -9.664 12.094 1 92.69 96 ARG B CA 1
ATOM 3700 C C . ARG B 1 96 ? 25.344 -9.266 12.969 1 92.69 96 ARG B C 1
ATOM 3702 O O . ARG B 1 96 ? 24.484 -10.094 13.289 1 92.69 96 ARG B O 1
ATOM 3709 N N . ASP B 1 97 ? 25.297 -7.961 13.43 1 89.31 97 ASP B N 1
ATOM 3710 C CA . ASP B 1 97 ? 24.203 -7.461 14.25 1 89.31 97 ASP B CA 1
ATOM 3711 C C . ASP B 1 97 ? 23.625 -6.18 13.672 1 89.31 97 ASP B C 1
ATOM 3713 O O . ASP B 1 97 ? 22.75 -5.551 14.281 1 89.31 97 ASP B O 1
ATOM 3717 N N . ASP B 1 98 ? 24 -5.855 12.508 1 87.31 98 ASP B N 1
ATOM 3718 C CA . ASP B 1 98 ? 23.594 -4.617 11.852 1 87.31 98 ASP B CA 1
ATOM 3719 C C . ASP B 1 98 ? 22.516 -4.883 10.797 1 87.31 98 ASP B C 1
ATOM 3721 O O . ASP B 1 98 ? 22.797 -4.883 9.594 1 87.31 98 ASP B O 1
ATOM 3725 N N . TYR B 1 99 ? 21.391 -5.266 11.25 1 89.81 99 TYR B N 1
ATOM 3726 C CA . TYR B 1 99 ? 20.391 -5.562 10.234 1 89.81 99 TYR B CA 1
ATOM 3727 C C . TYR B 1 99 ? 19.125 -4.742 10.453 1 89.81 99 TYR B C 1
ATOM 3729 O O . TYR B 1 99 ? 18.75 -4.457 11.594 1 89.81 99 TYR B O 1
ATOM 3737 N N . GLU B 1 100 ? 18.562 -4.23 9.375 1 96.06 100 GLU B N 1
ATOM 3738 C CA . GLU B 1 100 ? 17.188 -3.779 9.227 1 96.06 100 GLU B CA 1
ATOM 3739 C C . GLU B 1 100 ? 16.516 -4.453 8.031 1 96.06 100 GLU B C 1
ATOM 3741 O O . GLU B 1 100 ? 17.172 -4.781 7.043 1 96.06 100 GLU B O 1
ATOM 3746 N N . PHE B 1 101 ? 15.281 -4.758 8.172 1 98 101 PHE B N 1
ATOM 3747 C CA . PHE B 1 101 ? 14.555 -5.43 7.105 1 98 101 PHE B CA 1
ATOM 3748 C C . PHE B 1 101 ? 13.469 -4.527 6.539 1 98 101 PHE B C 1
ATOM 3750 O O . PHE B 1 101 ? 12.766 -3.842 7.285 1 98 101 PHE B O 1
ATOM 3757 N N . GLN B 1 102 ? 13.406 -4.434 5.258 1 98.56 102 GLN B N 1
ATOM 3758 C CA . GLN B 1 102 ? 12.312 -3.811 4.52 1 98.56 102 GLN B CA 1
ATOM 3759 C C . GLN B 1 102 ? 11.523 -4.852 3.729 1 98.56 102 GLN B C 1
ATOM 3761 O O . GLN B 1 102 ? 12.078 -5.531 2.863 1 98.56 102 GLN B O 1
ATOM 3766 N N . ALA B 1 103 ? 10.273 -4.98 4.008 1 98.81 103 ALA B N 1
ATOM 3767 C CA . ALA B 1 103 ? 9.422 -5.957 3.326 1 98.81 103 ALA B CA 1
ATOM 3768 C C . ALA B 1 103 ? 8.43 -5.262 2.402 1 98.81 103 ALA B C 1
ATOM 3770 O O . ALA B 1 103 ? 7.723 -4.34 2.818 1 98.81 103 ALA B O 1
ATOM 3771 N N . TYR B 1 104 ? 8.391 -5.695 1.156 1 98.88 104 TYR B N 1
ATOM 3772 C CA . TYR B 1 104 ? 7.398 -5.242 0.184 1 98.88 104 TYR B CA 1
ATOM 3773 C C . TYR B 1 104 ? 6.355 -6.324 -0.08 1 98.88 104 TYR B C 1
ATOM 3775 O O . TYR B 1 104 ? 6.703 -7.477 -0.336 1 98.88 104 TYR B O 1
ATOM 3783 N N . PHE B 1 105 ? 5.133 -5.945 0.012 1 98.81 105 PHE B N 1
ATOM 3784 C CA . PHE B 1 105 ? 4.012 -6.812 -0.32 1 98.81 105 PHE B CA 1
ATOM 3785 C C . PHE B 1 105 ? 3.395 -6.414 -1.655 1 98.81 105 PHE B C 1
ATOM 3787 O O . PHE B 1 105 ? 2.783 -5.348 -1.771 1 98.81 105 PHE B O 1
ATOM 3794 N N . ASN B 1 106 ? 3.521 -7.301 -2.594 1 98.56 106 ASN B N 1
ATOM 3795 C CA . ASN B 1 106 ? 3.109 -6.977 -3.955 1 98.56 106 ASN B CA 1
ATOM 3796 C C . ASN B 1 106 ? 1.891 -7.789 -4.383 1 98.56 106 ASN B C 1
ATOM 3798 O O . ASN B 1 106 ? 1.82 -8.992 -4.121 1 98.56 106 ASN B O 1
ATOM 3802 N N . ASP B 1 107 ? 1.011 -7.172 -5.023 1 97 107 ASP B N 1
ATOM 3803 C CA . ASP B 1 107 ? -0.089 -7.816 -5.734 1 97 107 ASP B CA 1
ATOM 3804 C C . ASP B 1 107 ? -0.75 -6.852 -6.715 1 97 107 ASP B C 1
ATOM 3806 O O . ASP B 1 107 ? -0.314 -5.707 -6.855 1 97 107 ASP B O 1
ATOM 3810 N N . LEU B 1 108 ? -1.706 -7.344 -7.414 1 94.81 108 LEU B N 1
ATOM 3811 C CA . LEU B 1 108 ? -2.453 -6.496 -8.336 1 94.81 108 LEU B CA 1
ATOM 3812 C C . LEU B 1 108 ? -3.131 -5.348 -7.598 1 94.81 108 LEU B C 1
ATOM 3814 O O . LEU B 1 108 ? -3.488 -5.484 -6.426 1 94.81 108 LEU B O 1
ATOM 3818 N N . PRO B 1 109 ? -3.361 -4.172 -8.297 1 93.31 109 PRO B N 1
ATOM 3819 C CA . PRO B 1 109 ? -3.965 -3.004 -7.645 1 93.31 109 PRO B CA 1
ATOM 3820 C C . PRO B 1 109 ? -5.352 -3.295 -7.078 1 93.31 109 PRO B C 1
ATOM 3822 O O . PRO B 1 109 ? -5.789 -2.625 -6.141 1 93.31 109 PRO B O 1
ATOM 3825 N N . SER B 1 110 ? -6.012 -4.289 -7.57 1 91.38 110 SER B N 1
ATOM 3826 C CA . SER B 1 110 ? -7.371 -4.613 -7.148 1 91.38 110 SER B CA 1
ATOM 3827 C C . SER B 1 110 ? -7.371 -5.363 -5.82 1 91.38 110 SER B C 1
ATOM 3829 O O . SER B 1 110 ? -8.422 -5.555 -5.211 1 91.38 110 SER B O 1
ATOM 3831 N N . THR B 1 111 ? -6.199 -5.789 -5.398 1 93.88 111 THR B N 1
ATOM 3832 C CA . THR B 1 111 ? -6.086 -6.48 -4.117 1 93.88 111 THR B CA 1
ATOM 3833 C C . THR B 1 111 ? -6.48 -5.555 -2.971 1 93.88 111 THR B C 1
ATOM 3835 O O . THR B 1 111 ? -6.289 -4.34 -3.051 1 93.88 111 THR B O 1
ATOM 3838 N N . ASP B 1 112 ? -7.031 -6.098 -1.934 1 94.44 112 ASP B N 1
ATOM 3839 C CA . ASP B 1 112 ? -7.457 -5.332 -0.767 1 94.44 112 ASP B CA 1
ATOM 3840 C C . ASP B 1 112 ? -6.262 -4.941 0.103 1 94.44 112 ASP B C 1
ATOM 3842 O O . ASP B 1 112 ? -6.074 -5.492 1.19 1 94.44 112 ASP B O 1
ATOM 3846 N N . PHE B 1 113 ? -5.539 -3.957 -0.232 1 96.75 113 PHE B N 1
ATOM 3847 C CA . PHE B 1 113 ? -4.371 -3.492 0.505 1 96.75 113 PHE B CA 1
ATOM 3848 C C . PHE B 1 113 ? -4.781 -2.857 1.828 1 96.75 113 PHE B C 1
ATOM 3850 O O . PHE B 1 113 ? -4.023 -2.887 2.799 1 96.75 113 PHE B O 1
ATOM 3857 N N . ASN B 1 114 ? -6.008 -2.215 1.838 1 95.06 114 ASN B N 1
ATOM 3858 C CA . ASN B 1 114 ? -6.465 -1.633 3.096 1 95.06 114 ASN B CA 1
ATOM 3859 C C . ASN B 1 114 ? -6.547 -2.682 4.203 1 95.06 114 ASN B C 1
ATOM 3861 O O . ASN B 1 114 ? -6.07 -2.453 5.316 1 95.06 114 ASN B O 1
ATOM 3865 N N . PHE B 1 115 ? -7.074 -3.836 3.867 1 95.25 115 PHE B N 1
ATOM 3866 C CA . PHE B 1 115 ? -7.156 -4.906 4.855 1 95.25 115 PHE B CA 1
ATOM 3867 C C . PHE B 1 115 ? -5.766 -5.398 5.234 1 95.25 115 PHE B C 1
ATOM 3869 O O . PHE B 1 115 ? -5.48 -5.625 6.414 1 95.25 115 PHE B O 1
ATOM 3876 N N . LEU B 1 116 ? -4.934 -5.578 4.242 1 97.06 116 LEU B N 1
ATOM 3877 C CA . LEU B 1 116 ? -3.562 -6.012 4.492 1 97.06 116 LEU B CA 1
ATOM 3878 C C . LEU B 1 116 ? -2.852 -5.051 5.438 1 97.06 116 LEU B C 1
ATOM 3880 O O . LEU B 1 116 ? -2.176 -5.48 6.375 1 97.06 116 LEU B O 1
ATOM 3884 N N . PHE B 1 117 ? -2.99 -3.779 5.23 1 96.62 117 PHE B N 1
ATOM 3885 C CA . PHE B 1 117 ? -2.312 -2.773 6.043 1 96.62 117 PHE B CA 1
ATOM 3886 C C . PHE B 1 117 ? -2.859 -2.766 7.465 1 96.62 117 PHE B C 1
ATOM 3888 O O . PHE B 1 117 ? -2.119 -2.523 8.422 1 96.62 117 PHE B O 1
ATOM 3895 N N . GLU B 1 118 ? -4.109 -2.998 7.578 1 93.56 118 GLU B N 1
ATOM 3896 C CA . GLU B 1 118 ? -4.68 -3.16 8.914 1 93.56 118 GLU B CA 1
ATOM 3897 C C . GLU B 1 118 ? -4.039 -4.336 9.641 1 93.56 118 GLU B C 1
ATOM 3899 O O . GLU B 1 118 ? -3.713 -4.234 10.828 1 93.56 118 GLU B O 1
ATOM 3904 N N . LEU B 1 119 ? -3.893 -5.414 8.914 1 94.5 119 LEU B N 1
ATOM 3905 C CA . LEU B 1 119 ? -3.271 -6.598 9.5 1 94.5 119 LEU B CA 1
ATOM 3906 C C . LEU B 1 119 ? -1.825 -6.32 9.891 1 94.5 119 LEU B C 1
ATOM 3908 O O . LEU B 1 119 ? -1.403 -6.641 11.008 1 94.5 119 LEU B O 1
ATOM 3912 N N . LEU B 1 120 ? -1.106 -5.734 9.031 1 96.88 120 LEU B N 1
ATOM 3913 C CA . LEU B 1 120 ? 0.308 -5.453 9.25 1 96.88 120 LEU B CA 1
ATOM 3914 C C . LEU B 1 120 ? 0.497 -4.484 10.414 1 96.88 120 LEU B C 1
ATOM 3916 O O . LEU B 1 120 ? 1.479 -4.582 11.156 1 96.88 120 LEU B O 1
ATOM 3920 N N . SER B 1 121 ? -0.442 -3.561 10.539 1 94.06 121 SER B N 1
ATOM 3921 C CA . SER B 1 121 ? -0.312 -2.494 11.523 1 94.06 121 SER B CA 1
ATOM 3922 C C . SER B 1 121 ? -0.857 -2.928 12.883 1 94.06 121 SER B C 1
ATOM 3924 O O . SER B 1 121 ? -0.788 -2.174 13.859 1 94.06 121 SER B O 1
ATOM 3926 N N . SER B 1 122 ? -1.404 -4.098 12.961 1 91.81 122 SER B N 1
ATOM 3927 C CA . SER B 1 122 ? -2.082 -4.547 14.172 1 91.81 122 SER B CA 1
ATOM 3928 C C . SER B 1 122 ? -1.08 -4.898 15.266 1 91.81 122 SER B C 1
ATOM 3930 O O . SER B 1 122 ? -1.432 -4.934 16.453 1 91.81 122 SER B O 1
ATOM 3932 N N . GLU B 1 123 ? 0.126 -5.176 14.898 1 92.38 123 GLU B N 1
ATOM 3933 C CA . GLU B 1 123 ? 1.191 -5.461 15.852 1 92.38 123 GLU B CA 1
ATOM 3934 C C . GLU B 1 123 ? 2.531 -4.914 15.367 1 92.38 123 GLU B C 1
ATOM 3936 O O . GLU B 1 123 ? 2.684 -4.594 14.188 1 92.38 123 GLU B O 1
ATOM 3941 N N . ARG B 1 124 ? 3.359 -4.805 16.312 1 92.19 124 ARG B N 1
ATOM 3942 C CA . ARG B 1 124 ? 4.703 -4.359 15.953 1 92.19 124 ARG B CA 1
ATOM 3943 C C . ARG B 1 124 ? 5.43 -5.41 15.133 1 92.19 124 ARG B C 1
ATOM 3945 O O . ARG B 1 124 ? 5.391 -6.602 15.453 1 92.19 124 ARG B O 1
ATOM 3952 N N . ARG B 1 125 ? 6.043 -4.984 14.141 1 95.44 125 ARG B N 1
ATOM 3953 C CA . ARG B 1 125 ? 6.781 -5.875 13.25 1 95.44 125 ARG B CA 1
ATOM 3954 C C . ARG B 1 125 ? 8.281 -5.652 13.367 1 95.44 125 ARG B C 1
ATOM 3956 O O . ARG B 1 125 ? 8.727 -4.551 13.703 1 95.44 125 ARG B O 1
ATOM 3963 N N . GLU B 1 126 ? 9.062 -6.633 13.07 1 96.06 126 GLU B N 1
ATOM 3964 C CA . GLU B 1 126 ? 10.516 -6.551 13.102 1 96.06 126 GLU B CA 1
ATOM 3965 C C . GLU B 1 126 ? 11.07 -6.113 11.75 1 96.06 126 GLU B C 1
ATOM 3967 O O . GLU B 1 126 ? 12.25 -6.34 11.453 1 96.06 126 GLU B O 1
ATOM 3972 N N . PHE B 1 127 ? 10.219 -5.621 10.953 1 98.06 127 PHE B N 1
ATOM 3973 C CA . PHE B 1 127 ? 10.586 -5.121 9.633 1 98.06 127 PHE B CA 1
ATOM 3974 C C . PHE B 1 127 ? 9.711 -3.936 9.242 1 98.06 127 PHE B C 1
ATOM 3976 O O . PHE B 1 127 ? 8.57 -3.824 9.695 1 98.06 127 PHE B O 1
ATOM 3983 N N . PHE B 1 128 ? 10.289 -3.027 8.516 1 98.44 128 PHE B N 1
ATOM 3984 C CA . PHE B 1 128 ? 9.477 -2.02 7.848 1 98.44 128 PHE B CA 1
ATOM 3985 C C . PHE B 1 128 ? 8.711 -2.629 6.684 1 98.44 128 PHE B C 1
ATOM 3987 O O . PHE B 1 128 ? 9.117 -3.652 6.133 1 98.44 128 PHE B O 1
ATOM 3994 N N . TYR B 1 129 ? 7.582 -2.062 6.332 1 98.56 129 TYR B N 1
ATOM 3995 C CA . TYR B 1 129 ? 6.793 -2.707 5.289 1 98.56 129 TYR B CA 1
ATOM 3996 C C . TYR B 1 129 ? 6.105 -1.67 4.406 1 98.56 129 TYR B C 1
ATOM 3998 O O . TYR B 1 129 ? 5.895 -0.531 4.828 1 98.56 129 TYR B O 1
ATOM 4006 N N . ALA B 1 130 ? 5.82 -2.062 3.18 1 98.75 130 ALA B N 1
ATOM 4007 C CA . ALA B 1 130 ? 5.117 -1.265 2.18 1 98.75 130 ALA B CA 1
ATOM 4008 C C . ALA B 1 130 ? 4.34 -2.154 1.212 1 98.75 130 ALA B C 1
ATOM 4010 O O . ALA B 1 130 ? 4.648 -3.34 1.067 1 98.75 130 ALA B O 1
ATOM 4011 N N . GLY B 1 131 ? 3.262 -1.617 0.684 1 98.69 131 GLY B N 1
ATOM 4012 C CA . GLY B 1 131 ? 2.504 -2.293 -0.357 1 98.69 131 GLY B CA 1
ATOM 4013 C C . GLY B 1 131 ? 2.873 -1.836 -1.756 1 98.69 131 GLY B C 1
ATOM 4014 O O . GLY B 1 131 ? 3.02 -0.638 -2.004 1 98.69 131 GLY B O 1
ATOM 4015 N N . VAL B 1 132 ? 3.029 -2.754 -2.699 1 98.75 132 VAL B N 1
ATOM 4016 C CA . VAL B 1 132 ? 3.418 -2.451 -4.07 1 98.75 132 VAL B CA 1
ATOM 4017 C C . VAL B 1 132 ? 2.365 -2.992 -5.039 1 98.75 132 VAL B C 1
ATOM 4019 O O . VAL B 1 132 ? 2.357 -4.184 -5.352 1 98.75 132 VAL B O 1
ATOM 4022 N N . PRO B 1 133 ? 1.495 -2.129 -5.543 1 97.31 133 PRO B N 1
ATOM 4023 C CA . PRO B 1 133 ? 0.538 -2.578 -6.555 1 97.31 133 PRO B CA 1
ATOM 4024 C C . PRO B 1 133 ? 1.177 -2.756 -7.93 1 97.31 133 PRO B C 1
ATOM 4026 O O . PRO B 1 133 ? 2.025 -1.954 -8.328 1 97.31 133 PRO B O 1
ATOM 4029 N N . GLY B 1 134 ? 0.82 -3.807 -8.594 1 96 134 GLY B N 1
ATOM 4030 C CA . GLY B 1 134 ? 1.295 -4.043 -9.945 1 96 134 GLY B CA 1
ATOM 4031 C C . GLY B 1 134 ? 1.452 -5.512 -10.273 1 96 134 GLY B C 1
ATOM 4032 O O . GLY B 1 134 ? 1.486 -6.355 -9.375 1 96 134 GLY B O 1
ATOM 4033 N N . SER B 1 135 ? 1.58 -5.789 -11.523 1 95.56 135 SER B N 1
ATOM 4034 C CA . SER B 1 135 ? 1.805 -7.164 -11.961 1 95.56 135 SER B CA 1
ATOM 4035 C C . SER B 1 135 ? 3.279 -7.539 -11.875 1 95.56 135 SER B C 1
ATOM 4037 O O . SER B 1 135 ? 4.137 -6.832 -12.406 1 95.56 135 SER B O 1
ATOM 4039 N N . PHE B 1 136 ? 3.576 -8.641 -11.234 1 97.31 136 PHE B N 1
ATOM 4040 C CA . PHE B 1 136 ? 4.969 -9.062 -11.094 1 97.31 136 PHE B CA 1
ATOM 4041 C C . PHE B 1 136 ? 5.504 -9.602 -12.414 1 97.31 136 PHE B C 1
ATOM 4043 O O . PHE B 1 136 ? 6.684 -9.953 -12.516 1 97.31 136 PHE B O 1
ATOM 4050 N N . TYR B 1 137 ? 4.691 -9.68 -13.484 1 97 137 TYR B N 1
ATOM 4051 C CA . TYR B 1 137 ? 5.164 -10.047 -14.812 1 97 137 TYR B CA 1
ATOM 4052 C C . TYR B 1 137 ? 5.812 -8.859 -15.516 1 97 137 TYR B C 1
ATOM 4054 O O . TYR B 1 137 ? 6.34 -9 -16.625 1 97 137 TYR B O 1
ATOM 4062 N N . GLU B 1 138 ? 5.773 -7.723 -14.898 1 96.25 138 GLU B N 1
ATOM 4063 C CA . GLU B 1 138 ? 6.477 -6.512 -15.305 1 96.25 138 GLU B CA 1
ATOM 4064 C C . GLU B 1 138 ? 7.449 -6.047 -14.219 1 96.25 138 GLU B C 1
ATOM 4066 O O . GLU B 1 138 ? 7.453 -6.582 -13.109 1 96.25 138 GLU B O 1
ATOM 4071 N N . ARG B 1 139 ? 8.25 -5.098 -14.633 1 97 139 ARG B N 1
ATOM 4072 C CA . ARG B 1 139 ? 9.133 -4.52 -13.625 1 97 139 ARG B CA 1
ATOM 4073 C C . ARG B 1 139 ? 8.352 -3.631 -12.664 1 97 139 ARG B C 1
ATOM 4075 O O . ARG B 1 139 ? 7.621 -2.73 -13.086 1 97 139 ARG B O 1
ATOM 4082 N N . ILE B 1 140 ? 8.5 -3.895 -11.383 1 97.94 140 ILE B N 1
ATOM 4083 C CA . ILE B 1 140 ? 7.75 -3.143 -10.383 1 97.94 140 ILE B CA 1
ATOM 4084 C C . ILE B 1 140 ? 8.703 -2.619 -9.312 1 97.94 140 ILE B C 1
ATOM 4086 O O . ILE B 1 140 ? 8.266 -1.978 -8.352 1 97.94 140 ILE B O 1
ATOM 4090 N N . PHE B 1 141 ? 9.984 -2.859 -9.438 1 98.56 141 PHE B N 1
ATOM 4091 C CA . PHE B 1 141 ? 11.031 -2.371 -8.547 1 98.56 141 PHE B CA 1
ATOM 4092 C C . PHE B 1 141 ? 12.18 -1.769 -9.336 1 98.56 141 PHE B C 1
ATOM 4094 O O . PHE B 1 141 ? 12.391 -2.119 -10.5 1 98.56 141 PHE B O 1
ATOM 4101 N N . PRO B 1 142 ? 12.945 -0.861 -8.711 1 97.81 142 PRO B N 1
ATOM 4102 C CA . PRO B 1 142 ? 14.172 -0.375 -9.344 1 97.81 142 PRO B CA 1
ATOM 4103 C C . PRO B 1 142 ? 15.203 -1.483 -9.57 1 97.81 142 PRO B C 1
ATOM 4105 O O . PRO B 1 142 ? 15.078 -2.568 -8.992 1 97.81 142 PRO B O 1
ATOM 4108 N N . LYS B 1 143 ? 16.141 -1.181 -10.43 1 97 143 LYS B N 1
ATOM 4109 C CA . LYS B 1 143 ? 17.203 -2.127 -10.734 1 97 143 LYS B CA 1
ATOM 4110 C C . LYS B 1 143 ? 17.969 -2.516 -9.484 1 97 143 LYS B C 1
ATOM 4112 O O . LYS B 1 143 ? 18.312 -1.656 -8.664 1 97 143 LYS B O 1
ATOM 4117 N N . SER B 1 144 ? 18.156 -3.83 -9.297 1 96.06 144 SER B N 1
ATOM 4118 C CA . SER B 1 144 ? 19.016 -4.379 -8.258 1 96.06 144 SER B CA 1
ATOM 4119 C C . SER B 1 144 ? 18.656 -3.811 -6.887 1 96.06 144 SER B C 1
ATOM 4121 O O . SER B 1 144 ? 19.531 -3.34 -6.156 1 96.06 144 SER B O 1
ATOM 4123 N N . SER B 1 145 ? 17.391 -3.893 -6.559 1 96.81 145 SER B N 1
ATOM 4124 C CA . SER B 1 145 ? 16.938 -3.229 -5.34 1 96.81 145 SER B CA 1
ATOM 4125 C C . SER B 1 145 ? 16.344 -4.227 -4.352 1 96.81 145 SER B C 1
ATOM 4127 O O . SER B 1 145 ? 16.062 -3.879 -3.203 1 96.81 145 SER B O 1
ATOM 4129 N N . VAL B 1 146 ? 16.156 -5.465 -4.75 1 98.38 146 VAL B N 1
ATOM 4130 C CA . VAL B 1 146 ? 15.531 -6.461 -3.883 1 98.38 146 VAL B CA 1
ATOM 4131 C C . VAL B 1 146 ? 16.516 -7.609 -3.633 1 98.38 146 VAL B C 1
ATOM 4133 O O . VAL B 1 146 ? 17.172 -8.086 -4.562 1 98.38 146 VAL B O 1
ATOM 4136 N N . ASN B 1 147 ? 16.609 -8.07 -2.387 1 98.44 147 ASN B N 1
ATOM 4137 C CA . ASN B 1 147 ? 17.531 -9.133 -2.029 1 98.44 147 ASN B CA 1
ATOM 4138 C C . ASN B 1 147 ? 16.875 -10.508 -2.107 1 98.44 147 ASN B C 1
ATOM 4140 O O . ASN B 1 147 ? 17.516 -11.492 -2.475 1 98.44 147 ASN B O 1
ATOM 4144 N N . VAL B 1 148 ? 15.625 -10.547 -1.719 1 98.75 148 VAL B N 1
ATOM 4145 C CA . VAL B 1 148 ? 14.914 -11.812 -1.694 1 98.75 148 VAL B CA 1
ATOM 4146 C C . VAL B 1 148 ? 13.5 -11.625 -2.256 1 98.75 148 VAL B C 1
ATOM 4148 O O . VAL B 1 148 ? 12.734 -10.805 -1.755 1 98.75 148 VAL B O 1
ATOM 4151 N N . PHE B 1 149 ? 13.188 -12.359 -3.271 1 98.75 149 PHE B N 1
ATOM 4152 C CA . PHE B 1 149 ? 11.812 -12.484 -3.734 1 98.75 149 PHE B CA 1
ATOM 4153 C C . PHE B 1 149 ? 11.188 -13.789 -3.258 1 98.75 149 PHE B C 1
ATOM 4155 O O . PHE B 1 149 ? 11.805 -14.852 -3.369 1 98.75 149 PHE B O 1
ATOM 4162 N N . LEU B 1 150 ? 9.992 -13.641 -2.74 1 97.94 150 LEU B N 1
ATOM 4163 C CA . LEU B 1 150 ? 9.102 -14.758 -2.447 1 97.94 150 LEU B CA 1
ATOM 4164 C C . LEU B 1 150 ? 7.875 -14.727 -3.35 1 97.94 150 LEU B C 1
ATOM 4166 O O . LEU B 1 150 ? 7.301 -13.664 -3.584 1 97.94 150 LEU B O 1
ATOM 4170 N N . SER B 1 151 ? 7.523 -15.812 -3.896 1 97.75 151 SER B N 1
ATOM 4171 C CA . SER B 1 151 ? 6.254 -15.969 -4.598 1 97.75 151 SER B CA 1
ATOM 4172 C C . SER B 1 151 ? 5.629 -17.328 -4.324 1 97.75 151 SER B C 1
ATOM 4174 O O . SER B 1 151 ? 6.156 -18.359 -4.754 1 97.75 151 SER B O 1
ATOM 4176 N N . THR B 1 152 ? 4.492 -17.297 -3.643 1 96.12 152 THR B N 1
ATOM 4177 C CA . THR B 1 152 ? 3.918 -18.562 -3.23 1 96.12 152 THR B CA 1
ATOM 4178 C C . THR B 1 152 ? 2.5 -18.719 -3.777 1 96.12 152 THR B C 1
ATOM 4180 O O . THR B 1 152 ? 1.633 -17.891 -3.512 1 96.12 152 THR B O 1
ATOM 4183 N N . ASN B 1 153 ? 2.312 -19.75 -4.551 1 93 153 ASN B N 1
ATOM 4184 C CA . ASN B 1 153 ? 1.022 -20.188 -5.078 1 93 153 ASN B CA 1
ATOM 4185 C C . ASN B 1 153 ? 0.409 -19.141 -5.992 1 93 153 ASN B C 1
ATOM 4187 O O . ASN B 1 153 ? -0.797 -18.891 -5.941 1 93 153 ASN B O 1
ATOM 4191 N N . THR B 1 154 ? 1.228 -18.531 -6.781 1 93.81 154 THR B N 1
ATOM 4192 C CA . THR B 1 154 ? 0.697 -17.438 -7.586 1 93.81 154 THR B CA 1
ATOM 4193 C C . THR B 1 154 ? 1.123 -17.578 -9.047 1 93.81 154 THR B C 1
ATOM 4195 O O . THR B 1 154 ? 0.361 -17.25 -9.953 1 93.81 154 THR B O 1
ATOM 4198 N N . LEU B 1 155 ? 2.186 -18.172 -9.375 1 95.75 155 LEU B N 1
ATOM 4199 C CA . LEU B 1 155 ? 2.799 -18.094 -10.695 1 95.75 155 LEU B CA 1
ATOM 4200 C C . LEU B 1 155 ? 2.045 -18.969 -11.688 1 95.75 155 LEU B C 1
ATOM 4202 O O . LEU B 1 155 ? 2.246 -18.859 -12.898 1 95.75 155 LEU B O 1
ATOM 4206 N N . HIS B 1 156 ? 1.156 -19.875 -11.242 1 93.75 156 HIS B N 1
ATOM 4207 C CA . HIS B 1 156 ? 0.319 -20.641 -12.156 1 93.75 156 HIS B CA 1
ATOM 4208 C C . HIS B 1 156 ? -0.849 -19.797 -12.672 1 93.75 156 HIS B C 1
ATOM 4210 O O . HIS B 1 156 ? -1.507 -20.172 -13.641 1 93.75 156 HIS B O 1
ATOM 4216 N N . TRP B 1 157 ? -1.102 -18.719 -11.969 1 94.06 157 TRP B N 1
ATOM 4217 C CA . TRP B 1 157 ? -1.998 -17.703 -12.523 1 94.06 157 TRP B CA 1
ATOM 4218 C C . TRP B 1 157 ? -1.299 -16.906 -13.617 1 94.06 157 TRP B C 1
ATOM 4220 O O . TRP B 1 157 ? -0.436 -16.062 -13.32 1 94.06 157 TRP B O 1
ATOM 4230 N N . ILE B 1 158 ? -1.728 -17.078 -14.812 1 94.94 158 ILE B N 1
ATOM 4231 C CA . ILE B 1 158 ? -1.088 -16.359 -15.906 1 94.94 158 ILE B CA 1
ATOM 4232 C C . ILE B 1 158 ? -1.715 -14.969 -16.047 1 94.94 158 ILE B C 1
ATOM 4234 O O . ILE B 1 158 ? -2.783 -14.703 -15.492 1 94.94 158 ILE B O 1
ATOM 4238 N N . SER B 1 159 ? -1.008 -14.031 -16.672 1 93.75 159 SER B N 1
ATOM 4239 C CA . SER B 1 159 ? -1.352 -12.617 -16.688 1 93.75 159 SER B CA 1
ATOM 4240 C C . SER B 1 159 ? -2.73 -12.383 -17.297 1 93.75 159 SER B C 1
ATOM 4242 O O . SER B 1 159 ? -3.402 -11.406 -16.969 1 93.75 159 SER B O 1
ATOM 4244 N N . GLN B 1 160 ? -3.148 -13.258 -18.219 1 92.38 160 GLN B N 1
ATOM 4245 C CA . GLN B 1 160 ? -4.438 -13.195 -18.906 1 92.38 160 GLN B CA 1
ATOM 4246 C C . GLN B 1 160 ? -4.727 -14.5 -19.641 1 92.38 160 GLN B C 1
ATOM 4248 O O . GLN B 1 160 ? -3.807 -15.25 -19.984 1 92.38 160 GLN B O 1
ATOM 4253 N N . ALA B 1 161 ? -6.008 -14.727 -19.828 1 93.31 161 ALA B N 1
ATOM 4254 C CA . ALA B 1 161 ? -6.328 -15.758 -20.797 1 93.31 161 ALA B CA 1
ATOM 4255 C C . ALA B 1 161 ? -5.863 -15.359 -22.203 1 93.31 161 ALA B C 1
ATOM 4257 O O . ALA B 1 161 ? -5.949 -14.188 -22.578 1 93.31 161 ALA B O 1
ATOM 4258 N N . PRO B 1 162 ? -5.387 -16.406 -22.891 1 95.38 162 PRO B N 1
ATOM 4259 C CA . PRO B 1 162 ? -5 -16.047 -24.25 1 95.38 162 PRO B CA 1
ATOM 4260 C C . PRO B 1 162 ? -6.129 -15.359 -25.031 1 95.38 162 PRO B C 1
ATOM 4262 O O . PRO B 1 162 ? -7.281 -15.797 -24.953 1 95.38 162 PRO B O 1
ATOM 4265 N N . ARG B 1 163 ? -5.805 -14.336 -25.75 1 92.31 163 ARG B N 1
ATOM 4266 C CA . ARG B 1 163 ? -6.812 -13.562 -26.469 1 92.31 163 ARG B CA 1
ATOM 4267 C C . ARG B 1 163 ? -7.504 -14.414 -27.531 1 92.31 163 ARG B C 1
ATOM 4269 O O . ARG B 1 163 ? -8.703 -14.25 -27.781 1 92.31 163 ARG B O 1
ATOM 4276 N N . GLU B 1 164 ? -6.789 -15.289 -28.047 1 95.56 164 GLU B N 1
ATOM 4277 C CA . GLU B 1 164 ? -7.273 -16.094 -29.156 1 95.56 164 GLU B CA 1
ATOM 4278 C C . GLU B 1 164 ? -8.414 -17.016 -28.719 1 95.56 164 GLU B C 1
ATOM 4280 O O . GLU B 1 164 ? -9.242 -17.406 -29.547 1 95.56 164 GLU B O 1
ATOM 4285 N N . VAL B 1 165 ? -8.5 -17.359 -27.484 1 95.94 165 VAL B N 1
ATOM 4286 C CA . VAL B 1 165 ? -9.445 -18.375 -27.031 1 95.94 165 VAL B CA 1
ATOM 4287 C C . VAL B 1 165 ? -10.859 -17.781 -27 1 95.94 165 VAL B C 1
ATOM 4289 O O . VAL B 1 165 ? -11.836 -18.516 -26.906 1 95.94 165 VAL B O 1
ATOM 4292 N N . THR B 1 166 ? -10.977 -16.422 -27.062 1 93.88 166 THR B N 1
ATOM 4293 C CA . THR B 1 166 ? -12.289 -15.781 -27.078 1 93.88 166 THR B CA 1
ATOM 4294 C C . THR B 1 166 ? -12.602 -15.234 -28.469 1 93.88 166 THR B C 1
ATOM 4296 O O . THR B 1 166 ? -13.641 -14.609 -28.688 1 93.88 166 THR B O 1
ATOM 4299 N N . ASP B 1 167 ? -11.703 -15.367 -29.391 1 95.38 167 ASP B N 1
ATOM 4300 C CA . ASP B 1 167 ? -11.891 -14.938 -30.766 1 95.38 167 ASP B CA 1
ATOM 4301 C C . ASP B 1 167 ? -12.547 -16.031 -31.609 1 95.38 167 ASP B C 1
ATOM 4303 O O . ASP B 1 167 ? -11.906 -17.031 -31.953 1 95.38 167 ASP B O 1
ATOM 4307 N N . GLU B 1 168 ? -13.695 -15.805 -32.094 1 94.88 168 GLU B N 1
ATOM 4308 C CA . GLU B 1 168 ? -14.492 -16.812 -32.781 1 94.88 168 GLU B CA 1
ATOM 4309 C C . GLU B 1 168 ? -13.844 -17.203 -34.125 1 94.88 168 GLU B C 1
ATOM 4311 O O . GLU B 1 168 ? -14.125 -18.266 -34.656 1 94.88 168 GLU B O 1
ATOM 4316 N N . ASN B 1 169 ? -13.008 -16.391 -34.562 1 96.44 169 ASN B N 1
ATOM 4317 C CA . ASN B 1 169 ? -12.367 -16.641 -35.844 1 96.44 169 ASN B CA 1
ATOM 4318 C C . ASN B 1 169 ? -11.023 -17.344 -35.688 1 96.44 169 ASN B C 1
ATOM 4320 O O . ASN B 1 169 ? -10.375 -17.688 -36.656 1 96.44 169 ASN B O 1
ATOM 4324 N N . SER B 1 170 ? -10.672 -17.625 -34.5 1 96.69 170 SER B N 1
ATOM 4325 C CA . SER B 1 170 ? -9.383 -18.25 -34.219 1 96.69 170 SER B CA 1
ATOM 4326 C C . SER B 1 170 ? -9.508 -19.781 -34.156 1 96.69 170 SER B C 1
ATOM 4328 O O . SER B 1 170 ? -10.523 -20.297 -33.688 1 96.69 170 SER B O 1
ATOM 4330 N N . ALA B 1 171 ? -8.477 -20.438 -34.594 1 96.94 171 ALA B N 1
ATOM 4331 C CA . ALA B 1 171 ? -8.414 -21.875 -34.438 1 96.94 171 ALA B CA 1
ATOM 4332 C C . ALA B 1 171 ? -8.406 -22.281 -32.969 1 96.94 171 ALA B C 1
ATOM 4334 O O . ALA B 1 171 ? -8.781 -23.391 -32.625 1 96.94 171 ALA B O 1
ATOM 4335 N N . ALA B 1 172 ? -8.062 -21.406 -32.094 1 96.81 172 ALA B N 1
ATOM 4336 C CA . ALA B 1 172 ? -7.984 -21.656 -30.656 1 96.81 172 ALA B CA 1
ATOM 4337 C C . ALA B 1 172 ? -9.242 -21.156 -29.953 1 96.81 172 ALA B C 1
ATOM 4339 O O . ALA B 1 172 ? -9.25 -21 -28.719 1 96.81 172 ALA B O 1
ATOM 4340 N N . TYR B 1 173 ? -10.203 -20.875 -30.75 1 96.38 173 TYR B N 1
ATOM 4341 C CA . TYR B 1 173 ? -11.477 -20.516 -30.125 1 96.38 173 TYR B CA 1
ATOM 4342 C C . TYR B 1 173 ? -11.961 -21.625 -29.203 1 96.38 173 TYR B C 1
ATOM 4344 O O . TYR B 1 173 ? -12.195 -22.75 -29.641 1 96.38 173 TYR B O 1
ATOM 4352 N N . ASN B 1 174 ? -12.156 -21.359 -27.891 1 94.5 174 ASN B N 1
ATOM 4353 C CA . ASN B 1 174 ? -12.469 -22.375 -26.906 1 94.5 174 ASN B CA 1
ATOM 4354 C C . ASN B 1 174 ? -13.977 -22.516 -26.688 1 94.5 174 ASN B C 1
ATOM 4356 O O . ASN B 1 174 ? -14.453 -22.484 -25.547 1 94.5 174 ASN B O 1
ATOM 4360 N N . LYS B 1 175 ? -14.641 -22.672 -27.734 1 90.88 175 LYS B N 1
ATOM 4361 C CA . LYS B 1 175 ? -16.094 -22.766 -27.688 1 90.88 175 LYS B CA 1
ATOM 4362 C C . LYS B 1 175 ? -16.547 -23.938 -26.828 1 90.88 175 LYS B C 1
ATOM 4364 O O . LYS B 1 175 ? -16.031 -25.047 -26.953 1 90.88 175 LYS B O 1
ATOM 4369 N N . GLY B 1 176 ? -17.469 -23.641 -25.938 1 90.94 176 GLY B N 1
ATOM 4370 C CA . GLY B 1 176 ? -18.094 -24.688 -25.156 1 90.94 176 GLY B CA 1
ATOM 4371 C C . GLY B 1 176 ? -17.328 -25.016 -23.891 1 90.94 176 GLY B C 1
ATOM 4372 O O . GLY B 1 176 ? -17.688 -25.953 -23.172 1 90.94 176 GLY B O 1
ATOM 4373 N N . ARG B 1 177 ? -16.25 -24.25 -23.656 1 91.81 177 ARG B N 1
ATOM 4374 C CA . ARG B 1 177 ? -15.43 -24.547 -22.484 1 91.81 177 ARG B CA 1
ATOM 4375 C C . ARG B 1 177 ? -14.961 -23.266 -21.812 1 91.81 177 ARG B C 1
ATOM 4377 O O . ARG B 1 177 ? -14.992 -22.188 -22.422 1 91.81 177 ARG B O 1
ATOM 4384 N N . ILE B 1 178 ? -14.523 -23.422 -20.516 1 91.81 178 ILE B N 1
ATOM 4385 C CA . ILE B 1 178 ? -14.023 -22.234 -19.812 1 91.81 178 ILE B CA 1
ATOM 4386 C C . ILE B 1 178 ? -12.539 -22.406 -19.516 1 91.81 178 ILE B C 1
ATOM 4388 O O . ILE B 1 178 ? -11.906 -21.516 -18.953 1 91.81 178 ILE B O 1
ATOM 4392 N N . TRP B 1 179 ? -12.031 -23.641 -19.828 1 89.75 179 TRP B N 1
ATOM 4393 C CA . TRP B 1 179 ? -10.625 -23.922 -19.547 1 89.75 179 TRP B CA 1
ATOM 4394 C C . TRP B 1 179 ? -10.078 -24.969 -20.5 1 89.75 179 TRP B C 1
ATOM 4396 O O . TRP B 1 179 ? -10.547 -25.109 -21.641 1 89.75 179 TRP B O 1
ATOM 4406 N N . LEU B 1 180 ? -9.039 -25.781 -20.109 1 87.75 180 LEU B N 1
ATOM 4407 C CA . LEU B 1 180 ? -8.258 -26.609 -21.016 1 87.75 180 LEU B CA 1
ATOM 4408 C C . LEU B 1 180 ? -8.883 -28 -21.141 1 87.75 180 LEU B C 1
ATOM 4410 O O . LEU B 1 180 ? -8.656 -28.688 -22.141 1 87.75 180 LEU B O 1
ATOM 4414 N N . HIS B 1 181 ? -9.656 -28.375 -20.188 1 82.81 181 HIS B N 1
ATOM 4415 C CA . HIS B 1 181 ? -10.156 -29.734 -20.219 1 82.81 181 HIS B CA 1
ATOM 4416 C C . HIS B 1 181 ? -11.094 -29.969 -21.391 1 82.81 181 HIS B C 1
ATOM 4418 O O . HIS B 1 181 ? -12.133 -29.312 -21.5 1 82.81 181 HIS B O 1
ATOM 4424 N N . GLY B 1 182 ? -10.703 -30.953 -22.219 1 81.38 182 GLY B N 1
ATOM 4425 C CA . GLY B 1 182 ? -11.516 -31.281 -23.375 1 81.38 182 GLY B CA 1
ATOM 4426 C C . GLY B 1 182 ? -11.352 -30.281 -24.516 1 81.38 182 GLY B C 1
ATOM 4427 O O . GLY B 1 182 ? -12.078 -30.344 -25.516 1 81.38 182 GLY B O 1
ATOM 4428 N N . ALA B 1 183 ? -10.438 -29.391 -24.375 1 88.38 183 ALA B N 1
ATOM 4429 C CA . ALA B 1 183 ? -10.203 -28.391 -25.422 1 88.38 183 ALA B CA 1
ATOM 4430 C C . ALA B 1 183 ? -9.414 -28.984 -26.578 1 88.38 183 ALA B C 1
ATOM 4432 O O . ALA B 1 183 ? -8.914 -30.109 -26.5 1 88.38 183 ALA B O 1
ATOM 4433 N N . ASN B 1 184 ? -9.438 -28.266 -27.703 1 89.19 184 ASN B N 1
ATOM 4434 C CA . ASN B 1 184 ? -8.633 -28.734 -28.828 1 89.19 184 ASN B CA 1
ATOM 4435 C C . ASN B 1 184 ? -7.164 -28.375 -28.656 1 89.19 184 ASN B C 1
ATOM 4437 O O . ASN B 1 184 ? -6.805 -27.641 -27.734 1 89.19 184 ASN B O 1
ATOM 4441 N N . GLU B 1 185 ? -6.387 -28.844 -29.547 1 92.06 185 GLU B N 1
ATOM 4442 C CA . GLU B 1 185 ? -4.938 -28.719 -29.422 1 92.06 185 GLU B CA 1
ATOM 4443 C C . GLU B 1 185 ? -4.496 -27.266 -29.531 1 92.06 185 GLU B C 1
ATOM 4445 O O . GLU B 1 185 ? -3.525 -26.859 -28.891 1 92.06 185 GLU B O 1
ATOM 4450 N N . HIS B 1 186 ? -5.188 -26.469 -30.297 1 95.81 186 HIS B N 1
ATOM 4451 C CA . HIS B 1 186 ? -4.82 -25.078 -30.5 1 95.81 186 HIS B CA 1
ATOM 4452 C C . HIS B 1 186 ? -5.043 -24.266 -29.219 1 95.81 186 HIS B C 1
ATOM 4454 O O . HIS B 1 186 ? -4.297 -23.328 -28.953 1 95.81 186 HIS B O 1
ATOM 4460 N N . VAL B 1 187 ? -6.062 -24.609 -28.469 1 95.12 187 VAL B N 1
ATOM 4461 C CA . VAL B 1 187 ? -6.332 -23.953 -27.188 1 95.12 187 VAL B CA 1
ATOM 4462 C C . VAL B 1 187 ? -5.211 -24.266 -26.203 1 95.12 187 VAL B C 1
ATOM 4464 O O . VAL B 1 187 ? -4.691 -23.359 -25.547 1 95.12 187 VAL B O 1
ATOM 4467 N N . ILE B 1 188 ? -4.84 -25.5 -26.156 1 93.12 188 ILE B N 1
ATOM 4468 C CA . ILE B 1 188 ? -3.775 -25.938 -25.25 1 93.12 188 ILE B CA 1
ATOM 4469 C C . ILE B 1 188 ? -2.477 -25.219 -25.609 1 93.12 188 ILE B C 1
ATOM 4471 O O . ILE B 1 188 ? -1.782 -24.703 -24.719 1 93.12 188 ILE B O 1
ATOM 4475 N N . ASP B 1 189 ? -2.199 -25.109 -26.859 1 95.56 189 ASP B N 1
ATOM 4476 C CA . ASP B 1 189 ? -0.995 -24.422 -27.312 1 95.56 189 ASP B CA 1
ATOM 4477 C C . ASP B 1 189 ? -1.022 -22.953 -26.953 1 95.56 189 ASP B C 1
ATOM 4479 O O . ASP B 1 189 ? 0.01 -22.375 -26.594 1 95.56 189 ASP B O 1
ATOM 4483 N N . ALA B 1 190 ? -2.16 -22.359 -27.094 1 96.88 190 ALA B N 1
ATOM 4484 C CA . ALA B 1 190 ? -2.299 -20.938 -26.766 1 96.88 190 ALA B CA 1
ATOM 4485 C C . ALA B 1 190 ? -2.023 -20.688 -25.281 1 96.88 190 ALA B C 1
ATOM 4487 O O . ALA B 1 190 ? -1.305 -19.75 -24.922 1 96.88 190 ALA B O 1
ATOM 4488 N N . TYR B 1 191 ? -2.537 -21.531 -24.438 1 95.38 191 TYR B N 1
ATOM 4489 C CA . TYR B 1 191 ? -2.309 -21.406 -23 1 95.38 191 TYR B CA 1
ATOM 4490 C C . TYR B 1 191 ? -0.846 -21.672 -22.656 1 95.38 191 TYR B C 1
ATOM 4492 O O . TYR B 1 191 ? -0.26 -20.969 -21.844 1 95.38 191 TYR B O 1
ATOM 4500 N N . LYS B 1 192 ? -0.317 -22.672 -23.281 1 95.25 192 LYS B N 1
ATOM 4501 C CA . LYS B 1 192 ? 1.1 -22.969 -23.094 1 95.25 192 LYS B CA 1
ATOM 4502 C C . LYS B 1 192 ? 1.968 -21.766 -23.453 1 95.25 192 LYS B C 1
ATOM 4504 O O . LYS B 1 192 ? 2.854 -21.375 -22.703 1 95.25 192 LYS B O 1
ATOM 4509 N N . ARG B 1 193 ? 1.697 -21.203 -24.578 1 97.31 193 ARG B N 1
ATOM 4510 C CA . ARG B 1 193 ? 2.455 -20.047 -25.047 1 97.31 193 ARG B CA 1
ATOM 4511 C C . ARG B 1 193 ? 2.318 -18.875 -24.078 1 97.31 193 ARG B C 1
ATOM 4513 O O . ARG B 1 193 ? 3.309 -18.234 -23.734 1 97.31 193 ARG B O 1
ATOM 4520 N N . GLN B 1 194 ? 1.125 -18.641 -23.656 1 96.69 194 GLN B N 1
ATOM 4521 C CA . GLN B 1 194 ? 0.879 -17.547 -22.703 1 96.69 194 GLN B CA 1
ATOM 4522 C C . GLN B 1 194 ? 1.604 -17.797 -21.391 1 96.69 194 GLN B C 1
ATOM 4524 O O . GLN B 1 194 ? 2.236 -16.906 -20.844 1 96.69 194 GLN B O 1
ATOM 4529 N N . GLY B 1 195 ? 1.505 -19.016 -20.875 1 96.69 195 GLY B N 1
ATOM 4530 C CA . GLY B 1 195 ? 2.17 -19.375 -19.625 1 96.69 195 GLY B CA 1
ATOM 4531 C C . GLY B 1 195 ? 3.682 -19.25 -19.703 1 96.69 195 GLY B C 1
ATOM 4532 O O . GLY B 1 195 ? 4.316 -18.719 -18.797 1 96.69 195 GLY B O 1
ATOM 4533 N N . GLU B 1 196 ? 4.23 -19.75 -20.75 1 97.69 196 GLU B N 1
ATOM 4534 C CA . GLU B 1 196 ? 5.676 -19.688 -20.953 1 97.69 196 GLU B CA 1
ATOM 4535 C C . GLU B 1 196 ? 6.141 -18.234 -21.109 1 97.69 196 GLU B C 1
ATOM 4537 O O . GLU B 1 196 ? 7.172 -17.844 -20.547 1 97.69 196 GLU B O 1
ATOM 4542 N N . ASN B 1 197 ? 5.395 -17.484 -21.891 1 97.88 197 ASN B N 1
ATOM 4543 C CA . ASN B 1 197 ? 5.727 -16.078 -22.047 1 97.88 197 ASN B CA 1
ATOM 4544 C C . ASN B 1 197 ? 5.684 -15.336 -20.703 1 97.88 197 ASN B C 1
ATOM 4546 O O . ASN B 1 197 ? 6.555 -14.516 -20.422 1 97.88 197 ASN B O 1
ATOM 4550 N N . ASP B 1 198 ? 4.664 -15.578 -19.969 1 97.69 198 ASP B N 1
ATOM 4551 C CA . ASP B 1 198 ? 4.539 -14.938 -18.656 1 97.69 198 ASP B CA 1
ATOM 4552 C C . ASP B 1 198 ? 5.711 -15.305 -17.75 1 97.69 198 ASP B C 1
ATOM 4554 O O . ASP B 1 198 ? 6.262 -14.445 -17.062 1 97.69 198 ASP B O 1
ATOM 4558 N N . MET B 1 199 ? 6.078 -16.578 -17.75 1 98.31 199 MET B N 1
ATOM 4559 C CA . MET B 1 199 ? 7.219 -17.016 -16.938 1 98.31 199 MET B CA 1
ATOM 4560 C C . MET B 1 199 ? 8.492 -16.297 -17.375 1 98.31 199 MET B C 1
ATOM 4562 O O . MET B 1 199 ? 9.281 -15.844 -16.547 1 98.31 199 MET B O 1
ATOM 4566 N N . ARG B 1 200 ? 8.711 -16.188 -18.641 1 98.56 200 ARG B N 1
ATOM 4567 C CA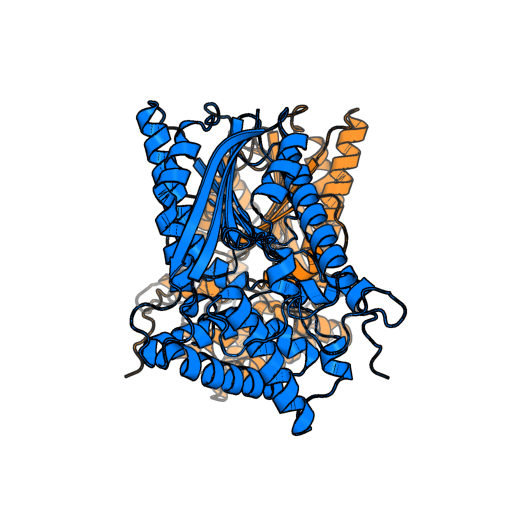 . ARG B 1 200 ? 9.875 -15.469 -19.156 1 98.56 200 ARG B CA 1
ATOM 4568 C C . ARG B 1 200 ? 9.844 -14 -18.766 1 98.56 200 ARG B C 1
ATOM 4570 O O . ARG B 1 200 ? 10.859 -13.438 -18.359 1 98.56 200 ARG B O 1
ATOM 4577 N N . ASN B 1 201 ? 8.672 -13.359 -18.938 1 98.5 201 ASN B N 1
ATOM 4578 C CA . ASN B 1 201 ? 8.531 -11.969 -18.516 1 98.5 201 ASN B CA 1
ATOM 4579 C C . ASN B 1 201 ? 8.859 -11.797 -17.031 1 98.5 201 ASN B C 1
ATOM 4581 O O . ASN B 1 201 ? 9.531 -10.836 -16.641 1 98.5 201 ASN B O 1
ATOM 4585 N N . PHE B 1 202 ? 8.367 -12.75 -16.281 1 98.62 202 PHE B N 1
ATOM 4586 C CA . PHE B 1 202 ? 8.625 -12.758 -14.844 1 98.62 202 PHE B CA 1
ATOM 4587 C C . PHE B 1 202 ? 10.125 -12.82 -14.562 1 98.62 202 PHE B C 1
ATOM 4589 O O . PHE B 1 202 ? 10.664 -11.992 -13.828 1 98.62 202 PHE B O 1
ATOM 4596 N N . LEU B 1 203 ? 10.773 -13.734 -15.109 1 98.75 203 LEU B N 1
ATOM 4597 C CA . LEU B 1 203 ? 12.195 -13.922 -14.883 1 98.75 203 LEU B CA 1
ATOM 4598 C C . LEU B 1 203 ? 13 -12.742 -15.414 1 98.75 203 LEU B C 1
ATOM 4600 O O . LEU B 1 203 ? 13.969 -12.312 -14.789 1 98.75 203 LEU B O 1
ATOM 4604 N N . ASP B 1 204 ? 12.617 -12.203 -16.562 1 98.62 204 ASP B N 1
ATOM 4605 C CA . ASP B 1 204 ? 13.281 -11.031 -17.125 1 98.62 204 ASP B CA 1
ATOM 4606 C C . ASP B 1 204 ? 13.211 -9.852 -16.156 1 98.62 204 ASP B C 1
ATOM 4608 O O . ASP B 1 204 ? 14.188 -9.117 -15.984 1 98.62 204 ASP B O 1
ATOM 4612 N N . ALA B 1 205 ? 12.055 -9.648 -15.586 1 98.56 205 ALA B N 1
ATOM 4613 C CA . ALA B 1 205 ? 11.891 -8.578 -14.594 1 98.56 205 ALA B CA 1
ATOM 4614 C C . ALA B 1 205 ? 12.758 -8.836 -13.367 1 98.56 205 ALA B C 1
ATOM 4616 O O . ALA B 1 205 ? 13.422 -7.922 -12.867 1 98.56 205 ALA B O 1
ATOM 4617 N N . LYS B 1 206 ? 12.781 -10.078 -12.891 1 98.56 206 LYS B N 1
ATOM 4618 C CA . LYS B 1 206 ? 13.508 -10.414 -11.672 1 98.56 206 LYS B CA 1
ATOM 4619 C C . LYS B 1 206 ? 15.016 -10.336 -11.898 1 98.56 206 LYS B C 1
ATOM 4621 O O . LYS B 1 206 ? 15.773 -10.008 -10.977 1 98.56 206 LYS B O 1
ATOM 4626 N N . VAL B 1 207 ? 15.461 -10.609 -13.094 1 97.88 207 VAL B N 1
ATOM 4627 C CA . VAL B 1 207 ? 16.875 -10.445 -13.438 1 97.88 207 VAL B CA 1
ATOM 4628 C C . VAL B 1 207 ? 17.297 -9 -13.195 1 97.88 207 VAL B C 1
ATOM 4630 O O . VAL B 1 207 ? 18.391 -8.742 -12.711 1 97.88 207 VAL B O 1
ATOM 4633 N N . GLN B 1 208 ? 16.469 -8.094 -13.5 1 97.62 208 GLN B N 1
ATOM 4634 C CA . GLN B 1 208 ? 16.781 -6.676 -13.359 1 97.62 208 GLN B CA 1
ATOM 4635 C C . GLN B 1 208 ? 16.625 -6.215 -11.914 1 97.62 208 GLN B C 1
ATOM 4637 O O . GLN B 1 208 ? 17.438 -5.426 -11.422 1 97.62 208 GLN B O 1
ATOM 4642 N N . GLU B 1 209 ? 15.672 -6.715 -11.219 1 98.5 209 GLU B N 1
ATOM 4643 C CA . GLU B 1 209 ? 15.258 -6.172 -9.93 1 98.5 209 GLU B CA 1
ATOM 4644 C C . GLU B 1 209 ? 16.062 -6.789 -8.789 1 98.5 209 GLU B C 1
ATOM 4646 O O . GLU B 1 209 ? 16.266 -6.156 -7.75 1 98.5 209 GLU B O 1
ATOM 4651 N N . LEU B 1 210 ? 16.422 -8.023 -8.961 1 98.38 210 LEU B N 1
ATOM 4652 C CA . LEU B 1 210 ? 17.141 -8.766 -7.926 1 98.38 210 LEU B CA 1
ATOM 4653 C C . LEU B 1 210 ? 18.594 -8.328 -7.871 1 98.38 210 LEU B C 1
ATOM 4655 O O . LEU B 1 210 ? 19.234 -8.172 -8.914 1 98.38 210 LEU B O 1
ATOM 4659 N N . VAL B 1 211 ? 19.141 -8.117 -6.68 1 97 211 VAL B N 1
ATOM 4660 C CA . VAL B 1 211 ? 20.547 -7.789 -6.516 1 97 211 VAL B CA 1
ATOM 4661 C C . VAL B 1 211 ? 21.406 -9.016 -6.84 1 97 211 VAL B C 1
ATOM 4663 O O . VAL B 1 211 ? 20.984 -10.148 -6.605 1 97 211 VAL B O 1
ATOM 4666 N N . PRO B 1 212 ? 22.625 -8.805 -7.402 1 96.31 212 PRO B N 1
ATOM 4667 C CA . PRO B 1 212 ? 23.531 -9.953 -7.461 1 96.31 212 PRO B CA 1
ATOM 4668 C C . PRO B 1 212 ? 23.719 -10.625 -6.105 1 96.31 212 PRO B C 1
ATOM 4670 O O . PRO B 1 212 ? 23.906 -9.945 -5.094 1 96.31 212 PRO B O 1
ATOM 4673 N N . GLY B 1 213 ? 23.578 -11.945 -6.062 1 97.62 213 GLY B N 1
ATOM 4674 C CA . GLY B 1 213 ? 23.656 -12.68 -4.812 1 97.62 213 GLY B CA 1
ATOM 4675 C C . GLY B 1 213 ? 22.312 -12.812 -4.117 1 97.62 213 GLY B C 1
ATOM 4676 O O . GLY B 1 213 ? 22.219 -13.43 -3.053 1 97.62 213 GLY B O 1
ATOM 4677 N N . GLY B 1 214 ? 21.281 -12.227 -4.754 1 98.44 214 GLY B N 1
ATOM 4678 C CA . GLY B 1 214 ? 19.938 -12.305 -4.195 1 98.44 214 GLY B CA 1
ATOM 4679 C C . GLY B 1 214 ? 19.25 -13.633 -4.48 1 98.44 214 GLY B C 1
ATOM 4680 O O . GLY B 1 214 ? 19.734 -14.422 -5.289 1 98.44 214 GLY B O 1
ATOM 4681 N N . LEU B 1 215 ? 18.156 -13.891 -3.816 1 98.62 215 LEU B N 1
ATOM 4682 C CA . LEU B 1 215 ? 17.453 -15.164 -3.869 1 98.62 215 LEU B CA 1
ATOM 4683 C C . LEU B 1 215 ? 16.047 -14.977 -4.43 1 98.62 215 LEU B C 1
ATOM 4685 O O . LEU B 1 215 ? 15.32 -14.07 -4.008 1 98.62 215 LEU B O 1
ATOM 4689 N N . LEU B 1 216 ? 15.695 -15.727 -5.406 1 98.62 216 LEU B N 1
ATOM 4690 C CA . LEU B 1 216 ? 14.32 -15.867 -5.879 1 98.62 216 LEU B CA 1
ATOM 4691 C C . LEU B 1 216 ? 13.742 -17.219 -5.457 1 98.62 216 LEU B C 1
ATOM 4693 O O . LEU B 1 216 ? 14.211 -18.266 -5.902 1 98.62 216 LEU B O 1
ATOM 4697 N N . TYR B 1 217 ? 12.766 -17.219 -4.617 1 98.19 217 TYR B N 1
ATOM 4698 C CA . TYR B 1 217 ? 12.125 -18.422 -4.09 1 98.19 217 TYR B CA 1
ATOM 4699 C C . TYR B 1 217 ? 10.664 -18.5 -4.516 1 98.19 217 TYR B C 1
ATOM 4701 O O . TYR B 1 217 ? 9.883 -17.578 -4.238 1 98.19 217 TYR B O 1
ATOM 4709 N N . CYS B 1 218 ? 10.273 -19.609 -5.098 1 97.69 218 CYS B N 1
ATOM 4710 C CA . CYS B 1 218 ? 8.922 -19.734 -5.633 1 97.69 218 CYS B CA 1
ATOM 4711 C C . CYS B 1 218 ? 8.328 -21.094 -5.293 1 97.69 218 CYS B C 1
ATOM 4713 O O . CYS B 1 218 ? 9.023 -22.109 -5.332 1 97.69 218 CYS B O 1
ATOM 4715 N N . ILE B 1 219 ? 7.078 -21.094 -4.988 1 96.81 219 ILE B N 1
ATOM 4716 C CA . ILE B 1 219 ? 6.211 -22.266 -4.938 1 96.81 219 ILE B CA 1
ATOM 4717 C C . ILE B 1 219 ? 4.969 -22.031 -5.793 1 96.81 219 ILE B C 1
ATOM 4719 O O . ILE B 1 219 ? 4.234 -21.062 -5.574 1 96.81 219 ILE B O 1
ATOM 4723 N N . PHE B 1 220 ? 4.727 -22.859 -6.746 1 95.56 220 PHE B N 1
ATOM 4724 C CA . PHE B 1 220 ? 3.553 -22.625 -7.582 1 95.56 220 PHE B CA 1
ATOM 4725 C C . PHE B 1 220 ? 3.061 -23.922 -8.195 1 95.56 220 PHE B C 1
ATOM 4727 O O . PHE B 1 220 ? 3.797 -24.922 -8.242 1 95.56 220 PHE B O 1
ATOM 4734 N N . GLY B 1 221 ? 1.838 -23.938 -8.602 1 92.75 221 GLY B N 1
ATOM 4735 C CA . GLY B 1 221 ? 1.211 -25.125 -9.141 1 92.75 221 GLY B CA 1
ATOM 4736 C C . GLY B 1 221 ? 1.94 -25.688 -10.344 1 92.75 221 GLY B C 1
ATOM 4737 O O . GLY B 1 221 ? 2.412 -24.938 -11.203 1 92.75 221 GLY B O 1
ATOM 4738 N N . SER B 1 222 ? 2.049 -27 -10.352 1 91.5 222 SER B N 1
ATOM 4739 C CA . SER B 1 222 ? 2.709 -27.719 -11.438 1 91.5 222 SER B CA 1
ATOM 4740 C C . SER B 1 222 ? 1.761 -28.703 -12.102 1 91.5 222 SER B C 1
ATOM 4742 O O . SER B 1 222 ? 0.78 -29.141 -11.5 1 91.5 222 SER B O 1
ATOM 4744 N N . ALA B 1 223 ? 2.041 -28.922 -13.398 1 84.44 223 ALA B N 1
ATOM 4745 C CA . ALA B 1 223 ? 1.32 -30 -14.07 1 84.44 223 ALA B CA 1
ATOM 4746 C C . ALA B 1 223 ? 1.714 -31.359 -13.508 1 84.44 223 ALA B C 1
ATOM 4748 O O . ALA B 1 223 ? 2.842 -31.547 -13.039 1 84.44 223 ALA B O 1
ATOM 4749 N N . ARG B 1 224 ? 0.727 -32.156 -13.266 1 72.19 224 ARG B N 1
ATOM 4750 C CA . ARG B 1 224 ? 0.961 -33.438 -12.664 1 72.19 224 ARG B CA 1
ATOM 4751 C C . ARG B 1 224 ? 2.066 -34.188 -13.398 1 72.19 224 ARG B C 1
ATOM 4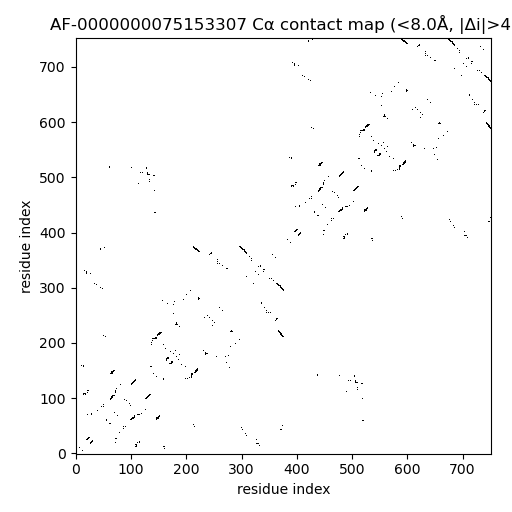753 O O . ARG B 1 224 ? 2.168 -34.125 -14.625 1 72.19 224 ARG B O 1
ATOM 4760 N N . ILE B 1 225 ? 2.996 -34.719 -12.492 1 57.69 225 ILE B N 1
ATOM 4761 C CA . ILE B 1 225 ? 4.203 -35.469 -12.859 1 57.69 225 ILE B CA 1
ATOM 4762 C C . ILE B 1 225 ? 3.82 -36.781 -13.516 1 57.69 225 ILE B C 1
ATOM 4764 O O . ILE B 1 225 ? 4.621 -37.375 -14.242 1 57.69 225 ILE B O 1
ATOM 4768 N N . GLU B 1 226 ? 2.676 -37.25 -13.32 1 54.38 226 GLU B N 1
ATOM 4769 C CA . GLU B 1 226 ? 2.52 -38.656 -13.742 1 54.38 226 GLU B CA 1
ATOM 4770 C C . GLU B 1 226 ? 2.922 -38.844 -15.203 1 54.38 226 GLU B C 1
ATOM 4772 O O . GLU B 1 226 ? 2.975 -37.875 -15.961 1 54.38 226 GLU B O 1
ATOM 4777 N N . ASN B 1 227 ? 3.215 -40.062 -15.508 1 48.62 227 ASN B N 1
ATOM 4778 C CA . ASN B 1 227 ? 3.914 -40.75 -16.594 1 48.62 227 ASN B CA 1
ATOM 4779 C C . ASN B 1 227 ? 3.352 -40.344 -17.953 1 48.62 227 ASN B C 1
ATOM 4781 O O . ASN B 1 227 ? 3.73 -40.906 -18.984 1 48.62 227 ASN B O 1
ATOM 4785 N N . GLY B 1 228 ? 2.424 -39.219 -17.922 1 51.78 228 GLY B N 1
ATOM 4786 C CA . GLY B 1 228 ? 2.051 -38.906 -19.297 1 51.78 228 GLY B CA 1
ATOM 4787 C C . GLY B 1 228 ? 2.213 -37.469 -19.656 1 51.78 228 GLY B C 1
ATOM 4788 O O . GLY B 1 228 ? 2.635 -36.656 -18.828 1 51.78 228 GLY B O 1
ATOM 4789 N N . ASP B 1 229 ? 2.07 -37.188 -20.953 1 56.22 229 ASP B N 1
ATOM 4790 C CA . ASP B 1 229 ? 2.061 -35.875 -21.594 1 56.22 229 ASP B CA 1
ATOM 4791 C C . ASP B 1 229 ? 0.938 -35 -21.047 1 56.22 229 ASP B C 1
ATOM 4793 O O . ASP B 1 229 ? -0.238 -35.375 -21.141 1 56.22 229 ASP B O 1
ATOM 4797 N N . THR B 1 230 ? 1.236 -34.031 -20.141 1 65.44 230 THR B N 1
ATOM 4798 C CA . THR B 1 230 ? 0.295 -33.062 -19.594 1 65.44 230 THR B CA 1
ATOM 4799 C C . THR B 1 230 ? -0.76 -32.688 -20.625 1 65.44 230 THR B C 1
ATOM 4801 O O . THR B 1 230 ? -1.936 -32.531 -20.297 1 65.44 230 THR B O 1
ATOM 4804 N N . ARG B 1 231 ? -0.396 -32.719 -21.781 1 72.62 231 ARG B N 1
ATOM 4805 C CA . ARG B 1 231 ? -1.284 -32.375 -22.875 1 72.62 231 ARG B CA 1
ATOM 4806 C C . ARG B 1 231 ? -2.385 -33.406 -23.047 1 72.62 231 ARG B C 1
ATOM 4808 O O . ARG B 1 231 ? -3.545 -33.062 -23.281 1 72.62 231 ARG B O 1
ATOM 4815 N N . GLU B 1 232 ? -2.033 -34.594 -22.859 1 67.19 232 GLU B N 1
ATOM 4816 C CA . GLU B 1 232 ? -2.988 -35.688 -23.047 1 67.19 232 GLU B CA 1
ATOM 4817 C C . GLU B 1 232 ? -4.086 -35.656 -21.984 1 67.19 232 GLU B C 1
ATOM 4819 O O . GLU B 1 232 ? -5.238 -35.969 -22.266 1 67.19 232 GLU B O 1
ATOM 4824 N N . GLN B 1 233 ? -3.676 -35.125 -20.922 1 70.88 233 GLN B N 1
ATOM 4825 C CA . GLN B 1 233 ? -4.641 -35.031 -19.828 1 70.88 233 GLN B CA 1
ATOM 4826 C C . GLN B 1 233 ? -5.727 -34.031 -20.141 1 70.88 233 GLN B C 1
ATOM 4828 O O . GLN B 1 233 ? -6.883 -34.188 -19.734 1 70.88 233 GLN B O 1
ATOM 4833 N N . TYR B 1 234 ? -5.398 -33.031 -20.859 1 75.31 234 TYR B N 1
ATOM 4834 C CA . TYR B 1 234 ? -6.359 -32 -21.219 1 75.31 234 TYR B CA 1
ATOM 4835 C C . TYR B 1 234 ? -7.246 -32.469 -22.375 1 75.31 234 TYR B C 1
ATOM 4837 O O . TYR B 1 234 ? -8.43 -32.125 -22.422 1 75.31 234 TYR B O 1
ATOM 4845 N N . LEU B 1 235 ? -6.617 -33.281 -23.25 1 71.5 235 LEU B N 1
ATOM 4846 C CA . LEU B 1 235 ? -7.312 -33.656 -24.469 1 71.5 235 LEU B CA 1
ATOM 4847 C C . LEU B 1 235 ? -8.258 -34.844 -24.219 1 71.5 235 LEU B C 1
ATOM 4849 O O . LEU B 1 235 ? -9.188 -35.062 -24.984 1 71.5 235 LEU B O 1
ATOM 4853 N N . ALA B 1 236 ? -7.965 -35.531 -23.109 1 68.31 236 ALA B N 1
ATOM 4854 C CA . ALA B 1 236 ? -8.758 -36.719 -22.844 1 68.31 236 ALA B CA 1
ATOM 4855 C C . ALA B 1 236 ? -10.211 -36.375 -22.562 1 68.31 236 ALA B C 1
ATOM 4857 O O . ALA B 1 236 ? -10.5 -35.375 -21.875 1 68.31 236 ALA B O 1
ATOM 4858 N N . PRO B 1 237 ? -11.039 -37.125 -23.297 1 62.72 237 PRO B N 1
ATOM 4859 C CA . PRO B 1 237 ? -12.453 -36.875 -22.984 1 62.72 237 PRO B CA 1
ATOM 4860 C C . PRO B 1 237 ? -12.789 -37.156 -21.516 1 62.72 237 PRO B C 1
ATOM 4862 O O . PRO B 1 237 ? -12.047 -37.844 -20.828 1 62.72 237 PRO B O 1
ATOM 4865 N N . PHE B 1 238 ? -13.805 -36.469 -21.094 1 59.78 238 PHE B N 1
ATOM 4866 C CA . PHE B 1 238 ? -14.273 -36.688 -19.734 1 59.78 238 PHE B CA 1
ATOM 4867 C C . PHE B 1 238 ? -14.656 -38.156 -19.516 1 59.78 238 PHE B C 1
ATOM 4869 O O . PHE B 1 238 ? -15.336 -38.75 -20.344 1 59.78 238 PHE B O 1
ATOM 4876 N N . SER B 1 239 ? -13.898 -38.781 -18.703 1 59.41 239 SER B N 1
ATOM 4877 C CA . SER B 1 239 ? -14.328 -40.094 -18.266 1 59.41 239 SER B CA 1
ATOM 4878 C C . SER B 1 239 ? -14.703 -40.094 -16.797 1 59.41 239 SER B C 1
ATOM 4880 O O . SER B 1 239 ? -14.016 -39.5 -15.969 1 59.41 239 SER B O 1
ATOM 4882 N N . GLU B 1 240 ? -15.852 -40.5 -16.5 1 55.03 240 GLU B N 1
ATOM 4883 C CA . GLU B 1 240 ? -16.328 -40.625 -15.133 1 55.03 240 GLU B CA 1
ATOM 4884 C C . GLU B 1 240 ? -15.32 -41.375 -14.266 1 55.03 240 GLU B C 1
ATOM 4886 O O . GLU B 1 240 ? -15.289 -41.188 -13.047 1 55.03 240 GLU B O 1
ATOM 4891 N N . ASP B 1 241 ? -14.5 -42.156 -14.938 1 53.62 241 ASP B N 1
ATOM 4892 C CA . ASP B 1 241 ? -13.562 -43 -14.195 1 53.62 241 ASP B CA 1
ATOM 4893 C C . ASP B 1 241 ? -12.242 -42.25 -13.953 1 53.62 241 ASP B C 1
ATOM 4895 O O . ASP B 1 241 ? -11.289 -42.844 -13.445 1 53.62 241 ASP B O 1
ATOM 4899 N N . GLU B 1 242 ? -12.352 -41.031 -14.312 1 57.19 242 GLU B N 1
ATOM 4900 C CA . GLU B 1 242 ? -11.07 -40.344 -14.227 1 57.19 242 GLU B CA 1
ATOM 4901 C C . GLU B 1 242 ? -10.703 -40.062 -12.773 1 57.19 242 GLU B C 1
ATOM 4903 O O . GLU B 1 242 ? -11.531 -39.594 -11.992 1 57.19 242 GLU B O 1
ATOM 4908 N N . THR B 1 243 ? -9.594 -40.562 -12.352 1 53.19 243 THR B N 1
ATOM 4909 C CA . THR B 1 243 ? -9.078 -40.469 -10.992 1 53.19 243 THR B CA 1
ATOM 4910 C C . THR B 1 243 ? -8.141 -39.281 -10.859 1 53.19 243 THR B C 1
ATOM 4912 O O . THR B 1 243 ? -7.629 -39 -9.773 1 53.19 243 THR B O 1
ATOM 4915 N N . SER B 1 244 ? -7.977 -38.531 -11.977 1 54.78 244 SER B N 1
ATOM 4916 C CA . SER B 1 244 ? -6.957 -37.5 -11.82 1 54.78 244 SER B CA 1
ATOM 4917 C C . SER B 1 244 ? -7.535 -36.25 -11.172 1 54.78 244 SER B C 1
ATOM 4919 O O . SER B 1 244 ? -8.656 -35.844 -11.484 1 54.78 244 SER B O 1
ATOM 4921 N N . THR B 1 245 ? -6.879 -35.719 -10.109 1 54.69 245 THR B N 1
ATOM 4922 C CA . THR B 1 245 ? -7.27 -34.656 -9.211 1 54.69 245 THR B CA 1
ATOM 4923 C C . THR B 1 245 ? -7.562 -33.375 -9.984 1 54.69 245 THR B C 1
ATOM 4925 O O . THR B 1 245 ? -8.586 -32.719 -9.766 1 54.69 245 THR B O 1
ATOM 4928 N N . ASN B 1 246 ? -6.516 -32.812 -10.734 1 55.81 246 ASN B N 1
ATOM 4929 C CA . ASN B 1 246 ? -6.66 -31.516 -11.406 1 55.81 246 ASN B CA 1
ATOM 4930 C C . ASN B 1 246 ? -7.688 -31.594 -12.531 1 55.81 246 ASN B C 1
ATOM 4932 O O . ASN B 1 246 ? -8.477 -30.672 -12.719 1 55.81 246 ASN B O 1
ATOM 4936 N N . VAL B 1 247 ? -7.66 -32.75 -13.055 1 56.97 247 VAL B N 1
ATOM 4937 C CA . VAL B 1 247 ? -8.555 -32.969 -14.195 1 56.97 247 VAL B CA 1
ATOM 4938 C C . VAL B 1 247 ? -9.992 -33.062 -13.703 1 56.97 247 VAL B C 1
ATOM 4940 O O . VAL B 1 247 ? -10.906 -32.469 -14.305 1 56.97 247 VAL B O 1
ATOM 4943 N N . SER B 1 248 ? -10.008 -33.406 -12.406 1 65.31 248 SER B N 1
ATOM 4944 C CA . SER B 1 248 ? -11.383 -33.656 -11.977 1 65.31 248 SER B CA 1
ATOM 4945 C C . SER B 1 248 ? -12.047 -32.375 -11.5 1 65.31 248 SER B C 1
ATOM 4947 O O . SER B 1 248 ? -13.227 -32.125 -11.789 1 65.31 248 SER B O 1
ATOM 4949 N N . PHE B 1 249 ? -11.109 -31.5 -11 1 74.88 249 PHE B N 1
ATOM 4950 C CA . PHE B 1 249 ? -11.703 -30.25 -10.508 1 74.88 249 PHE B CA 1
ATOM 4951 C C . PHE B 1 249 ? -12.211 -29.406 -11.664 1 74.88 249 PHE B C 1
ATOM 4953 O O . PHE B 1 249 ? -13.367 -28.969 -11.664 1 74.88 249 PHE B O 1
ATOM 4960 N N . GLY B 1 250 ? -11.391 -29.25 -12.641 1 78.25 250 GLY B N 1
ATOM 4961 C CA . GLY B 1 250 ? -11.758 -28.484 -13.812 1 78.25 250 GLY B CA 1
ATOM 4962 C C . GLY B 1 250 ? -12.812 -29.156 -14.672 1 78.25 250 GLY B C 1
ATOM 4963 O O . GLY B 1 250 ? -13.695 -28.484 -15.211 1 78.25 250 GLY B O 1
ATOM 4964 N N . ARG B 1 251 ? -12.711 -30.359 -14.68 1 80.31 251 ARG B N 1
ATOM 4965 C CA . ARG B 1 251 ? -13.664 -31.109 -15.492 1 80.31 251 ARG B CA 1
ATOM 4966 C C . ARG B 1 251 ? -15.055 -31.078 -14.875 1 80.31 251 ARG B C 1
ATOM 4968 O O . ARG B 1 251 ? -16.047 -30.953 -15.586 1 80.31 251 ARG B O 1
ATOM 4975 N N . ILE B 1 252 ? -15.031 -31.297 -13.602 1 85.62 252 ILE B N 1
ATOM 4976 C CA . ILE B 1 252 ? -16.312 -31.234 -12.906 1 85.62 252 ILE B CA 1
ATOM 4977 C C . ILE B 1 252 ? -16.938 -29.859 -13.086 1 85.62 252 ILE B C 1
ATOM 4979 O O . ILE B 1 252 ? -18.156 -29.734 -13.281 1 85.62 252 ILE B O 1
ATOM 4983 N N . LEU B 1 253 ? -16.109 -28.891 -13.039 1 89 253 LEU B N 1
ATOM 4984 C CA . LEU B 1 253 ? -16.578 -27.516 -13.242 1 89 253 LEU B CA 1
ATOM 4985 C C . LEU B 1 253 ? -17.188 -27.359 -14.641 1 89 253 LEU B C 1
ATOM 4987 O O . LEU B 1 253 ? -18.219 -26.703 -14.797 1 89 253 LEU B O 1
ATOM 4991 N N . GLU B 1 254 ? -16.578 -27.938 -15.648 1 88.19 254 GLU B N 1
ATOM 4992 C CA . GLU B 1 254 ? -17.109 -27.906 -17 1 88.19 254 GLU B CA 1
ATOM 4993 C C . GLU B 1 254 ? -18.484 -28.547 -17.062 1 88.19 254 GLU B C 1
ATOM 4995 O O . GLU B 1 254 ? -19.391 -28.031 -17.734 1 88.19 254 GLU B O 1
ATOM 5000 N N . HIS B 1 255 ? -18.641 -29.578 -16.406 1 88.06 255 HIS B N 1
ATOM 5001 C CA . HIS B 1 255 ? -19.906 -30.281 -16.375 1 88.06 255 HIS B CA 1
ATOM 5002 C C . HIS B 1 255 ? -21 -29.438 -15.711 1 88.06 255 HIS B C 1
ATOM 5004 O O . HIS B 1 255 ? -22.141 -29.453 -16.141 1 88.06 255 HIS B O 1
ATOM 5010 N N . VAL B 1 256 ? -20.609 -28.844 -14.68 1 93.12 256 VAL B N 1
ATOM 5011 C CA . VAL B 1 256 ? -21.547 -27.984 -13.977 1 93.12 256 VAL B CA 1
ATOM 5012 C C . VAL B 1 256 ? -22 -26.859 -14.898 1 93.12 256 VAL B C 1
ATOM 5014 O O . VAL B 1 256 ? -23.188 -26.5 -14.914 1 93.12 256 VAL B O 1
ATOM 5017 N N . TRP B 1 257 ? -21.109 -26.312 -15.688 1 94.62 257 TRP B N 1
ATOM 5018 C CA . TRP B 1 257 ? -21.469 -25.297 -16.672 1 94.62 257 TRP B CA 1
ATOM 5019 C C . TRP B 1 257 ? -22.484 -25.859 -17.672 1 94.62 257 TRP B C 1
ATOM 5021 O O . TRP B 1 257 ? -23.469 -25.203 -18.016 1 94.62 257 TRP B O 1
ATOM 5031 N N . ASP B 1 258 ? -22.297 -27.062 -18.125 1 94.19 258 ASP B N 1
ATOM 5032 C CA . ASP B 1 258 ? -23.234 -27.719 -19.031 1 94.19 258 ASP B CA 1
ATOM 5033 C C . ASP B 1 258 ? -24.625 -27.797 -18.438 1 94.19 258 ASP B C 1
ATOM 5035 O O . ASP B 1 258 ? -25.625 -27.5 -19.109 1 94.19 258 ASP B O 1
ATOM 5039 N N . GLU B 1 259 ? -24.656 -28.219 -17.203 1 95.5 259 GLU B N 1
ATOM 5040 C CA . GLU B 1 259 ? -25.938 -28.359 -16.5 1 95.5 259 GLU B CA 1
ATOM 5041 C C . GLU B 1 259 ? -26.672 -27.031 -16.406 1 95.5 259 GLU B C 1
ATOM 5043 O O . GLU B 1 259 ? -27.875 -26.953 -16.672 1 95.5 259 GLU B O 1
ATOM 5048 N N . LEU B 1 260 ? -25.969 -26.016 -16.031 1 97.38 260 LEU B N 1
ATOM 5049 C CA . LEU B 1 260 ? -26.578 -24.703 -15.82 1 97.38 260 LEU B CA 1
ATOM 5050 C C . LEU B 1 260 ? -27.047 -24.109 -17.141 1 97.38 260 LEU B C 1
ATOM 5052 O O . LEU B 1 260 ? -28.062 -23.406 -17.188 1 97.38 260 LEU B O 1
ATOM 5056 N N . ILE B 1 261 ? -26.359 -24.359 -18.203 1 97.31 261 ILE B N 1
ATOM 5057 C CA . ILE B 1 261 ? -26.781 -23.891 -19.516 1 97.31 261 ILE B CA 1
ATOM 5058 C C . ILE B 1 261 ? -28.016 -24.656 -19.984 1 97.31 261 ILE B C 1
ATOM 5060 O O . ILE B 1 261 ? -28.969 -24.078 -20.5 1 97.31 261 ILE B O 1
ATOM 5064 N N . ALA B 1 262 ? -28.031 -25.953 -19.797 1 97.56 262 ALA B N 1
ATOM 5065 C CA . ALA B 1 262 ? -29.188 -26.781 -20.141 1 97.56 262 ALA B CA 1
ATOM 5066 C C . ALA B 1 262 ? -30.438 -26.328 -19.406 1 97.56 262 ALA B C 1
ATOM 5068 O O . ALA B 1 262 ? -31.547 -26.406 -19.938 1 97.56 262 ALA B O 1
ATOM 5069 N N . GLU B 1 263 ? -30.234 -25.859 -18.203 1 97.31 263 GLU B N 1
ATOM 5070 C CA . GLU B 1 263 ? -31.328 -25.406 -17.359 1 97.31 263 GLU B CA 1
ATOM 5071 C C . GLU B 1 263 ? -31.734 -23.969 -17.703 1 97.31 263 GLU B C 1
ATOM 5073 O O . GLU B 1 263 ? -32.719 -23.453 -17.156 1 97.31 263 GLU B O 1
ATOM 5078 N N . GLY B 1 264 ? -30.922 -23.266 -18.5 1 97 264 GLY B N 1
ATOM 5079 C CA . GLY B 1 264 ? -31.234 -21.922 -18.922 1 97 264 GLY B CA 1
ATOM 5080 C C . GLY B 1 264 ? -30.75 -20.859 -17.953 1 97 264 GLY B C 1
ATOM 5081 O O . GLY B 1 264 ? -31.125 -19.688 -18.062 1 97 264 GLY B O 1
ATOM 5082 N N . LEU B 1 265 ? -29.938 -21.25 -17.016 1 97.06 265 LEU B N 1
ATOM 5083 C CA . LEU B 1 265 ? -29.453 -20.312 -16 1 97.06 265 LEU B CA 1
ATOM 5084 C C . LEU B 1 265 ? -28.234 -19.547 -16.531 1 97.06 265 LEU B C 1
ATOM 5086 O O . LEU B 1 265 ? -27.969 -18.422 -16.078 1 97.06 265 LEU B O 1
ATOM 5090 N N . LEU B 1 266 ? -27.453 -20.156 -17.438 1 97.62 266 LEU B N 1
ATOM 5091 C CA . LEU B 1 266 ? -26.328 -19.531 -18.109 1 97.62 266 LEU B CA 1
ATOM 5092 C C . LEU B 1 266 ? -26.438 -19.703 -19.625 1 97.62 266 LEU B C 1
ATOM 5094 O O . LEU B 1 266 ? -27.234 -20.516 -20.109 1 97.62 266 LEU B O 1
ATOM 5098 N N . THR B 1 267 ? -25.688 -18.875 -20.359 1 97 267 THR B N 1
ATOM 5099 C CA . THR B 1 267 ? -25.719 -18.953 -21.812 1 97 267 THR B CA 1
ATOM 5100 C C . THR B 1 267 ? -24.344 -19.359 -22.359 1 97 267 THR B C 1
ATOM 5102 O O . THR B 1 267 ? -23.328 -19.203 -21.672 1 97 267 THR B O 1
ATOM 5105 N N . GLU B 1 268 ? -24.422 -19.844 -23.531 1 95.56 268 GLU B N 1
ATOM 5106 C CA . GLU B 1 268 ? -23.172 -20.188 -24.203 1 95.56 268 GLU B CA 1
ATOM 5107 C C . GLU B 1 268 ? -22.328 -18.938 -24.469 1 95.56 268 GLU B C 1
ATOM 5109 O O . GLU B 1 268 ? -21.094 -19.016 -24.469 1 95.56 268 GLU B O 1
ATOM 5114 N N . GLU B 1 269 ? -22.922 -17.875 -24.641 1 93.69 269 GLU B N 1
ATOM 5115 C CA . GLU B 1 269 ? -22.219 -16.625 -24.844 1 93.69 269 GLU B CA 1
ATOM 5116 C C . GLU B 1 269 ? -21.422 -16.234 -23.594 1 93.69 269 GLU B C 1
ATOM 5118 O O . GLU B 1 269 ? -20.281 -15.797 -23.703 1 93.69 269 GLU B O 1
ATOM 5123 N N . GLN B 1 270 ? -22.031 -16.391 -22.469 1 94.19 270 GLN B N 1
ATOM 5124 C CA . GLN B 1 270 ? -21.344 -16.125 -21.203 1 94.19 270 GLN B CA 1
ATOM 5125 C C . GLN B 1 270 ? -20.141 -17.031 -21.016 1 94.19 270 GLN B C 1
ATOM 5127 O O . GLN B 1 270 ? -19.062 -16.594 -20.609 1 94.19 270 GLN B O 1
ATOM 5132 N N . ARG B 1 271 ? -20.359 -18.266 -21.344 1 94.62 271 ARG B N 1
ATOM 5133 C CA . ARG B 1 271 ? -19.281 -19.25 -21.219 1 94.62 271 ARG B CA 1
ATOM 5134 C C . ARG B 1 271 ? -18.125 -18.906 -22.156 1 94.62 271 ARG B C 1
ATOM 5136 O O . ARG B 1 271 ? -16.953 -19 -21.75 1 94.62 271 ARG B O 1
ATOM 5143 N N . ALA B 1 272 ? -18.453 -18.531 -23.344 1 92.56 272 ALA B N 1
ATOM 5144 C CA . ALA B 1 272 ? -17.438 -18.266 -24.359 1 92.56 272 ALA B CA 1
ATOM 5145 C C . ALA B 1 272 ? -16.531 -17.094 -23.953 1 92.56 272 ALA B C 1
ATOM 5147 O O . ALA B 1 272 ? -15.359 -17.062 -24.297 1 92.56 272 ALA B O 1
ATOM 5148 N N . ARG B 1 273 ? -17.047 -16.297 -23.156 1 91.69 273 ARG B N 1
ATOM 5149 C CA . ARG B 1 273 ? -16.297 -15.125 -22.719 1 91.69 273 ARG B CA 1
ATOM 5150 C C . ARG B 1 273 ? -15.5 -15.43 -21.453 1 91.69 273 ARG B C 1
ATOM 5152 O O . ARG B 1 273 ? -14.555 -14.711 -21.125 1 91.69 273 ARG B O 1
ATOM 5159 N N . CYS B 1 274 ? -15.906 -16.453 -20.812 1 92.94 274 CYS B N 1
ATOM 5160 C CA . CYS B 1 274 ? -15.328 -16.797 -19.531 1 92.94 274 CYS B CA 1
ATOM 5161 C C . CYS B 1 274 ? -14.25 -17.875 -19.672 1 92.94 274 CYS B C 1
ATOM 5163 O O . CYS B 1 274 ? -14.555 -19.062 -19.656 1 92.94 274 CYS B O 1
ATOM 5165 N N . ASN B 1 275 ? -13.008 -17.516 -19.828 1 93.69 275 ASN B N 1
ATOM 5166 C CA . ASN B 1 275 ? -11.891 -18.453 -19.875 1 93.69 275 ASN B CA 1
ATOM 5167 C C . ASN B 1 275 ? -10.922 -18.219 -18.719 1 93.69 275 ASN B C 1
ATOM 5169 O O . ASN B 1 275 ? -10.43 -17.109 -18.531 1 93.69 275 ASN B O 1
ATOM 5173 N N . LEU B 1 276 ? -10.617 -19.234 -17.969 1 91.94 276 LEU B N 1
ATOM 5174 C CA . LEU B 1 276 ? -9.781 -19.141 -16.766 1 91.94 276 LEU B CA 1
ATOM 5175 C C . LEU B 1 276 ? -8.328 -18.875 -17.141 1 91.94 276 LEU B C 1
ATOM 5177 O O . LEU B 1 276 ? -7.766 -19.562 -18 1 91.94 276 LEU B O 1
ATOM 5181 N N . PRO B 1 277 ? -7.676 -17.906 -16.5 1 93.19 277 PRO B N 1
ATOM 5182 C CA . PRO B 1 277 ? -6.27 -17.609 -16.766 1 93.19 277 PRO B CA 1
ATOM 5183 C C . PRO B 1 277 ? -5.312 -18.406 -15.883 1 93.19 277 PRO B C 1
ATOM 5185 O O . PRO B 1 277 ? -4.562 -17.812 -15.094 1 93.19 277 PRO B O 1
ATOM 5188 N N . TRP B 1 278 ? -5.328 -19.688 -16.125 1 91 278 TRP B N 1
ATOM 5189 C CA . TRP B 1 278 ? -4.508 -20.609 -15.344 1 91 278 TRP B CA 1
ATOM 5190 C C . TRP B 1 278 ? -3.736 -21.547 -16.266 1 91 278 TRP B C 1
ATOM 5192 O O . TRP B 1 278 ? -4.293 -22.078 -17.219 1 91 278 TRP B O 1
ATOM 5202 N N . TYR B 1 279 ? -2.512 -21.656 -16 1 92.44 279 TYR B N 1
ATOM 5203 C CA . TYR B 1 279 ? -1.68 -22.641 -16.703 1 92.44 279 TYR B CA 1
ATOM 5204 C C . TYR B 1 279 ? -0.557 -23.141 -15.812 1 92.44 279 TYR B C 1
ATOM 5206 O O . TYR B 1 279 ? 0.195 -22.344 -15.242 1 92.44 279 TYR B O 1
ATOM 5214 N N . LYS B 1 280 ? -0.424 -24.406 -15.672 1 92.5 280 LYS B N 1
ATOM 5215 C CA . LYS B 1 280 ? 0.612 -25.031 -14.852 1 92.5 280 LYS B CA 1
ATOM 5216 C C . LYS B 1 280 ? 1.738 -25.594 -15.719 1 92.5 280 LYS B C 1
ATOM 5218 O O . LYS B 1 280 ? 1.534 -26.531 -16.484 1 92.5 280 LYS B O 1
ATOM 5223 N N . LEU B 1 281 ? 2.867 -25.062 -15.57 1 94.06 281 LEU B N 1
ATOM 5224 C CA . LEU B 1 281 ? 4.031 -25.547 -16.312 1 94.06 281 LEU B CA 1
ATOM 5225 C C . LEU B 1 281 ? 4.434 -26.938 -15.844 1 94.06 281 LEU B C 1
ATOM 5227 O O . LEU B 1 281 ? 4.441 -27.219 -14.641 1 94.06 281 LEU B O 1
ATOM 5231 N N . SER B 1 282 ? 4.734 -27.766 -16.797 1 91.38 282 SER B N 1
ATOM 5232 C CA . SER B 1 282 ? 5.41 -29.016 -16.438 1 91.38 282 SER B CA 1
ATOM 5233 C C . SER B 1 282 ? 6.859 -28.75 -16.031 1 91.38 282 SER B C 1
ATOM 5235 O O . SER B 1 282 ? 7.395 -27.672 -16.281 1 91.38 282 SER B O 1
ATOM 5237 N N . GLU B 1 283 ? 7.414 -29.719 -15.375 1 92.81 283 GLU B N 1
ATOM 5238 C CA . GLU B 1 283 ? 8.82 -29.578 -15.008 1 92.81 283 GLU B CA 1
ATOM 5239 C C . GLU B 1 283 ? 9.695 -29.406 -16.25 1 92.81 283 GLU B C 1
ATOM 5241 O O . GLU B 1 283 ? 10.648 -28.609 -16.219 1 92.81 283 GLU B O 1
ATOM 5246 N N . GLU B 1 284 ? 9.391 -30.172 -17.281 1 92.25 284 GLU B N 1
ATOM 5247 C CA . GLU B 1 284 ? 10.148 -30.078 -18.516 1 92.25 284 GLU B CA 1
ATOM 5248 C C . GLU B 1 284 ? 10.078 -28.672 -19.109 1 92.25 284 GLU B C 1
ATOM 5250 O O . GLU B 1 284 ? 11.094 -28.109 -19.516 1 92.25 284 GLU B O 1
ATOM 5255 N N . GLU B 1 285 ? 8.867 -28.156 -19.172 1 93.62 285 GLU B N 1
ATOM 5256 C CA . GLU B 1 285 ? 8.688 -26.797 -19.672 1 93.62 285 GLU B CA 1
ATOM 5257 C C . GLU B 1 285 ? 9.469 -25.781 -18.828 1 93.62 285 GLU B C 1
ATOM 5259 O O . GLU B 1 285 ? 10.125 -24.891 -19.375 1 93.62 285 GLU B O 1
ATOM 5264 N N . LEU B 1 286 ? 9.391 -25.953 -17.547 1 96.19 286 LEU B N 1
ATOM 5265 C CA . LEU B 1 286 ? 10.078 -25.047 -16.641 1 96.19 286 LEU B CA 1
ATOM 5266 C C . LEU B 1 286 ? 11.594 -25.125 -16.828 1 96.19 286 LEU B C 1
ATOM 5268 O O . LEU B 1 286 ? 12.258 -24.094 -16.938 1 96.19 286 LEU B O 1
ATOM 5272 N N . ARG B 1 287 ? 12.125 -26.297 -16.891 1 95.81 287 ARG B N 1
ATOM 5273 C CA . ARG B 1 287 ? 13.562 -26.484 -17.078 1 95.81 287 ARG B CA 1
ATOM 5274 C C . ARG B 1 287 ? 14.023 -25.906 -18.406 1 95.81 287 ARG B C 1
ATOM 5276 O O . ARG B 1 287 ? 15.109 -25.328 -18.5 1 95.81 287 ARG B O 1
ATOM 5283 N N . ASP B 1 288 ? 13.203 -26.109 -19.375 1 96.31 288 ASP B N 1
ATOM 5284 C CA . ASP B 1 288 ? 13.531 -25.547 -20.688 1 96.31 288 ASP B CA 1
ATOM 5285 C C . ASP B 1 288 ? 13.633 -24.031 -20.625 1 96.31 288 ASP B C 1
ATOM 5287 O O . ASP B 1 288 ? 14.547 -23.438 -21.203 1 96.31 288 ASP B O 1
ATOM 5291 N N . ILE B 1 289 ? 12.742 -23.391 -19.984 1 97.94 289 ILE B N 1
ATOM 5292 C CA . ILE B 1 289 ? 12.766 -21.938 -19.828 1 97.94 289 ILE B CA 1
ATOM 5293 C C . ILE B 1 289 ? 14 -21.531 -19.031 1 97.94 289 ILE B C 1
ATOM 5295 O O . ILE B 1 289 ? 14.719 -20.609 -19.422 1 97.94 289 ILE B O 1
ATOM 5299 N N . LEU B 1 290 ? 14.328 -22.219 -17.953 1 98.12 290 LEU B N 1
ATOM 5300 C CA . LEU B 1 290 ? 15.422 -21.875 -17.047 1 98.12 290 LEU B CA 1
ATOM 5301 C C . LEU B 1 290 ? 16.766 -22 -17.734 1 98.12 290 LEU B C 1
ATOM 5303 O O . LEU B 1 290 ? 17.734 -21.312 -17.375 1 98.12 290 LEU B O 1
ATOM 5307 N N . LYS B 1 291 ? 16.828 -22.844 -18.734 1 98 291 LYS B N 1
ATOM 5308 C CA . LYS B 1 291 ? 18.062 -23.016 -19.484 1 98 291 LYS B CA 1
ATOM 5309 C C . LYS B 1 291 ? 18.484 -21.688 -20.125 1 98 291 LYS B C 1
ATOM 5311 O O . LYS B 1 291 ? 19.688 -21.406 -20.234 1 98 291 LYS B O 1
ATOM 5316 N N . SER B 1 292 ? 17.531 -20.922 -20.5 1 97.56 292 SER B N 1
ATOM 5317 C CA . SER B 1 292 ? 17.828 -19.641 -21.125 1 97.56 292 SER B CA 1
ATOM 5318 C C . SER B 1 292 ? 18.375 -18.641 -20.125 1 97.56 292 SER B C 1
ATOM 5320 O O . SER B 1 292 ? 18.875 -17.578 -20.5 1 97.56 292 SER B O 1
ATOM 5322 N N . TYR B 1 293 ? 18.344 -18.922 -18.859 1 98.25 293 TYR B N 1
ATOM 5323 C CA . TYR B 1 293 ? 18.781 -18 -17.812 1 98.25 293 TYR B CA 1
ATOM 5324 C C . TYR B 1 293 ? 19.953 -18.578 -17.031 1 98.25 293 TYR B C 1
ATOM 5326 O O . TYR B 1 293 ? 20.25 -18.141 -15.922 1 98.25 293 TYR B O 1
ATOM 5334 N N . GLU B 1 294 ? 20.594 -19.578 -17.531 1 96.88 294 GLU B N 1
ATOM 5335 C CA . GLU B 1 294 ? 21.625 -20.328 -16.797 1 96.88 294 GLU B CA 1
ATOM 5336 C C . GLU B 1 294 ? 22.828 -19.453 -16.5 1 96.88 294 GLU B C 1
ATOM 5338 O O . GLU B 1 294 ? 23.562 -19.703 -15.539 1 96.88 294 GLU B O 1
ATOM 5343 N N . ASP B 1 295 ? 23.016 -18.375 -17.234 1 97.38 295 ASP B N 1
ATOM 5344 C CA . ASP B 1 295 ? 24.156 -17.484 -17.031 1 97.38 295 ASP B CA 1
ATOM 5345 C C . ASP B 1 295 ? 23.844 -16.453 -15.961 1 97.38 295 ASP B C 1
ATOM 5347 O O . ASP B 1 295 ? 24.75 -15.773 -15.461 1 97.38 295 ASP B O 1
ATOM 5351 N N . VAL B 1 296 ? 22.594 -16.359 -15.562 1 97.88 296 VAL B N 1
ATOM 5352 C CA . VAL B 1 296 ? 22.203 -15.297 -14.656 1 97.88 296 VAL B CA 1
ATOM 5353 C C . VAL B 1 296 ? 21.719 -15.891 -13.336 1 97.88 296 VAL B C 1
ATOM 5355 O O . VAL B 1 296 ? 21.844 -15.266 -12.281 1 97.88 296 VAL B O 1
ATOM 5358 N N . PHE B 1 297 ? 21.156 -17.094 -13.414 1 98.19 297 PHE B N 1
ATOM 5359 C CA . PHE B 1 297 ? 20.641 -17.734 -12.227 1 98.19 297 PHE B CA 1
ATOM 5360 C C . PHE B 1 297 ? 21.297 -19.094 -12.016 1 98.19 297 PHE B C 1
ATOM 5362 O O . PHE B 1 297 ? 21.531 -19.844 -12.977 1 98.19 297 PHE B O 1
ATOM 5369 N N . LYS B 1 298 ? 21.594 -19.422 -10.852 1 97.94 298 LYS B N 1
ATOM 5370 C CA . LYS B 1 298 ? 21.922 -20.766 -10.391 1 97.94 298 LYS B CA 1
ATOM 5371 C C . LYS B 1 298 ? 20.719 -21.438 -9.742 1 97.94 298 LYS B C 1
ATOM 5373 O O . LYS B 1 298 ? 20.094 -20.859 -8.844 1 97.94 298 LYS B O 1
ATOM 5378 N N . ILE B 1 299 ? 20.391 -22.594 -10.188 1 97.69 299 ILE B N 1
ATOM 5379 C CA . ILE B 1 299 ? 19.344 -23.359 -9.516 1 97.69 299 ILE B CA 1
ATOM 5380 C C . ILE B 1 299 ? 19.891 -23.938 -8.219 1 97.69 299 ILE B C 1
ATOM 5382 O O . ILE B 1 299 ? 20.719 -24.859 -8.234 1 97.69 299 ILE B O 1
ATOM 5386 N N . VAL B 1 300 ? 19.422 -23.422 -7.113 1 96.5 300 VAL B N 1
ATOM 5387 C CA . VAL B 1 300 ? 19.797 -23.938 -5.805 1 96.5 300 VAL B CA 1
ATOM 5388 C C . VAL B 1 300 ? 19.031 -25.234 -5.531 1 96.5 300 VAL B C 1
ATOM 5390 O O . VAL B 1 300 ? 19.609 -26.219 -5.059 1 96.5 300 VAL B O 1
ATOM 5393 N N . LEU B 1 301 ? 17.703 -25.172 -5.852 1 94.81 301 LEU B N 1
ATOM 5394 C CA . LEU B 1 301 ? 16.859 -26.344 -5.664 1 94.81 301 LEU B CA 1
ATOM 5395 C C . LEU B 1 301 ? 15.617 -26.266 -6.547 1 94.81 301 LEU B C 1
ATOM 5397 O O . LEU B 1 301 ? 15.055 -25.188 -6.746 1 94.81 301 LEU B O 1
ATOM 5401 N N . LEU B 1 302 ? 15.305 -27.281 -7.121 1 94.31 302 LEU B N 1
ATOM 5402 C CA . LEU B 1 302 ? 14.023 -27.516 -7.781 1 94.31 302 LEU B CA 1
ATOM 5403 C C . LEU B 1 302 ? 13.414 -28.844 -7.344 1 94.31 302 LEU B C 1
ATOM 5405 O O . LEU B 1 302 ? 14.008 -29.906 -7.559 1 94.31 302 LEU B O 1
ATOM 5409 N N . GLN B 1 303 ? 12.32 -28.719 -6.707 1 92.94 303 GLN B N 1
ATOM 5410 C CA . GLN B 1 303 ? 11.648 -29.906 -6.176 1 92.94 303 GLN B CA 1
ATOM 5411 C C . GLN B 1 303 ? 10.156 -29.875 -6.492 1 92.94 303 GLN B C 1
ATOM 5413 O O . GLN B 1 303 ? 9.547 -28.797 -6.551 1 92.94 303 GLN B O 1
ATOM 5418 N N . ASN B 1 304 ? 9.656 -31.047 -6.707 1 91.94 304 ASN B N 1
ATOM 5419 C CA . ASN B 1 304 ? 8.219 -31.188 -6.867 1 91.94 304 ASN B CA 1
ATOM 5420 C C . ASN B 1 304 ? 7.566 -31.781 -5.617 1 91.94 304 ASN B C 1
ATOM 5422 O O . ASN B 1 304 ? 8.133 -32.656 -4.98 1 91.94 304 ASN B O 1
ATOM 5426 N N . MET B 1 305 ? 6.465 -31.203 -5.316 1 90.75 305 MET B N 1
ATOM 5427 C CA . MET B 1 305 ? 5.719 -31.656 -4.152 1 90.75 305 MET B CA 1
ATOM 5428 C C . MET B 1 305 ? 4.273 -31.984 -4.523 1 90.75 305 MET B C 1
ATOM 5430 O O . MET B 1 305 ? 3.742 -31.438 -5.488 1 90.75 305 MET B O 1
ATOM 5434 N N . GLU B 1 306 ? 3.699 -32.906 -3.764 1 86.94 306 GLU B N 1
ATOM 5435 C CA . GLU B 1 306 ? 2.287 -33.25 -3.891 1 86.94 306 GLU B CA 1
ATOM 5436 C C . GLU B 1 306 ? 1.605 -33.312 -2.525 1 86.94 306 GLU B C 1
ATOM 5438 O O . GLU B 1 306 ? 2.094 -33.969 -1.605 1 86.94 306 GLU B O 1
ATOM 5443 N N . GLN B 1 307 ? 0.564 -32.562 -2.418 1 85.94 307 GLN B N 1
ATOM 5444 C CA . GLN B 1 307 ? -0.204 -32.531 -1.178 1 85.94 307 GLN B CA 1
ATOM 5445 C C . GLN B 1 307 ? -1.665 -32.875 -1.421 1 85.94 307 GLN B C 1
ATOM 5447 O O . GLN B 1 307 ? -2.295 -32.375 -2.344 1 85.94 307 GLN B O 1
ATOM 5452 N N . PRO B 1 308 ? -2.197 -33.75 -0.577 1 85.25 308 PRO B N 1
ATOM 5453 C CA . PRO B 1 308 ? -3.627 -34.031 -0.715 1 85.25 308 PRO B CA 1
ATOM 5454 C C . PRO B 1 308 ? -4.504 -32.844 -0.378 1 85.25 308 PRO B C 1
ATOM 5456 O O . PRO B 1 308 ? -4.227 -32.125 0.587 1 85.25 308 PRO B O 1
ATOM 5459 N N . VAL B 1 309 ? -5.477 -32.594 -1.147 1 82.94 309 VAL B N 1
ATOM 5460 C CA . VAL B 1 309 ? -6.395 -31.5 -0.924 1 82.94 309 VAL B CA 1
ATOM 5461 C C . VAL B 1 309 ? -7.43 -31.875 0.128 1 82.94 309 VAL B C 1
ATOM 5463 O O . VAL B 1 309 ? -7.941 -31.016 0.85 1 82.94 309 VAL B O 1
ATOM 5466 N N . CYS B 1 310 ? -7.762 -33.156 0.196 1 81.69 310 CYS B N 1
ATOM 5467 C CA . CYS B 1 310 ? -8.672 -33.688 1.19 1 81.69 310 CYS B CA 1
ATOM 5468 C C . CYS B 1 310 ? -8.062 -34.906 1.884 1 81.69 310 CYS B C 1
ATOM 5470 O O . CYS B 1 310 ? -7.477 -35.781 1.229 1 81.69 310 CYS B O 1
ATOM 5472 N N . ARG B 1 311 ? -8.219 -34.906 3.225 1 82.06 311 ARG B N 1
ATOM 5473 C CA . ARG B 1 311 ? -7.668 -36.031 4 1 82.06 311 ARG B CA 1
ATOM 5474 C C . ARG B 1 311 ? -8.781 -36.875 4.613 1 82.06 311 ARG B C 1
ATOM 5476 O O . ARG B 1 311 ? -8.828 -38.094 4.41 1 82.06 311 ARG B O 1
ATOM 5483 N N . THR B 1 312 ? -9.711 -36.281 5.168 1 81.81 312 THR B N 1
ATOM 5484 C CA . THR B 1 312 ? -10.766 -37 5.883 1 81.81 312 THR B CA 1
ATOM 5485 C C . THR B 1 312 ? -11.953 -37.25 4.965 1 81.81 312 THR B C 1
ATOM 5487 O O . THR B 1 312 ? -12.734 -38.188 5.195 1 81.81 312 THR B O 1
ATOM 5490 N N . ARG B 1 313 ? -12.156 -36.438 4.074 1 82.75 313 ARG B N 1
ATOM 5491 C CA . ARG B 1 313 ? -13.234 -36.531 3.092 1 82.75 313 ARG B CA 1
ATOM 5492 C C . ARG B 1 313 ? -14.594 -36.375 3.754 1 82.75 313 ARG B C 1
ATOM 5494 O O . ARG B 1 313 ? -15.609 -36.844 3.219 1 82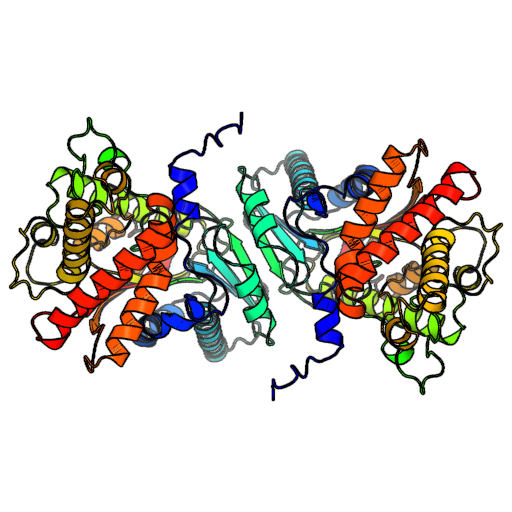.75 313 ARG B O 1
ATOM 5501 N N . ASP B 1 314 ? -14.594 -35.812 4.887 1 87.75 314 ASP B N 1
ATOM 5502 C CA . ASP B 1 314 ? -15.883 -35.562 5.527 1 87.75 314 ASP B CA 1
ATOM 5503 C C . ASP B 1 314 ? -16.516 -34.281 5.016 1 87.75 314 ASP B C 1
ATOM 5505 O O . ASP B 1 314 ? -15.914 -33.562 4.211 1 87.75 314 ASP B O 1
ATOM 5509 N N . GLN B 1 315 ? -17.688 -34.062 5.465 1 89.12 315 GLN B N 1
ATOM 5510 C CA . GLN B 1 315 ? -18.469 -32.938 4.945 1 89.12 315 GLN B CA 1
ATOM 5511 C C . GLN B 1 315 ? -17.844 -31.609 5.32 1 89.12 315 GLN B C 1
ATOM 5513 O O . GLN B 1 315 ? -17.859 -30.672 4.531 1 89.12 315 GLN B O 1
ATOM 5518 N N . GLN B 1 316 ? -17.359 -31.578 6.453 1 90.31 316 GLN B N 1
ATOM 5519 C CA . GLN B 1 316 ? -16.734 -30.328 6.891 1 90.31 316 GLN B CA 1
ATOM 5520 C C . GLN B 1 316 ? -15.539 -29.969 6.004 1 90.31 316 GLN B C 1
ATOM 5522 O O . GLN B 1 316 ? -15.383 -28.812 5.617 1 90.31 316 GLN B O 1
ATOM 5527 N N . GLU B 1 317 ? -14.703 -30.891 5.793 1 89.62 317 GLU B N 1
ATOM 5528 C CA . GLU B 1 317 ? -13.555 -30.656 4.926 1 89.62 317 GLU B CA 1
ATOM 5529 C C . GLU B 1 317 ? -13.992 -30.234 3.527 1 89.62 317 GLU B C 1
ATOM 5531 O O . GLU B 1 317 ? -13.367 -29.359 2.914 1 89.62 317 GLU B O 1
ATOM 5536 N N . LEU B 1 318 ? -15.008 -30.844 3.07 1 88.5 318 LEU B N 1
ATOM 5537 C CA . LEU B 1 318 ? -15.539 -30.5 1.754 1 88.5 318 LEU B CA 1
ATOM 5538 C C . LEU B 1 318 ? -16.078 -29.062 1.74 1 88.5 318 LEU B C 1
ATOM 5540 O O . LEU B 1 318 ? -15.852 -28.328 0.78 1 88.5 318 LEU B O 1
ATOM 5544 N N . ASP B 1 319 ? -16.766 -28.734 2.752 1 91.62 319 ASP B N 1
ATOM 5545 C CA . ASP B 1 319 ? -17.281 -27.375 2.881 1 91.62 319 ASP B CA 1
ATOM 5546 C C . ASP B 1 319 ? -16.125 -26.359 2.912 1 91.62 319 ASP B C 1
ATOM 5548 O O . ASP B 1 319 ? -16.219 -25.312 2.283 1 91.62 319 ASP B O 1
ATOM 5552 N N . ASP B 1 320 ? -15.133 -26.672 3.625 1 90.56 320 ASP B N 1
ATOM 5553 C CA . ASP B 1 320 ? -13.961 -25.812 3.713 1 90.56 320 ASP B CA 1
ATOM 5554 C C . ASP B 1 320 ? -13.297 -25.656 2.348 1 90.56 320 ASP B C 1
ATOM 5556 O O . ASP B 1 320 ? -12.867 -24.562 1.986 1 90.56 320 ASP B O 1
ATOM 5560 N N . LEU B 1 321 ? -13.195 -26.719 1.661 1 89 321 LEU B N 1
ATOM 5561 C CA . LEU B 1 321 ? -12.594 -26.703 0.332 1 89 321 LEU B CA 1
ATOM 5562 C C . LEU B 1 321 ? -13.391 -25.797 -0.614 1 89 321 LEU B C 1
ATOM 5564 O O . LEU B 1 321 ? -12.805 -25.047 -1.386 1 89 321 LEU B O 1
ATOM 5568 N N . MET B 1 322 ? -14.633 -25.891 -0.578 1 90.56 322 MET B N 1
ATOM 5569 C CA . MET B 1 322 ? -15.461 -25.094 -1.484 1 90.56 322 MET B CA 1
ATOM 5570 C C . MET B 1 322 ? -15.438 -23.625 -1.087 1 90.56 322 MET B C 1
ATOM 5572 O O . MET B 1 322 ? -15.5 -22.734 -1.946 1 90.56 322 MET B O 1
ATOM 5576 N N . ARG B 1 323 ? -15.359 -23.375 0.227 1 92.44 323 ARG B N 1
ATOM 5577 C CA . ARG B 1 323 ? -15.188 -21.984 0.663 1 92.44 323 ARG B CA 1
ATOM 5578 C C . ARG B 1 323 ? -13.875 -21.406 0.155 1 92.44 323 ARG B C 1
ATOM 5580 O O . ARG B 1 323 ? -13.82 -20.25 -0.255 1 92.44 323 ARG B O 1
ATOM 5587 N N . MET B 1 324 ? -12.898 -22.203 0.223 1 92.06 324 MET B N 1
ATOM 5588 C CA . MET B 1 324 ? -11.617 -21.797 -0.334 1 92.06 324 MET B CA 1
ATOM 5589 C C . MET B 1 324 ? -11.734 -21.5 -1.826 1 92.06 324 MET B C 1
ATOM 5591 O O . MET B 1 324 ? -11.289 -20.453 -2.297 1 92.06 324 MET B O 1
ATOM 5595 N N . ALA B 1 325 ? -12.305 -22.406 -2.531 1 91.31 325 ALA B N 1
ATOM 5596 C CA . ALA B 1 325 ? -12.469 -22.234 -3.971 1 91.31 325 ALA B CA 1
ATOM 5597 C C . ALA B 1 325 ? -13.234 -20.953 -4.285 1 91.31 325 ALA B C 1
ATOM 5599 O O . ALA B 1 325 ? -12.867 -20.203 -5.195 1 91.31 325 ALA B O 1
ATOM 5600 N N . ARG B 1 326 ? -14.266 -20.781 -3.555 1 93.31 326 ARG B N 1
ATOM 5601 C CA . ARG B 1 326 ? -15.07 -19.578 -3.752 1 93.31 326 ARG B CA 1
ATOM 5602 C C . ARG B 1 326 ? -14.25 -18.328 -3.492 1 93.31 326 ARG B C 1
ATOM 5604 O O . ARG B 1 326 ? -14.328 -17.359 -4.25 1 93.31 326 ARG B O 1
ATOM 5611 N N . SER B 1 327 ? -13.508 -18.297 -2.412 1 93.06 327 SER B N 1
ATOM 5612 C CA . SER B 1 327 ? -12.688 -17.141 -2.061 1 93.06 327 SER B CA 1
ATOM 5613 C C . SER B 1 327 ? -11.68 -16.828 -3.158 1 93.06 327 SER B C 1
ATOM 5615 O O . SER B 1 327 ? -11.281 -15.672 -3.326 1 93.06 327 SER B O 1
ATOM 5617 N N . ILE B 1 328 ? -11.328 -17.828 -3.941 1 92.19 328 ILE B N 1
ATOM 5618 C CA . ILE B 1 328 ? -10.305 -17.688 -4.969 1 92.19 328 ILE B CA 1
ATOM 5619 C C . ILE B 1 328 ? -10.953 -17.297 -6.297 1 92.19 328 ILE B C 1
ATOM 5621 O O . ILE B 1 328 ? -10.508 -16.344 -6.949 1 92.19 328 ILE B O 1
ATOM 5625 N N . TYR B 1 329 ? -12.109 -17.891 -6.648 1 92.56 329 TYR B N 1
ATOM 5626 C CA . TYR B 1 329 ? -12.57 -17.828 -8.031 1 92.56 329 TYR B CA 1
ATOM 5627 C C . TYR B 1 329 ? -13.812 -16.953 -8.156 1 92.56 329 TYR B C 1
ATOM 5629 O O . TYR B 1 329 ? -14.172 -16.531 -9.258 1 92.56 329 TYR B O 1
ATOM 5637 N N . ALA B 1 330 ? -14.5 -16.688 -7.105 1 93.19 330 ALA B N 1
ATOM 5638 C CA . ALA B 1 330 ? -15.805 -16.047 -7.18 1 93.19 330 ALA B CA 1
ATOM 5639 C C . ALA B 1 330 ? -15.695 -14.664 -7.84 1 93.19 330 ALA B C 1
ATOM 5641 O O . ALA B 1 330 ? -16.516 -14.312 -8.688 1 93.19 330 ALA B O 1
ATOM 5642 N N . PRO B 1 331 ? -14.641 -13.867 -7.434 1 91.19 331 PRO B N 1
ATOM 5643 C CA . PRO B 1 331 ? -14.57 -12.562 -8.094 1 91.19 331 PRO B CA 1
ATOM 5644 C C . PRO B 1 331 ? -14.484 -12.672 -9.609 1 91.19 331 PRO B C 1
ATOM 5646 O O . PRO B 1 331 ? -15.117 -11.891 -10.328 1 91.19 331 PRO B O 1
ATOM 5649 N N . PHE B 1 332 ? -13.773 -13.609 -10.078 1 91.38 332 PHE B N 1
ATOM 5650 C CA . PHE B 1 332 ? -13.633 -13.844 -11.508 1 91.38 332 PHE B CA 1
ATOM 5651 C C . PHE B 1 332 ? -14.977 -14.219 -12.133 1 91.38 332 PHE B C 1
ATOM 5653 O O . PHE B 1 332 ? -15.422 -13.594 -13.094 1 91.38 332 PHE B O 1
ATOM 5660 N N . PHE B 1 333 ? -15.664 -15.172 -11.625 1 93.94 333 PHE B N 1
ATOM 5661 C CA . PHE B 1 333 ? -16.922 -15.648 -12.172 1 93.94 333 PHE B CA 1
ATOM 5662 C C . PHE B 1 333 ? -18.016 -14.586 -12.047 1 93.94 333 PHE B C 1
ATOM 5664 O O . PHE B 1 333 ? -18.844 -14.414 -12.938 1 93.94 333 PHE B O 1
ATOM 5671 N N . ASN B 1 334 ? -18.016 -13.867 -10.93 1 93.75 334 ASN B N 1
ATOM 5672 C CA . ASN B 1 334 ? -18.984 -12.789 -10.734 1 93.75 334 ASN B CA 1
ATOM 5673 C C . ASN B 1 334 ? -18.938 -11.773 -11.875 1 93.75 334 ASN B C 1
ATOM 5675 O O . ASN B 1 334 ? -19.969 -11.234 -12.273 1 93.75 334 ASN B O 1
ATOM 5679 N N . SER B 1 335 ? -17.781 -11.523 -12.312 1 91.25 335 SER B N 1
ATOM 5680 C CA . SER B 1 335 ? -17.609 -10.508 -13.344 1 91.25 335 SER B CA 1
ATOM 5681 C C . SER B 1 335 ? -18.219 -10.953 -14.672 1 91.25 335 SER B C 1
ATOM 5683 O O . SER B 1 335 ? -18.578 -10.117 -15.5 1 91.25 335 SER B O 1
ATOM 5685 N N . PHE B 1 336 ? -18.406 -12.219 -14.914 1 91.94 336 PHE B N 1
ATOM 5686 C CA . PHE B 1 336 ? -18.891 -12.711 -16.203 1 91.94 336 PHE B CA 1
ATOM 5687 C C . PHE B 1 336 ? -20.359 -13.117 -16.109 1 91.94 336 PHE B C 1
ATOM 5689 O O . PHE B 1 336 ? -21.109 -12.977 -17.078 1 91.94 336 PHE B O 1
ATOM 5696 N N . ILE B 1 337 ? -20.75 -13.625 -14.953 1 95.75 337 ILE B N 1
ATOM 5697 C CA . ILE B 1 337 ? -22.078 -14.219 -14.938 1 95.75 337 ILE B CA 1
ATOM 5698 C C . ILE B 1 337 ? -22.891 -13.633 -13.789 1 95.75 337 ILE B C 1
ATOM 5700 O O . ILE B 1 337 ? -24.062 -13.977 -13.602 1 95.75 337 ILE B O 1
ATOM 5704 N N . GLY B 1 338 ? -22.297 -12.719 -13.023 1 94.12 338 GLY B N 1
ATOM 5705 C CA . GLY B 1 338 ? -22.984 -12.102 -11.906 1 94.12 338 GLY B CA 1
ATOM 5706 C C . GLY B 1 338 ? -22.906 -12.914 -10.625 1 94.12 338 GLY B C 1
ATOM 5707 O O . GLY B 1 338 ? -22.672 -14.125 -10.664 1 94.12 338 GLY B O 1
ATOM 5708 N N . ALA B 1 339 ? -23.156 -12.32 -9.531 1 94.31 339 ALA B N 1
ATOM 5709 C CA . ALA B 1 339 ? -22.984 -12.906 -8.203 1 94.31 339 ALA B CA 1
ATOM 5710 C C . ALA B 1 339 ? -24 -14.031 -7.961 1 94.31 339 ALA B C 1
ATOM 5712 O O . ALA B 1 339 ? -23.656 -15.055 -7.359 1 94.31 339 ALA B O 1
ATOM 5713 N N . GLU B 1 340 ? -25.172 -13.852 -8.367 1 95.88 340 GLU B N 1
ATOM 5714 C CA . GLU B 1 340 ? -26.219 -14.836 -8.125 1 95.88 340 GLU B CA 1
ATOM 5715 C C . GLU B 1 340 ? -25.938 -16.141 -8.867 1 95.88 340 GLU B C 1
ATOM 5717 O O . GLU B 1 340 ? -25.969 -17.219 -8.266 1 95.88 340 GLU B O 1
ATOM 5722 N N . SER B 1 341 ? -25.672 -16.016 -10.133 1 96.62 341 SER B N 1
ATOM 5723 C CA . SER B 1 341 ? -25.359 -17.203 -10.93 1 96.62 341 SER B CA 1
ATOM 5724 C C . SER B 1 341 ? -24.078 -17.875 -10.438 1 96.62 341 SER B C 1
ATOM 5726 O O . SER B 1 341 ? -23.984 -19.109 -10.453 1 96.62 341 SER B O 1
ATOM 5728 N N . SER B 1 342 ? -23.125 -17.094 -10.023 1 95.81 342 SER B N 1
ATOM 5729 C CA . SER B 1 342 ? -21.891 -17.625 -9.469 1 95.81 342 SER B CA 1
ATOM 5730 C C . SER B 1 342 ? -22.156 -18.469 -8.227 1 95.81 342 SER B C 1
ATOM 5732 O O . SER B 1 342 ? -21.578 -19.547 -8.055 1 95.81 342 SER B O 1
ATOM 5734 N N . ALA B 1 343 ? -23.062 -17.969 -7.402 1 96.12 343 ALA B N 1
ATOM 5735 C CA . ALA B 1 343 ? -23.406 -18.719 -6.191 1 96.12 343 ALA B CA 1
ATOM 5736 C C . ALA B 1 343 ? -24 -20.078 -6.531 1 96.12 343 ALA B C 1
ATOM 5738 O O . ALA B 1 343 ? -23.672 -21.078 -5.891 1 96.12 343 ALA B O 1
ATOM 5739 N N . ILE B 1 344 ? -24.812 -20.109 -7.488 1 97.44 344 ILE B N 1
ATOM 5740 C CA . ILE B 1 344 ? -25.438 -21.359 -7.926 1 97.44 344 ILE B CA 1
ATOM 5741 C C . ILE B 1 344 ? -24.375 -22.297 -8.492 1 97.44 344 ILE B C 1
ATOM 5743 O O . ILE B 1 344 ? -24.359 -23.5 -8.203 1 97.44 344 ILE B O 1
ATOM 5747 N N . LEU B 1 345 ? -23.516 -21.75 -9.25 1 96.94 345 LEU B N 1
ATOM 5748 C CA . LEU B 1 345 ? -22.422 -22.516 -9.844 1 96.94 345 LEU B CA 1
ATOM 5749 C C . LEU B 1 345 ? -21.578 -23.172 -8.766 1 96.94 345 LEU B C 1
ATOM 5751 O O . LEU B 1 345 ? -21.297 -24.375 -8.836 1 96.94 345 LEU B O 1
ATOM 5755 N N . PHE B 1 346 ? -21.172 -22.469 -7.766 1 95.81 346 PHE B N 1
ATOM 5756 C CA . PHE B 1 346 ? -20.312 -23 -6.715 1 95.81 346 PHE B CA 1
ATOM 5757 C C . PHE B 1 346 ? -21.047 -24.062 -5.895 1 95.81 346 PHE B C 1
ATOM 5759 O O . PHE B 1 346 ? -20.453 -25.047 -5.469 1 95.81 346 PHE B O 1
ATOM 5766 N N . ALA B 1 347 ? -22.297 -23.797 -5.68 1 95.69 347 ALA B N 1
ATOM 5767 C CA . ALA B 1 347 ? -23.094 -24.797 -4.953 1 95.69 347 ALA B CA 1
ATOM 5768 C C . ALA B 1 347 ? -23.141 -26.125 -5.711 1 95.69 347 ALA B C 1
ATOM 5770 O O . ALA B 1 347 ? -22.922 -27.188 -5.133 1 95.69 347 ALA B O 1
ATOM 5771 N N . ARG B 1 348 ? -23.469 -26.031 -6.984 1 95.81 348 ARG B N 1
ATOM 5772 C CA . ARG B 1 348 ? -23.531 -27.219 -7.824 1 95.81 348 ARG B CA 1
ATOM 5773 C C . ARG B 1 348 ? -22.172 -27.906 -7.945 1 95.81 348 ARG B C 1
ATOM 5775 O O . ARG B 1 348 ? -22.078 -29.125 -7.93 1 95.81 348 ARG B O 1
ATOM 5782 N N . TRP B 1 349 ? -21.141 -27.109 -8.125 1 93.31 349 TRP B N 1
ATOM 5783 C CA . TRP B 1 349 ? -19.781 -27.625 -8.211 1 93.31 349 TRP B CA 1
ATOM 5784 C C . TRP B 1 349 ? -19.406 -28.391 -6.945 1 93.31 349 TRP B C 1
ATOM 5786 O O . TRP B 1 349 ? -18.859 -29.5 -7.02 1 93.31 349 TRP B O 1
ATOM 5796 N N . GLY B 1 350 ? -19.734 -27.812 -5.785 1 91.62 350 GLY B N 1
ATOM 5797 C CA . GLY B 1 350 ? -19.469 -28.469 -4.512 1 91.62 350 GLY B CA 1
ATOM 5798 C C . GLY B 1 350 ? -20.188 -29.797 -4.363 1 91.62 350 GLY B C 1
ATOM 5799 O O . GLY B 1 350 ? -19.609 -30.766 -3.85 1 91.62 350 GLY B O 1
ATOM 5800 N N . GLU B 1 351 ? -21.375 -29.812 -4.797 1 92.5 351 GLU B N 1
ATOM 5801 C CA . GLU B 1 351 ? -22.156 -31.047 -4.73 1 92.5 351 GLU B CA 1
ATOM 5802 C C . GLU B 1 351 ? -21.547 -32.125 -5.598 1 92.5 351 GLU B C 1
ATOM 5804 O O . GLU B 1 351 ? -21.391 -33.281 -5.152 1 92.5 351 GLU B O 1
ATOM 5809 N N . ARG B 1 352 ? -21.266 -31.781 -6.816 1 89.44 352 ARG B N 1
ATOM 5810 C CA . ARG B 1 352 ? -20.719 -32.75 -7.75 1 89.44 352 ARG B CA 1
ATOM 5811 C C . ARG B 1 352 ? -19.344 -33.25 -7.305 1 89.44 352 ARG B C 1
ATOM 5813 O O . ARG B 1 352 ? -19.031 -34.438 -7.395 1 89.44 352 ARG B O 1
ATOM 5820 N N . PHE B 1 353 ? -18.578 -32.344 -6.863 1 86.31 353 PHE B N 1
ATOM 5821 C CA . PHE B 1 353 ? -17.234 -32.656 -6.387 1 86.31 353 PHE B CA 1
ATOM 5822 C C . PHE B 1 353 ? -17.312 -33.5 -5.121 1 86.31 353 PHE B C 1
ATOM 5824 O O . PHE B 1 353 ? -16.578 -34.5 -4.984 1 86.31 353 PHE B O 1
ATOM 5831 N N . GLY B 1 354 ? -18.125 -33.094 -4.207 1 85.88 354 GLY B N 1
ATOM 5832 C CA . GLY B 1 354 ? -18.297 -33.812 -2.963 1 85.88 354 GLY B CA 1
ATOM 5833 C C . GLY B 1 354 ? -18.719 -35.25 -3.172 1 85.88 354 GLY B C 1
ATOM 5834 O O . GLY B 1 354 ? -18.219 -36.156 -2.5 1 85.88 354 GLY B O 1
ATOM 5835 N N . GLU B 1 355 ? -19.578 -35.438 -4.074 1 85.31 355 GLU B N 1
ATOM 5836 C CA . GLU B 1 355 ? -20.031 -36.781 -4.395 1 85.31 355 GLU B CA 1
ATOM 5837 C C . GLU B 1 355 ? -18.875 -37.688 -4.852 1 85.31 355 GLU B C 1
ATOM 5839 O O . GLU B 1 355 ? -18.766 -38.844 -4.438 1 85.31 355 GLU B O 1
ATOM 5844 N N . ARG B 1 356 ? -18.062 -37.156 -5.582 1 83.25 356 ARG B N 1
ATOM 5845 C CA . ARG B 1 356 ? -16.969 -37.906 -6.148 1 83.25 356 ARG B CA 1
ATOM 5846 C C . ARG B 1 356 ? -15.891 -38.188 -5.098 1 83.25 356 ARG B C 1
ATOM 5848 O O . ARG B 1 356 ? -15.258 -39.25 -5.102 1 83.25 356 ARG B O 1
ATOM 5855 N N . ILE B 1 357 ? -15.68 -37.219 -4.262 1 83.19 357 ILE B N 1
ATOM 5856 C CA . ILE B 1 357 ? -14.695 -37.375 -3.197 1 83.19 357 ILE B CA 1
ATOM 5857 C C . ILE B 1 357 ? -15.188 -38.406 -2.188 1 83.19 357 ILE B C 1
ATOM 5859 O O . ILE B 1 357 ? -14.43 -39.281 -1.772 1 83.19 357 ILE B O 1
ATOM 5863 N N . GLN B 1 358 ? -16.391 -38.312 -1.894 1 81.38 358 GLN B N 1
ATOM 5864 C CA . GLN B 1 358 ? -16.953 -39.219 -0.891 1 81.38 358 GLN B CA 1
ATOM 5865 C C . GLN B 1 358 ? -17.062 -40.656 -1.427 1 81.38 358 GLN B C 1
ATOM 5867 O O . GLN B 1 358 ? -16.906 -41.625 -0.676 1 81.38 358 GLN B O 1
ATOM 5872 N N . ASN B 1 359 ? -17.25 -40.781 -2.695 1 78.56 359 ASN B N 1
ATOM 5873 C CA . ASN B 1 359 ? -17.328 -42.094 -3.293 1 78.56 359 ASN B CA 1
ATOM 5874 C C . ASN B 1 359 ? -15.945 -42.625 -3.672 1 78.56 359 ASN B C 1
ATOM 5876 O O . ASN B 1 359 ? -15.82 -43.719 -4.207 1 78.56 359 ASN B O 1
ATOM 5880 N N . ARG B 1 360 ? -14.906 -41.844 -3.404 1 71.81 360 ARG B N 1
ATOM 5881 C CA . ARG B 1 360 ? -13.5 -42.188 -3.537 1 71.81 360 ARG B CA 1
ATOM 5882 C C . ARG B 1 360 ? -13.125 -42.438 -4.996 1 71.81 360 ARG B C 1
ATOM 5884 O O . ARG B 1 360 ? -12.219 -43.188 -5.289 1 71.81 360 ARG B O 1
ATOM 5891 N N . THR B 1 361 ? -13.859 -41.812 -5.859 1 72.38 361 THR B N 1
ATOM 5892 C CA . THR B 1 361 ? -13.508 -41.875 -7.273 1 72.38 361 THR B CA 1
ATOM 5893 C C . THR B 1 361 ? -12.477 -40.812 -7.629 1 72.38 361 THR B C 1
ATOM 5895 O O . THR B 1 361 ? -11.828 -40.906 -8.672 1 72.38 361 THR B O 1
ATOM 5898 N N . VAL B 1 362 ? -12.406 -39.906 -6.727 1 73 362 VAL B N 1
ATOM 5899 C CA . VAL B 1 362 ? -11.406 -38.844 -6.918 1 73 362 VAL B CA 1
ATOM 5900 C C . VAL B 1 362 ? -10.641 -38.625 -5.613 1 73 362 VAL B C 1
ATOM 5902 O O . VAL B 1 362 ? -11.234 -38.625 -4.535 1 73 362 VAL B O 1
ATOM 5905 N N . SER B 1 363 ? -9.352 -38.656 -5.742 1 76.06 363 SER B N 1
ATOM 5906 C CA . SER B 1 363 ? -8.461 -38.219 -4.664 1 76.06 363 SER B CA 1
ATOM 5907 C C . SER B 1 363 ? -7.629 -37.031 -5.07 1 76.06 363 SER B C 1
ATOM 5909 O O . SER B 1 363 ? -6.488 -37.156 -5.508 1 76.06 363 SER B O 1
ATOM 5911 N N . PRO B 1 364 ? -8.234 -35.875 -4.828 1 79.44 364 PRO B N 1
ATOM 5912 C CA . PRO B 1 364 ? -7.578 -34.656 -5.348 1 79.44 364 PRO B CA 1
ATOM 5913 C C . PRO B 1 364 ? -6.273 -34.344 -4.617 1 79.44 364 PRO B C 1
ATOM 5915 O O . PRO B 1 364 ? -6.188 -34.5 -3.398 1 79.44 364 PRO B O 1
ATOM 5918 N N . SER B 1 365 ? -5.273 -34.062 -5.391 1 83.88 365 SER B N 1
ATOM 5919 C CA . SER B 1 365 ? -3.982 -33.594 -4.883 1 83.88 365 SER B CA 1
ATOM 5920 C C . SER B 1 365 ? -3.525 -32.344 -5.59 1 83.88 365 SER B C 1
ATOM 5922 O O . SER B 1 365 ? -3.967 -32.031 -6.703 1 83.88 365 SER B O 1
ATOM 5924 N N . TYR B 1 366 ? -2.824 -31.547 -4.883 1 87 366 TYR B N 1
ATOM 5925 C CA . TYR B 1 366 ? -2.197 -30.344 -5.426 1 87 366 TYR B CA 1
ATOM 5926 C C . TYR B 1 366 ? -0.703 -30.547 -5.633 1 87 366 TYR B C 1
ATOM 5928 O O . TYR B 1 366 ? 0.022 -30.875 -4.691 1 87 366 TYR B O 1
ATOM 5936 N N . CYS B 1 367 ? -0.304 -30.484 -6.895 1 88.94 367 CYS B N 1
ATOM 5937 C CA . CYS B 1 367 ? 1.111 -30.594 -7.234 1 88.94 367 CYS B CA 1
ATOM 5938 C C . CYS B 1 367 ? 1.739 -29.203 -7.398 1 88.94 367 CYS B C 1
ATOM 5940 O O . CYS B 1 367 ? 1.115 -28.297 -7.945 1 88.94 367 CYS B O 1
ATOM 5942 N N . SER B 1 368 ? 2.959 -29.078 -6.883 1 92.62 368 SER B N 1
ATOM 5943 C CA . SER B 1 368 ? 3.623 -27.781 -6.957 1 92.62 368 SER B CA 1
ATOM 5944 C C . SER B 1 368 ? 5.113 -27.938 -7.25 1 92.62 368 SER B C 1
ATOM 5946 O O . SER B 1 368 ? 5.707 -28.969 -6.922 1 92.62 368 SER B O 1
ATOM 5948 N N . HIS B 1 369 ? 5.656 -27 -8.023 1 95.06 369 HIS B N 1
ATOM 5949 C CA . HIS B 1 369 ? 7.098 -26.781 -8.07 1 95.06 369 HIS B CA 1
ATOM 5950 C C . HIS B 1 369 ? 7.574 -25.953 -6.887 1 95.06 369 HIS B C 1
ATOM 5952 O O . HIS B 1 369 ? 6.934 -24.969 -6.512 1 95.06 369 HIS B O 1
ATOM 5958 N N . VAL B 1 370 ? 8.609 -26.375 -6.246 1 96.5 370 VAL B N 1
ATOM 5959 C CA . VAL B 1 370 ? 9.375 -25.531 -5.324 1 96.5 370 VAL B CA 1
ATOM 5960 C C . VAL B 1 370 ? 10.719 -25.188 -5.941 1 96.5 370 VAL B C 1
ATOM 5962 O O . VAL B 1 370 ? 11.531 -26.062 -6.234 1 96.5 370 VAL B O 1
ATOM 5965 N N . LEU B 1 371 ? 10.93 -23.906 -6.168 1 97.12 371 LEU B N 1
ATOM 5966 C CA . LEU B 1 371 ? 12.086 -23.453 -6.934 1 97.12 371 LEU B CA 1
ATOM 5967 C C . LEU B 1 371 ? 12.852 -22.375 -6.164 1 97.12 371 LEU B C 1
ATOM 5969 O O . LEU B 1 371 ? 12.25 -21.406 -5.676 1 97.12 371 LEU B O 1
ATOM 5973 N N . ALA B 1 372 ? 14.141 -22.547 -5.965 1 97.81 372 ALA B N 1
ATOM 5974 C CA . ALA B 1 372 ? 15.047 -21.531 -5.426 1 97.81 372 ALA B CA 1
ATOM 5975 C C . ALA B 1 372 ? 16.156 -21.203 -6.426 1 97.81 372 ALA B C 1
ATOM 5977 O O . ALA B 1 372 ? 16.922 -22.078 -6.82 1 97.81 372 ALA B O 1
ATOM 5978 N N . LEU B 1 373 ? 16.203 -19.953 -6.848 1 98.31 373 LEU B N 1
ATOM 5979 C CA . LEU B 1 373 ? 17.219 -19.469 -7.773 1 98.31 373 LEU B CA 1
ATOM 5980 C C . LEU B 1 373 ? 18.109 -18.406 -7.105 1 98.31 373 LEU B C 1
ATOM 5982 O O . LEU B 1 373 ? 17.609 -17.547 -6.379 1 98.31 373 LEU B O 1
ATOM 5986 N N . LEU B 1 374 ? 19.344 -18.5 -7.297 1 98.44 374 LEU B N 1
ATOM 5987 C CA . LEU B 1 374 ? 20.312 -17.5 -6.844 1 98.44 374 LEU B CA 1
ATOM 5988 C C . LEU B 1 374 ? 20.797 -16.656 -8.008 1 98.44 374 LEU B C 1
ATOM 5990 O O . LEU B 1 374 ? 21.266 -17.188 -9.016 1 98.44 374 LEU B O 1
ATOM 5994 N N . ARG B 1 375 ? 20.688 -15.398 -7.879 1 98.38 375 ARG B N 1
ATOM 5995 C CA . ARG B 1 375 ? 21.203 -14.508 -8.906 1 98.38 375 ARG B CA 1
ATOM 5996 C C . ARG B 1 375 ? 22.719 -14.477 -8.891 1 98.38 375 ARG B C 1
ATOM 5998 O O . ARG B 1 375 ? 23.328 -14.203 -7.855 1 98.38 375 ARG B O 1
ATOM 6005 N N . LEU B 1 376 ? 23.312 -14.719 -10.008 1 96.94 376 LEU B N 1
ATOM 6006 C CA . LEU B 1 376 ? 24.766 -14.75 -10.109 1 96.94 376 LEU B CA 1
ATOM 6007 C C . LEU B 1 376 ? 25.328 -13.336 -10.25 1 96.94 376 LEU B C 1
ATOM 6009 O O . LEU B 1 376 ? 24.656 -12.445 -10.773 1 96.94 376 LEU B O 1
#

Solvent-accessible surface area (backbone atoms only — not comparable to full-atom values): 39352 Å² total; per-residue (Å²): 134,82,78,72,77,83,62,56,68,70,66,49,49,52,55,29,63,30,48,38,51,58,82,48,88,58,6,30,47,68,36,41,64,68,61,46,50,59,56,60,72,42,48,68,58,52,52,58,46,57,73,67,43,58,73,73,54,86,90,67,51,53,52,26,35,32,36,40,52,33,71,47,32,60,63,46,56,48,53,50,52,50,50,51,51,53,47,51,51,51,36,48,76,70,75,43,86,84,77,48,39,36,38,35,41,22,24,46,45,57,33,41,50,40,46,27,37,46,59,59,66,70,49,91,66,92,45,35,54,33,39,28,63,42,59,70,54,41,75,67,60,55,64,48,61,33,39,32,42,35,31,59,70,36,75,22,53,35,91,53,48,50,69,47,36,62,31,84,87,36,88,21,35,39,74,92,36,40,58,57,65,57,36,55,71,49,36,50,50,43,42,49,50,46,36,52,49,39,51,48,35,26,50,57,28,45,63,46,20,35,22,73,31,13,35,42,37,37,33,23,48,29,37,67,78,57,100,56,62,64,64,51,63,25,50,41,68,90,48,95,78,48,49,50,28,65,56,40,54,56,42,48,46,52,51,44,52,52,51,37,35,76,71,64,76,45,51,71,68,48,39,35,69,41,54,60,36,65,40,48,52,37,68,68,59,47,52,59,57,48,58,80,38,54,88,45,35,43,79,76,43,78,45,77,48,77,42,69,73,61,86,79,59,41,68,65,58,50,51,50,50,44,42,24,48,42,10,52,43,41,49,43,44,27,74,64,61,31,61,67,52,38,52,52,49,52,51,52,35,44,52,58,49,46,53,34,41,63,68,62,51,33,64,41,48,47,36,27,39,37,38,29,32,33,31,93,134,82,78,71,78,80,62,57,69,71,68,49,49,52,56,30,63,31,48,39,53,59,81,48,87,58,7,30,49,68,36,41,64,68,59,45,51,60,55,61,73,43,47,68,58,52,52,56,46,57,73,68,42,59,72,72,54,84,91,65,51,55,52,27,34,32,38,40,52,32,72,46,32,60,63,44,57,48,52,53,52,50,51,51,52,53,49,51,51,50,35,48,76,69,75,44,86,82,77,49,37,37,39,35,40,22,24,45,45,55,33,39,49,40,48,28,38,46,58,59,66,71,48,92,64,92,46,37,54,33,39,28,62,41,57,70,54,40,74,69,61,55,63,48,62,33,37,33,40,38,31,58,71,36,74,21,52,35,90,54,48,48,69,48,36,61,31,85,86,36,87,20,35,38,75,92,36,39,58,56,65,57,36,57,71,50,35,50,48,41,42,50,50,45,35,53,50,39,51,50,34,26,50,56,27,46,63,45,19,36,23,75,31,12,33,43,39,38,32,22,46,29,37,66,78,58,100,56,61,64,63,54,64,26,51,41,68,92,48,93,79,49,48,50,28,65,57,41,55,56,41,47,44,51,50,44,52,51,53,37,36,75,71,64,75,44,50,70,68,48,38,36,70,40,54,60,35,66,38,47,53,37,69,67,57,48,52,58,57,48,60,78,38,54,88,46,36,43,80,75,44,78,44,76,47,77,40,69,72,61,87,80,58,42,69,66,59,47,51,51,51,46,43,24,49,42,11,51,46,41,48,44,44,26,74,62,60,32,62,69,53,37,52,52,48,53,53,49,34,43,52,58,49,45,53,34,40,64,67,63,52,35,65,41,48,48,35,26,38,38,38,28,33,34,32,91

InterPro domains:
  IPR005299 SAM dependent carboxyl methyltransferase [PF03492] (56-373)
  IPR005299 SAM dependent carboxyl methyltransferase [PTHR31009] (21-349)
  IPR029063 S-adenosyl-L-methionine-dependent methyltransferase superfamily [G3DSA:3.40.50.150] (31-308)
  IPR029063 S-adenosyl-L-methionine-dependent methyltransferase superfamily [SSF53335] (14-369)
  IPR042086 Methyltransferase, alpha-helical capping domain [G3DSA:1.10.1200.270] (16-359)

Foldseek 3Di:
DPDDPPPDPLNVQQLLQAFADDDDPLALQNQVVVLLVLVVVCVVVLLLLLLQFDDDDAVNDAAEEEEEAQAQHVSSVVVVLVSVVSNCVVCVVVVHDRHAYEYEYEGAPNGPVVNNVCVCVVDDGRYHYDYFHDHLLAARAAFAAHQEYEYGAPLQQFSDQQPQCLPPPHPNPQQLAQEQAQGDPSVVVSLLVRSLSSVLSNVVNCLGHHHASGKYWYKYFAQDPPPDDSNCLRNDPDDPLDQEQVSCLRVLLSVLVVVCVVVVLDHSNLSSVRHGRGHHYHPVSVVVSCVVCVVFKDWSDKDKDKAWQDDPLDPVSLVSSLSNVCSRCVSSSCVRRNNVSSVVSSVSSSVSVSVCSVVVSYTHMTMIIITMIHTD/DPDDPPPDPLNVQQLLQAFADDDDPLALQNQVVVLLVLVVVCVVVLLLLLLQFDDDDAVNDAAEEEEEAQAQHCSSVVVVLVSVVSNCVVCVVVVHDRHAYEYEYEGAPNGPVVNNVCVCVVDDGRYHYDYFHDHLLAARAAFAAHQEYEYGAPLQQFSDQQPQCLPPPHPNPQQLAQELAQGDPSVVVSLLVRSLSSVLSNVVNCLGHHHASGKYWYKYFAQDPPPDDSNCLRNDPDDPLDQEAVSCLRVLLSVLVVVCVVVVLDHSNLSSVRHGRGHHYHPVSVVVSCVVCVVFKDWSDKDKDKDWQDDPLDPVSLVSSLSNVCSRCVSSSCVRRNNVSSVVSSVSSSVSVSVCSVVVSYTHMTMIIITMIHTD

Secondary structure (DSSP, 8-state):
--------HHHHHHHH-SPP-SSSTTSGGGS-HHHHHHHHTTHHHHHHHHHHPPPPPTTS-PEEEEEET--SSHHHHHHHHHHHHHHHHHHHHTT-----EEEEEEE-TTS-HHHHHHHHTTS--SSEEEEEES-TTS--S-TT-EEEEEEES-TTB-SS--GGGG-TTSTT--TT-SSSTT--HHHHHHHHHHHHHHHHHHHHHHHHHEEEEEEEEEEEE----SSS-HHHHHHS---TT---HHHHHHHHHHHHHHHHHHTTSS-HHHHHH----B-PPPHHHHHHHHHTTTTTEEEEEEEEEEEES-SS--HHHHHHHHHHHHHHHHHHHHHHHHHHHHHHHHHHHHHHHHHHHHTTS---EEEEEEEEEEE-/--------HHHHHHHH-SPP-SSSTTSGGGS-HHHHHHHHTTHHHHHHHHHHPPPPPTTS-PEEEEEET--SSHHHHHHHHHHHHHHHHHHHHTT-----EEEEEEE-TTS-HHHHHHHHTTS--SSEEEEEES-TTS--S-TT-EEEEEEES-TTB-SS--GGGG-TTSTT--TT-SSSTT--HHHHHHHHHHHHHHHHHHHHHHHHHEEEEEEEEEEEE----SSS-HHHHHHS---TT---HHHHHHHHHHHHHHHHHHTTSS-HHHHHH----B----HHHHHHHHHTTTTTEEEEEEEEEEEES-SS--HHHHHHHHHHHHHHHHHHHHHHHHHHHHHHHHHHHHHHHHHHHHTTS---EEEEEEEEEEE-

Nearest PDB structures (foldseek):
  6c8s-assembly1_A  TM=9.032E-01  e=5.221E-33  Catharanthus roseus
  3b5i-assembly1_A  TM=8.906E-01  e=3.864E-31  Arabidopsis thaliana
  8wwq-assembly1_A  TM=8.715E-01  e=7.146E-31  Gardenia jasminoides
  8uzd-assembly1_A  TM=8.938E-01  e=2.262E-28  Ilex paraguariensis
  8wwq-assembly1_B  TM=8.681E-01  e=1.082E-27  Gardenia jasminoides

pLDDT: mean 88.73, std 14.3, range [20.62, 98.88]

Sequence (752 aa):
MTEGTDGKPGTMISRVLAMIGGDGEDSYARNSSFQQEVISSADAVLATGIEQLTLPAPNAGPLVISDLGCSSGPNTVNIVSRLVKMLKSEYQRRGRDDYEFQAYFNDLPSTDFNFLFELLSSERREFFYAGVPGSFYERIFPKSSVNVFLSTNTLHWISQAPREVTDENSAAYNKGRIWLHGANEHVIDAYKRQGENDMRNFLDAKVQELVPGGLLYCIFGSARIENGDTREQYLAPFSEDETSTNVSFGRILEHVWDELIAEGLLTEEQRARCNLPWYKLSEEELRDILKSYEDVFKIVLLQNMEQPVCRTRDQQELDDLMRMARSIYAPFFNSFIGAESSAILFARWGERFGERIQNRTVSPSYCSHVLALLRLMTEGTDGKPGTMISRVLAMIGGDGEDSYARNSSFQQEVISSADAVLATGIEQLTLPAPNAGPLVISDLGCSSGPNTVNIVSRLVKMLKSEYQRRGRDDYEFQAYFNDLPSTDFNFLFELLSSERREFFYAGVPGSFYERIFPKSSVNVFLSTNTLHWISQAPREVTDENSAAYNKGRIWLHGANEHVIDAYKRQGENDMRNFLDAKVQELVPGGLLYCIFGSARIENGDTREQYLAPFSEDETSTNVSFGRILEHVWDELIAEGLLTEEQRARCNLPWYKLSEEELRDILKSYEDVFKIVLLQNMEQPVCRTRDQQELDDLMRMARSIYAPFFNSFIGAESSAILFARWGERFGERIQNRTVSPSYCSHVLALLRL

Radius of gyration: 29.1 Å; Cα contacts (8 Å, |Δi|>4): 1394; chains: 2; bounding box: 60×84×73 Å

Organism: Marchantia polymorpha (NCBI:txid3197)